Protein AF-0000000069100987 (afdb_homodimer)

Secondary structure (DSSP, 8-state):
-PPEEEEEEE--SHHHHHHHHHHHT-TTEEEEEEEE-SSSS-HHHHHHHHHHHHHHTT-TTS-EEE--SS-SS------HHHH-TTSSTT-SSPPP--GGGEESS-HHHHHHHHHHHTTTT-EEEE-S-THHHHHHHHH-TTHHHH-SEEEEE---SSS----SS-SSS-HHHHH-HHHHHHHHHH--S-EEEE-HHHHHH--EEHHHHHHHHTS-SHHHHHHHHHHHHHHHHHHHTT-SEE--HHHHHHHHHH-GGGEEEEEEE-EEE-SS-TTTTT-EEE-TT--S-----EEEEEEE-HHHHHHHHHHTTT-/-PPEEEEEEE--SHHHHHHHHHHHT-TTEEEEEEEE-SSSS-HHHHHHHHHHHHHHTT-TTS-EEE--SS-SS------HHHH-TTSSTT-SSPPP--GGGEESS-HHHHHHHHHHHTTTTEEEEE-S-THHHHHHHHH-TTHHHH-SEEEEE---SSS----SS-SSS-HHHHH-HHHHHHHHHH--S-EEEE-HHHHHH--EEHHHHHHHHTS-SHHHHHHHHHHHHHHHHHHHTT-SEE--HHHHHHHHHH-GGGEEEEEEE-EEE-SS-TTTTT-EEE-TT--S-----EEEEEEE-HHHHHHHHHHTTT-

Organism: Magallana gigas (NCBI:txid29159)

Sequence (630 aa):
MTKQKIIIDCDTGVDDAQAIMMALSRPDTDVIGITCVNGNVDIENVCRNTLRVLKICDALHIPVFRGCGRPIIHHEENASFYHGVDGMGDHPHPPEVDLSCIQEEHAVNALIRLTKKFNGEVKLVAMAPLTNLAVALRMDPGFGARLKSLVVMGGNMHGKGNRSASIASEFNFGTDPESAYIVLHEVTCPIVIVSWELCVDYLYPWEMVHKCINTNTPKANFLQFITKASIEVQKSSEQPGYRSCDAFAMAVAIDSSVVLDKVDIYASVELNGTLTRGMLVPDWRNKLQKSPNVTIVTKTDTQKSLGLWMNMVHVMTKQKIIIDCDTGVDDAQAIMMALSRPDTDVIGITCVNGNVDIENVCRNTLRVLKICDALHIPVFRGCGRPIIHHEENASFYHGVDGMGDHPHPPEVDLSCIQEEHAVNALIRLTKKFNGEVKLVAMAPLTNLAVALRMDPGFGARLKSLVVMGGNMHGKGNRSASIASEFNFGTDPESAYIVLHEVTCPIVIVSWELCVDYLYPWEMVHKCINTNTPKANFLQFITKASIEVQKSSEQPGYRSCDAFAMAVAIDSSVVLDKVDIYASVELNGTLTRGMLVPDWRNKLQKSPNVTIVTKTDTQKSLGLWMNMVHV

Nearest PDB structures (foldseek):
  5tsq-assembly1_A  TM=9.414E-01  e=2.622E-29  Leishmania braziliensis braziliensis
  4kpn-assembly1_B  TM=9.128E-01  e=7.282E-28  Physcomitrium patens
  1ezr-assembly1_A  TM=9.082E-01  e=8.329E-26  Leishmania major
  8rih-assembly2_B  TM=8.834E-01  e=1.278E-20  Saccharomyces cerevisiae
  8rih-assembly1_A  TM=8.701E-01  e=1.359E-20  Saccharomyces cerevisiae

InterPro domains:
  IPR001910 Inosine/uridine-preferring nucleoside hydrolase domain [PF01156] (6-304)
  IPR036452 Ribonucleoside hydrolase-like [G3DSA:3.90.245.10] (1-314)
  IPR036452 Ribonucleoside hydrolase-like [SSF53590] (1-313)
  IPR052775 Inosine-uridine nucleoside hydrolase [PTHR46190] (2-312)

Radius of gyration: 26.63 Å; Cα contacts (8 Å, |Δi|>4): 1538; chains: 2; bounding box: 54×79×63 Å

Foldseek 3Di:
DAAAEEEEEDQQALLNLLLVLLQLLDPRHDDQAYEYEAFQAFQLLSLFNVCLSCVLSVNLVRAYAREYRAAPPGDDDHNCVQRNNSRQLPDVDGDDDDSVSHDPDHRLRVLQVVLVVQFLRYEYEYEAQLRSVLVNCVVPLCSLVRHVEYQYAFADEPQAEDGPQARRGHRNLQRHVPSQQSCLVRRQHAYEYQYPVQLLVFFDAPVLLVVLLVPPFSLSVSSCNRCVRNVVVCVVVVRRHHGNRSLLSSLCRNPVLQFPDKDFFAWGAACDDNRGHSHIYTPPVCPVVDGGRHIYGDGGNNVSSSVSSSSSRVD/DAAQEEEEEDQQALLNLLLVLLQLLDPRHDDQAYEYEAFQAFQLLSLFNVCLSCVLSVNLVRAYAREYRAAPPGDDDHNCVQRNNSRQLPDVDGDDDDSVSHDPDHRLRVLQVVLVVQFLRYEYEYEAQLRSVLVNCVVPLCSLVRHVEYQYAFADEPQAEDGPQARRGHRNLQRHVPSQQSNLVRRQHAYEYQYPVQLLVFFDAPVLLVVLLVPPFSLSVSSCNRCVRNVVVCVVVVRRHHGNRSLLSSLCRNPVLQFPDKDFFAWGAACDDNRRHSHIYTPPVCPVVDGGRHIYGDGGDNVSSSVSSSSSRVD

pLDDT: mean 95.61, std 4.86, range [59.91, 98.94]

Structure (mmCIF, N/CA/C/O backbone):
data_AF-0000000069100987-model_v1
#
loop_
_entity.id
_entity.type
_entity.pdbx_description
1 polymer 'Inosine/uridine-preferring nucleoside hydrolase domain-containing protein'
#
loop_
_atom_site.group_PDB
_atom_site.id
_atom_site.type_symbol
_atom_site.label_atom_id
_atom_site.label_alt_id
_atom_site.label_comp_id
_atom_site.label_asym_id
_atom_site.label_entity_id
_atom_site.label_seq_id
_atom_site.pdbx_PDB_ins_code
_atom_site.Cartn_x
_atom_site.Cartn_y
_atom_site.Cartn_z
_atom_site.occupancy
_atom_site.B_iso_or_equiv
_atom_site.auth_seq_id
_atom_site.auth_comp_id
_atom_site.auth_asym_id
_atom_site.auth_atom_id
_atom_site.pdbx_PDB_model_num
ATOM 1 N N . MET A 1 1 ? -25.812 23.281 16.5 1 59.91 1 MET A N 1
ATOM 2 C CA . MET A 1 1 ? -25.297 23.109 15.148 1 59.91 1 MET A CA 1
ATOM 3 C C . MET A 1 1 ? -24.516 21.812 15.016 1 59.91 1 MET A C 1
ATOM 5 O O . MET A 1 1 ? -23.906 21.344 15.977 1 59.91 1 MET A O 1
ATOM 9 N N . THR A 1 2 ? -24.781 20.984 13.984 1 82 2 THR A N 1
ATOM 10 C CA . THR A 1 2 ? -24.156 19.672 13.836 1 82 2 THR A CA 1
ATOM 11 C C . THR A 1 2 ? -22.641 19.797 13.703 1 82 2 THR A C 1
ATOM 13 O O . THR A 1 2 ? -22.156 20.625 12.93 1 82 2 THR A O 1
ATOM 16 N N . LYS A 1 3 ? -21.859 19.172 14.562 1 94.81 3 LYS A N 1
ATOM 17 C CA . LYS A 1 3 ? -20.406 19.266 14.586 1 94.81 3 LYS A CA 1
ATOM 18 C C . LYS A 1 3 ? -19.781 18.625 13.344 1 94.81 3 LYS A C 1
ATOM 20 O O . LYS A 1 3 ? -20.328 17.656 12.812 1 94.81 3 LYS A O 1
ATOM 25 N N . GLN A 1 4 ? -18.781 19.266 12.867 1 96.69 4 GLN A N 1
ATOM 26 C CA . GLN A 1 4 ? -18 18.688 11.781 1 96.69 4 GLN A CA 1
ATOM 27 C C . GLN A 1 4 ? -17.219 17.453 12.258 1 96.69 4 GLN A C 1
ATOM 29 O O . GLN A 1 4 ? -16.422 17.547 13.188 1 96.69 4 GLN A O 1
ATOM 34 N N . LYS A 1 5 ? -17.484 16.328 11.664 1 98.56 5 LYS A N 1
ATOM 35 C CA . LYS A 1 5 ? -16.719 15.125 11.977 1 98.56 5 LYS A CA 1
ATOM 36 C C . LYS A 1 5 ? -15.367 15.133 11.273 1 98.56 5 LYS A C 1
ATOM 38 O O . LYS A 1 5 ? -15.305 15.195 10.047 1 98.56 5 LYS A O 1
ATOM 43 N N . ILE A 1 6 ? -14.336 15.047 12.07 1 98.75 6 ILE A N 1
ATOM 44 C CA . ILE A 1 6 ? -12.984 15.227 11.547 1 98.75 6 ILE A CA 1
ATOM 45 C C . ILE A 1 6 ? -12.125 14.023 11.914 1 98.75 6 ILE A C 1
ATOM 47 O O . ILE A 1 6 ? -12.172 13.539 13.047 1 98.75 6 ILE A O 1
ATOM 51 N N . ILE A 1 7 ? -11.445 13.453 10.953 1 98.94 7 ILE A N 1
ATOM 52 C CA . ILE A 1 7 ? -10.312 12.578 11.195 1 98.94 7 ILE A CA 1
ATOM 53 C C . ILE A 1 7 ? -9.008 13.32 10.883 1 98.94 7 ILE A C 1
ATOM 55 O O . ILE A 1 7 ? -8.922 14.031 9.875 1 98.94 7 ILE A O 1
ATOM 59 N N . ILE A 1 8 ? -8.062 13.203 11.742 1 98.94 8 ILE A N 1
ATOM 60 C CA . ILE A 1 8 ? -6.754 13.812 11.539 1 98.94 8 ILE A CA 1
ATOM 61 C C . ILE A 1 8 ? -5.719 12.719 11.273 1 98.94 8 ILE A C 1
ATOM 63 O O . ILE A 1 8 ? -5.547 11.812 12.086 1 98.94 8 ILE A O 1
ATOM 67 N N . ASP A 1 9 ? -5.117 12.703 10.148 1 98.94 9 ASP A N 1
ATOM 68 C CA . ASP A 1 9 ? -3.986 11.852 9.805 1 98.94 9 ASP A CA 1
ATOM 69 C C . ASP A 1 9 ? -2.668 12.609 9.93 1 98.94 9 ASP A C 1
ATOM 71 O O . ASP A 1 9 ? -2.414 13.547 9.172 1 98.94 9 ASP A O 1
ATOM 75 N N . CYS A 1 10 ? -1.814 12.164 10.867 1 98.88 10 CYS A N 1
ATOM 76 C CA . CYS A 1 10 ? -0.727 13.062 11.227 1 98.88 10 CYS A CA 1
ATOM 77 C C . CYS A 1 10 ? 0.558 12.289 11.5 1 98.88 10 CYS A C 1
ATOM 79 O O . CYS A 1 10 ? 0.536 11.062 11.609 1 98.88 10 CYS A O 1
ATOM 81 N N . ASP A 1 11 ? 1.648 12.891 11.43 1 98.62 11 ASP A N 1
ATOM 82 C CA . ASP A 1 11 ? 2.965 12.5 11.922 1 98.62 11 ASP A CA 1
ATOM 83 C C . ASP A 1 11 ? 3.457 13.469 13 1 98.62 11 ASP A C 1
ATOM 85 O O . ASP A 1 11 ? 4.516 14.078 12.852 1 98.62 11 ASP A O 1
ATOM 89 N N . THR A 1 12 ? 2.82 13.461 14.07 1 98.5 12 THR A N 1
ATOM 90 C CA . THR A 1 12 ? 2.791 14.492 15.102 1 98.5 12 THR A CA 1
ATOM 91 C C . THR A 1 12 ? 4.207 14.93 15.469 1 98.5 12 THR A C 1
ATOM 93 O O . THR A 1 12 ? 4.895 14.258 16.234 1 98.5 12 THR A O 1
ATOM 96 N N . GLY A 1 13 ? 4.566 16.031 14.898 1 97.56 13 GLY A N 1
ATOM 97 C CA . GLY A 1 13 ? 5.645 16.906 15.336 1 97.56 13 GLY A CA 1
ATOM 98 C C . GLY A 1 13 ? 5.148 18.203 15.945 1 97.56 13 GLY A C 1
ATOM 99 O O . GLY A 1 13 ? 4.113 18.234 16.609 1 97.56 13 GLY A O 1
ATOM 100 N N . VAL A 1 14 ? 5.902 19.266 15.789 1 97.06 14 VAL A N 1
ATOM 101 C CA . VAL A 1 14 ? 5.637 20.547 16.438 1 97.06 14 VAL A CA 1
ATOM 102 C C . VAL A 1 14 ? 4.395 21.188 15.82 1 97.06 14 VAL A C 1
ATOM 104 O O . VAL A 1 14 ? 3.473 21.578 16.531 1 97.06 14 VAL A O 1
ATOM 107 N N . ASP A 1 15 ? 4.324 21.219 14.492 1 97.44 15 ASP A N 1
ATOM 108 C CA . ASP A 1 15 ? 3.201 21.938 13.891 1 97.44 15 ASP A CA 1
ATOM 109 C C . ASP A 1 15 ? 1.967 21.031 13.805 1 97.44 15 ASP A C 1
ATOM 111 O O . ASP A 1 15 ? 0.837 21.531 13.781 1 97.44 15 ASP A O 1
ATOM 115 N N . ASP A 1 16 ? 2.135 19.688 13.789 1 98.56 16 ASP A N 1
ATOM 116 C CA . ASP A 1 16 ? 0.982 18.812 13.953 1 98.56 16 ASP A CA 1
ATOM 117 C C . ASP A 1 16 ? 0.288 19.047 15.289 1 98.56 16 ASP A C 1
ATOM 119 O O . ASP A 1 16 ? -0.943 19.062 15.367 1 98.56 16 ASP A O 1
ATOM 123 N N . ALA A 1 17 ? 1.122 19.125 16.328 1 98.31 17 ALA A N 1
ATOM 124 C CA . ALA A 1 17 ? 0.58 19.375 17.656 1 98.31 17 ALA A CA 1
ATOM 125 C C . ALA A 1 17 ? -0.321 20.594 17.672 1 98.31 17 ALA A C 1
ATOM 127 O O . ALA A 1 17 ? -1.425 20.562 18.219 1 98.31 17 ALA A O 1
ATOM 128 N N . GLN A 1 18 ? 0.12 21.625 17.062 1 98.31 18 GLN A N 1
ATOM 129 C CA . GLN A 1 18 ? -0.648 22.859 16.984 1 98.31 18 GLN A CA 1
ATOM 130 C C . GLN A 1 18 ? -1.961 22.656 16.234 1 98.31 18 GLN A C 1
ATOM 132 O O . GLN A 1 18 ? -3.01 23.141 16.656 1 98.31 18 GLN A O 1
ATOM 137 N N . ALA A 1 19 ? -1.881 21.922 15.133 1 98.75 19 ALA A N 1
ATOM 138 C CA . ALA A 1 19 ? -3.07 21.641 14.336 1 98.75 19 ALA A CA 1
ATOM 139 C C . ALA A 1 19 ? -4.105 20.875 15.148 1 98.75 19 ALA A C 1
ATOM 141 O O . ALA A 1 19 ? -5.297 21.188 15.109 1 98.75 19 ALA A O 1
ATOM 142 N N . ILE A 1 20 ? -3.648 19.859 15.883 1 98.81 20 ILE A N 1
ATOM 143 C CA . ILE A 1 20 ? -4.535 19.062 16.719 1 98.81 20 ILE A CA 1
ATOM 144 C C . ILE A 1 20 ? -5.156 19.953 17.812 1 98.81 20 ILE A C 1
ATOM 146 O O . ILE A 1 20 ? -6.371 19.922 18.016 1 98.81 20 ILE A O 1
ATOM 150 N N . MET A 1 21 ? -4.324 20.781 18.484 1 98.38 21 MET A N 1
ATOM 151 C CA . MET A 1 21 ? -4.816 21.688 19.531 1 98.38 21 MET A CA 1
ATOM 152 C C . MET A 1 21 ? -5.859 22.641 18.953 1 98.38 21 MET A C 1
ATOM 154 O O . MET A 1 21 ? -6.875 22.906 19.609 1 98.38 21 MET A O 1
ATOM 158 N N . MET A 1 22 ? -5.605 23.109 17.766 1 98.19 22 MET A N 1
ATOM 159 C CA . MET A 1 22 ? -6.523 24.031 17.109 1 98.19 22 MET A CA 1
ATOM 160 C C . MET A 1 22 ? -7.875 23.375 16.859 1 98.19 22 MET A C 1
ATOM 162 O O . MET A 1 22 ? -8.922 23.938 17.188 1 98.19 22 MET A O 1
ATOM 166 N N . ALA A 1 23 ? -7.875 22.156 16.281 1 98.44 23 ALA A N 1
ATOM 167 C CA . ALA A 1 23 ? -9.117 21.438 16.031 1 98.44 23 ALA A CA 1
ATOM 168 C C . ALA A 1 23 ? -9.898 21.234 17.312 1 98.44 23 ALA A C 1
ATOM 170 O O . ALA A 1 23 ? -11.125 21.391 17.344 1 98.44 23 ALA A O 1
ATOM 171 N N . LEU A 1 24 ? -9.227 20.906 18.406 1 97.81 24 LEU A N 1
ATOM 172 C CA . LEU A 1 24 ? -9.859 20.562 19.672 1 97.81 24 LEU A CA 1
ATOM 173 C C . LEU A 1 24 ? -10.398 21.812 20.375 1 97.81 24 LEU A C 1
ATOM 175 O O . LEU A 1 24 ? -11.211 21.703 21.297 1 97.81 24 LEU A O 1
ATOM 179 N N . SER A 1 25 ? -9.922 22.984 20 1 96.31 25 SER A N 1
ATOM 180 C CA . SER A 1 25 ? -10.328 24.219 20.641 1 96.31 25 SER A CA 1
ATOM 181 C C . SER A 1 25 ? -11.641 24.734 20.062 1 96.31 25 SER A C 1
ATOM 183 O O . SER A 1 25 ? -12.227 25.688 20.594 1 96.31 25 SER A O 1
ATOM 185 N N . ARG A 1 26 ? -12.148 24.125 19 1 95.5 26 ARG A N 1
ATOM 186 C CA . ARG A 1 26 ? -13.344 24.594 18.312 1 95.5 26 ARG A CA 1
ATOM 187 C C . ARG A 1 26 ? -14.578 23.859 18.797 1 95.5 26 ARG A C 1
ATOM 189 O O . ARG A 1 26 ? -14.586 22.625 18.875 1 95.5 26 ARG A O 1
ATOM 196 N N . PRO A 1 27 ? -15.609 24.578 19.109 1 93.44 27 PRO A N 1
ATOM 197 C CA . PRO A 1 27 ? -16.828 23.922 19.578 1 93.44 27 PRO A CA 1
ATOM 198 C C . PRO A 1 27 ? -17.594 23.219 18.469 1 93.44 27 PRO A C 1
ATOM 200 O O . PRO A 1 27 ? -18.438 22.359 18.734 1 93.44 27 PRO A O 1
ATOM 203 N N . ASP A 1 28 ? -17.344 23.531 17.234 1 96.19 28 ASP A N 1
ATOM 204 C CA . ASP A 1 28 ? -18.109 22.984 16.109 1 96.19 28 ASP A CA 1
ATOM 205 C C . ASP A 1 28 ? -17.344 21.859 15.43 1 96.19 28 ASP A C 1
ATOM 207 O O . ASP A 1 28 ? -17.672 21.453 14.312 1 96.19 28 ASP A O 1
ATOM 211 N N . THR A 1 29 ? -16.312 21.359 16.078 1 97 29 THR A N 1
ATOM 212 C CA . THR A 1 29 ? -15.547 20.234 15.547 1 97 29 THR A CA 1
ATOM 213 C C . THR A 1 29 ? -15.719 19 16.438 1 97 29 THR A C 1
ATOM 215 O O . THR A 1 29 ? -15.82 19.125 17.656 1 97 29 THR A O 1
ATOM 218 N N . ASP A 1 30 ? -15.859 17.859 15.82 1 98.44 30 ASP A N 1
ATOM 219 C CA . ASP A 1 30 ? -15.883 16.547 16.453 1 98.44 30 ASP A CA 1
ATOM 220 C C . ASP A 1 30 ? -14.789 15.648 15.883 1 98.44 30 ASP A C 1
ATOM 222 O O . ASP A 1 30 ? -14.992 14.969 14.875 1 98.44 30 ASP A O 1
ATOM 226 N N . VAL A 1 31 ? -13.602 15.672 16.547 1 98.81 31 VAL A N 1
ATOM 227 C CA . VAL A 1 31 ? -12.523 14.789 16.125 1 98.81 31 VAL A CA 1
ATOM 228 C C . VAL A 1 31 ? -12.844 13.352 16.531 1 98.81 31 VAL A C 1
ATOM 230 O O . VAL A 1 31 ? -12.75 13 17.719 1 98.81 31 VAL A O 1
ATOM 233 N N . ILE A 1 32 ? -13.117 12.523 15.555 1 98.81 32 ILE A N 1
ATOM 234 C CA . ILE A 1 32 ? -13.664 11.211 15.875 1 98.81 32 ILE A CA 1
ATOM 235 C C . ILE A 1 32 ? -12.547 10.164 15.844 1 98.81 32 ILE A C 1
ATOM 237 O O . ILE A 1 32 ? -12.758 9.008 16.219 1 98.81 32 ILE A O 1
ATOM 241 N N . GLY A 1 33 ? -11.352 10.562 15.43 1 98.88 33 GLY A N 1
ATOM 242 C CA . GLY A 1 33 ? -10.188 9.695 15.422 1 98.88 33 GLY A CA 1
ATOM 243 C C . GLY A 1 33 ? -8.938 10.375 14.906 1 98.88 33 GLY A C 1
ATOM 244 O O . GLY A 1 33 ? -9.023 11.312 14.109 1 98.88 33 GLY A O 1
ATOM 245 N N . ILE A 1 34 ? -7.809 9.938 15.359 1 98.94 34 ILE A N 1
ATOM 246 C CA . ILE A 1 34 ? -6.508 10.391 14.883 1 98.94 34 ILE A CA 1
ATOM 247 C C . ILE A 1 34 ? -5.688 9.195 14.406 1 98.94 34 ILE A C 1
ATOM 249 O O . ILE A 1 34 ? -5.516 8.219 15.133 1 98.94 34 ILE A O 1
ATOM 253 N N . THR A 1 35 ? -5.277 9.227 13.195 1 98.94 35 THR A N 1
ATOM 254 C CA . THR A 1 35 ? -4.418 8.203 12.609 1 98.94 35 THR A CA 1
ATOM 255 C C . THR A 1 35 ? -2.984 8.711 12.484 1 98.94 35 THR A C 1
ATOM 257 O O . THR A 1 35 ? -2.758 9.836 12.031 1 98.94 35 THR A O 1
ATOM 260 N N . CYS A 1 36 ? -2.062 7.891 12.938 1 98.88 36 CYS A N 1
ATOM 261 C CA . CYS A 1 36 ? -0.651 8.258 12.93 1 98.88 36 CYS A CA 1
ATOM 262 C C . CYS A 1 36 ? 0.088 7.578 11.789 1 98.88 36 CYS A C 1
ATOM 264 O O . CYS A 1 36 ? -0.229 6.445 11.422 1 98.88 36 CYS A O 1
ATOM 266 N N . VAL A 1 37 ? 0.976 8.234 11.234 1 98.25 37 VAL A N 1
ATOM 267 C CA . VAL A 1 37 ? 1.814 7.684 10.172 1 98.25 37 VAL A CA 1
ATOM 268 C C . VAL A 1 37 ? 3.258 8.148 10.367 1 98.25 37 VAL A C 1
ATOM 270 O O . VAL A 1 37 ? 3.504 9.227 10.898 1 98.25 37 VAL A O 1
ATOM 273 N N . ASN A 1 38 ? 4.234 7.316 9.961 1 96.69 38 ASN A N 1
ATOM 274 C CA . ASN A 1 38 ? 5.641 7.715 9.977 1 96.69 38 ASN A CA 1
ATOM 275 C C . ASN A 1 38 ? 5.887 8.938 9.102 1 96.69 38 ASN A C 1
ATOM 277 O O . ASN A 1 38 ? 5.305 9.062 8.023 1 96.69 38 ASN A O 1
ATOM 281 N N . GLY A 1 39 ? 6.715 9.859 9.555 1 95.94 39 GLY A N 1
ATOM 282 C CA . GLY A 1 39 ? 7.059 11.07 8.812 1 95.94 39 GLY A CA 1
ATOM 283 C C . GLY A 1 39 ? 8.109 11.906 9.508 1 95.94 39 GLY A C 1
ATOM 284 O O . GLY A 1 39 ? 9.305 11.617 9.414 1 95.94 39 GLY A O 1
ATOM 285 N N . ASN A 1 40 ? 7.652 12.867 10.32 1 96.56 40 ASN A N 1
ATOM 286 C CA . ASN A 1 40 ? 8.578 13.727 11.047 1 96.56 40 ASN A CA 1
ATOM 287 C C . ASN A 1 40 ? 9.547 12.914 11.906 1 96.56 40 ASN A C 1
ATOM 289 O O . ASN A 1 40 ? 10.727 13.258 12.016 1 96.56 40 ASN A O 1
ATOM 293 N N . VAL A 1 41 ? 9.055 11.922 12.516 1 96.19 41 VAL A N 1
ATOM 294 C CA . VAL A 1 41 ? 9.789 10.953 13.32 1 96.19 41 VAL A CA 1
ATOM 295 C C . VAL A 1 41 ? 9.188 9.562 13.141 1 96.19 41 VAL A C 1
ATOM 297 O O . VAL A 1 41 ? 8.273 9.375 12.328 1 96.19 41 VAL A O 1
ATOM 300 N N . ASP A 1 42 ? 9.766 8.57 13.859 1 95.56 42 ASP A N 1
ATOM 301 C CA . ASP A 1 42 ? 9.281 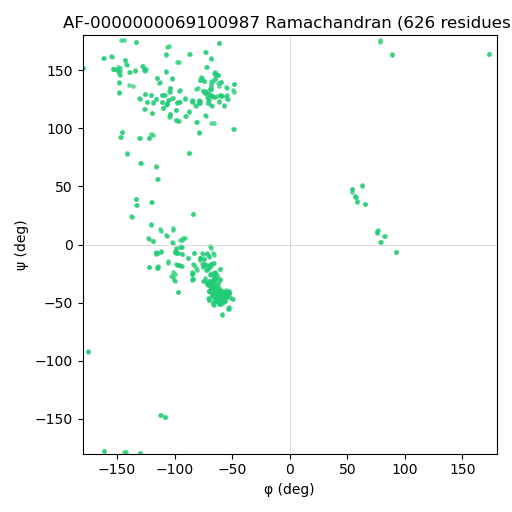7.203 13.695 1 95.56 42 ASP A CA 1
ATOM 302 C C . ASP A 1 42 ? 7.871 7.055 14.258 1 95.56 42 ASP A C 1
ATOM 304 O O . ASP A 1 42 ? 7.453 7.832 15.125 1 95.56 42 ASP A O 1
ATOM 308 N N . ILE A 1 43 ? 7.184 6.059 13.836 1 96.81 43 ILE A N 1
ATOM 309 C CA . ILE A 1 43 ? 5.758 5.879 14.078 1 96.81 43 ILE A CA 1
ATOM 310 C C . ILE A 1 43 ? 5.5 5.758 15.578 1 96.81 43 ILE A C 1
ATOM 312 O O . ILE A 1 43 ? 4.461 6.207 16.078 1 96.81 43 ILE A O 1
ATOM 316 N N . GLU A 1 44 ? 6.371 5.188 16.391 1 96.25 44 GLU A N 1
ATOM 317 C CA . GLU A 1 44 ? 6.184 5.059 17.828 1 96.25 44 GLU A CA 1
ATOM 318 C C . GLU A 1 44 ? 6.199 6.422 18.516 1 96.25 44 GLU A C 1
ATOM 320 O O . GLU A 1 44 ? 5.352 6.707 19.359 1 96.25 44 GLU A O 1
ATOM 325 N N . ASN A 1 45 ? 7.176 7.223 18.078 1 96.88 45 ASN A N 1
ATOM 326 C CA . ASN A 1 45 ? 7.242 8.578 18.625 1 96.88 45 ASN A CA 1
ATOM 327 C C . ASN A 1 45 ? 6.047 9.414 18.172 1 96.88 45 ASN A C 1
ATOM 329 O O . ASN A 1 45 ? 5.543 10.242 18.922 1 96.88 45 ASN A O 1
ATOM 333 N N . VAL A 1 46 ? 5.602 9.234 16.922 1 98.12 46 VAL A N 1
ATOM 334 C CA . VAL A 1 46 ? 4.422 9.938 16.438 1 98.12 46 VAL A CA 1
ATOM 335 C C . VAL A 1 46 ? 3.225 9.633 17.328 1 98.12 46 VAL A C 1
ATOM 337 O O . VAL A 1 46 ? 2.492 10.531 17.734 1 98.12 46 VAL A O 1
ATOM 340 N N . CYS A 1 47 ? 3.043 8.359 17.656 1 98.5 47 CYS A N 1
ATOM 341 C CA . CYS A 1 47 ? 1.938 7.941 18.516 1 98.5 47 CYS A CA 1
ATOM 342 C C . CYS A 1 47 ? 2.066 8.539 19.906 1 98.5 47 CYS A C 1
ATOM 344 O O . CYS A 1 47 ? 1.095 9.07 20.453 1 98.5 47 CYS A O 1
ATOM 346 N N . ARG A 1 48 ? 3.23 8.445 20.438 1 97.88 48 ARG A N 1
ATOM 347 C CA . ARG A 1 48 ? 3.486 9 21.766 1 97.88 48 ARG A CA 1
ATOM 348 C C . ARG A 1 48 ? 3.182 10.5 21.797 1 97.88 48 ARG A C 1
ATOM 350 O O . ARG A 1 48 ? 2.535 10.977 22.734 1 97.88 48 ARG A O 1
ATOM 357 N N . ASN A 1 49 ? 3.695 11.188 20.812 1 98.25 49 ASN A N 1
ATOM 358 C CA . ASN A 1 49 ? 3.496 12.625 20.719 1 98.25 49 ASN A CA 1
ATOM 359 C C . ASN A 1 49 ? 2.02 12.984 20.578 1 98.25 49 ASN A C 1
ATOM 361 O O . ASN A 1 49 ? 1.556 13.969 21.156 1 98.25 49 ASN A O 1
ATOM 365 N N . THR A 1 50 ? 1.291 12.219 19.766 1 98.81 50 THR A N 1
ATOM 366 C CA . THR A 1 50 ? -0.144 12.43 19.625 1 98.81 50 THR A CA 1
ATOM 367 C C . THR A 1 50 ? -0.853 12.312 20.969 1 98.81 50 THR A C 1
ATOM 369 O O . THR A 1 50 ? -1.67 13.164 21.328 1 98.81 50 THR A O 1
ATOM 372 N N . LEU A 1 51 ? -0.515 11.289 21.75 1 98.69 51 LEU A N 1
ATOM 373 C CA . LEU A 1 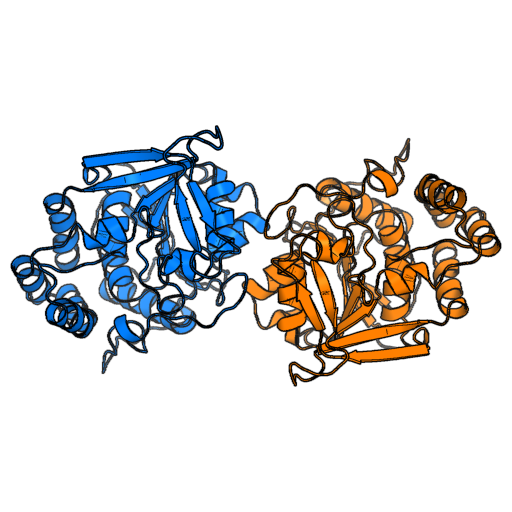51 ? -1.113 11.094 23.078 1 98.69 51 LEU A CA 1
ATOM 374 C C . LEU A 1 51 ? -0.748 12.242 24.016 1 98.69 51 LEU A C 1
ATOM 376 O O . LEU A 1 51 ? -1.572 12.672 24.828 1 98.69 51 LEU A O 1
ATOM 380 N N . ARG A 1 52 ? 0.48 12.742 23.953 1 97.94 52 ARG A N 1
ATOM 381 C CA . ARG A 1 52 ? 0.908 13.859 24.781 1 97.94 52 ARG A CA 1
ATOM 382 C C . ARG A 1 52 ? 0.067 15.102 24.516 1 97.94 52 ARG A C 1
ATOM 384 O O . ARG A 1 52 ? -0.356 15.789 25.438 1 97.94 52 ARG A O 1
ATOM 391 N N . VAL A 1 53 ? -0.172 15.359 23.219 1 98.25 53 VAL A N 1
ATOM 392 C CA . VAL A 1 53 ? -0.997 16.5 22.844 1 98.25 53 VAL A CA 1
ATOM 393 C C . VAL A 1 53 ? -2.412 16.328 23.391 1 98.25 53 VAL A C 1
ATOM 395 O O . VAL A 1 53 ? -2.984 17.25 23.969 1 98.25 53 VAL A O 1
ATOM 398 N N . LEU A 1 54 ? -2.957 15.117 23.203 1 98.5 54 LEU A N 1
ATOM 399 C CA . LEU A 1 54 ? -4.312 14.852 23.672 1 98.5 54 LEU A CA 1
ATOM 400 C C . LEU A 1 54 ? -4.398 14.984 25.188 1 98.5 54 LEU A C 1
ATOM 402 O O . LEU A 1 54 ? -5.395 15.484 25.703 1 98.5 54 LEU A O 1
ATOM 406 N N . LYS A 1 55 ? -3.393 14.531 25.875 1 97.69 55 LYS A N 1
ATOM 407 C CA . LYS A 1 55 ? -3.357 14.633 27.328 1 97.69 55 LYS A CA 1
ATOM 408 C C . LYS A 1 55 ? -3.402 16.094 27.781 1 97.69 55 LYS A C 1
ATOM 410 O O . LYS A 1 55 ? -4.195 16.453 28.656 1 97.69 55 LYS A O 1
ATOM 415 N N . ILE A 1 56 ? -2.541 16.906 27.172 1 96.12 56 ILE A N 1
ATOM 416 C CA . ILE A 1 56 ? -2.467 18.328 27.516 1 96.12 56 ILE A CA 1
ATOM 417 C C . ILE A 1 56 ? -3.814 19 27.25 1 96.12 56 ILE A C 1
ATOM 419 O O . ILE A 1 56 ? -4.215 19.906 27.969 1 96.12 56 ILE A O 1
ATOM 423 N N . CYS A 1 57 ? -4.578 18.516 26.266 1 97.06 57 CYS A N 1
ATOM 424 C CA . CYS A 1 57 ? -5.848 19.094 25.859 1 97.06 57 CYS A CA 1
ATOM 425 C C . CYS A 1 57 ? -7.016 18.422 26.562 1 97.06 57 CYS A C 1
ATOM 427 O O . CYS A 1 57 ? -8.18 18.703 26.266 1 97.06 57 CYS A O 1
ATOM 429 N N . ASP A 1 58 ? -6.789 17.484 27.484 1 96.38 58 ASP A N 1
ATOM 430 C CA . ASP A 1 58 ? -7.812 16.719 28.188 1 96.38 58 ASP A CA 1
ATOM 431 C C . ASP A 1 58 ? -8.75 16.031 27.203 1 96.38 58 ASP A C 1
ATOM 433 O O . ASP A 1 58 ? -9.977 16.156 27.312 1 96.38 58 ASP A O 1
ATOM 437 N N . ALA A 1 59 ? -8.164 15.367 26.203 1 97.88 59 ALA A N 1
ATOM 438 C CA . ALA A 1 59 ? -8.953 14.773 25.125 1 97.88 59 ALA A CA 1
ATOM 439 C C . ALA A 1 59 ? -8.508 13.344 24.844 1 97.88 59 ALA A C 1
ATOM 441 O O . ALA A 1 59 ? -8.555 12.883 23.703 1 97.88 59 ALA A O 1
ATOM 442 N N . LEU A 1 60 ? -8.086 12.586 25.859 1 98 60 LEU A N 1
ATOM 443 C CA . LEU A 1 60 ? -7.574 11.234 25.703 1 98 60 LEU A CA 1
ATOM 444 C C . LEU A 1 60 ? -8.688 10.266 25.312 1 98 60 LEU A C 1
ATOM 446 O O . LEU A 1 60 ? -8.422 9.133 24.922 1 98 60 LEU A O 1
ATOM 450 N N . HIS A 1 61 ? -9.938 10.75 25.391 1 98.06 61 HIS A N 1
ATOM 451 C CA . HIS A 1 61 ? -11.055 9.914 24.969 1 98.06 61 HIS A CA 1
ATOM 452 C C . HIS A 1 61 ? -11.055 9.734 23.453 1 98.06 61 HIS A C 1
ATOM 454 O O . HIS A 1 61 ? -11.711 8.82 22.938 1 98.06 61 HIS A O 1
ATOM 460 N N . ILE A 1 62 ? -10.422 10.555 22.672 1 98.81 62 ILE A N 1
ATOM 461 C CA . ILE A 1 62 ? -10.336 10.438 21.219 1 98.81 62 ILE A CA 1
ATOM 462 C C . ILE A 1 62 ? -9.445 9.25 20.844 1 98.81 62 ILE A C 1
ATOM 464 O O . ILE A 1 62 ? -8.297 9.172 21.281 1 98.81 62 ILE A O 1
ATOM 468 N N . PRO A 1 63 ? -9.922 8.328 20.062 1 98.94 63 PRO A N 1
ATOM 469 C CA . PRO A 1 63 ? -9.109 7.156 19.719 1 98.94 63 PRO A CA 1
ATOM 470 C C . PRO A 1 63 ? -7.938 7.504 18.812 1 98.94 63 PRO A C 1
ATOM 472 O O . PRO A 1 63 ? -8.094 8.281 17.859 1 98.94 63 PRO A O 1
ATOM 475 N N . VAL A 1 64 ? -6.758 7 19.125 1 98.94 64 VAL A N 1
ATOM 476 C CA . VAL A 1 64 ? -5.539 7.152 18.344 1 98.94 64 VAL A CA 1
ATOM 477 C C . VAL A 1 64 ? -5.145 5.809 17.734 1 98.94 64 VAL A C 1
ATOM 479 O O . VAL A 1 64 ? -5.113 4.789 18.438 1 98.94 64 VAL A O 1
ATOM 482 N N . PHE A 1 65 ? -4.91 5.766 16.469 1 98.94 65 PHE A N 1
ATOM 483 C CA . PHE A 1 65 ? -4.594 4.539 15.742 1 98.94 65 PHE A CA 1
ATOM 484 C C . PHE A 1 65 ? -3.188 4.602 15.164 1 98.94 65 PHE A C 1
ATOM 486 O O . PHE A 1 65 ? -2.85 5.547 14.445 1 98.94 65 PHE A O 1
ATOM 493 N N . ARG A 1 66 ? -2.371 3.621 15.484 1 98.81 66 ARG A N 1
ATOM 494 C CA . ARG A 1 66 ? -1.049 3.475 14.883 1 98.81 66 ARG A CA 1
ATOM 495 C C . ARG A 1 66 ? -1.154 3.02 13.43 1 98.81 66 ARG A C 1
ATOM 497 O O . ARG A 1 66 ? -1.879 2.07 13.125 1 98.81 66 ARG A O 1
ATOM 504 N N . GLY A 1 67 ? -0.532 3.725 12.523 1 98.81 67 GLY A N 1
ATOM 505 C CA . GLY A 1 67 ? -0.61 3.395 11.109 1 98.81 67 GLY A CA 1
ATOM 506 C C . GLY A 1 67 ? 0.708 2.91 10.539 1 98.81 67 GLY A C 1
ATOM 507 O O . GLY A 1 67 ? 1.444 2.174 11.195 1 98.81 67 GLY A O 1
ATOM 508 N N . CYS A 1 68 ? 0.931 3.236 9.258 1 98.5 68 CYS A N 1
ATOM 509 C CA . CYS A 1 68 ? 2.084 2.756 8.508 1 98.5 68 CYS A CA 1
ATOM 510 C C . CYS A 1 68 ? 3.377 3.359 9.039 1 98.5 68 CYS A C 1
ATOM 512 O O . CYS A 1 68 ? 3.467 4.574 9.227 1 98.5 68 CYS A O 1
ATOM 514 N N . GLY A 1 69 ? 4.379 2.498 9.211 1 96.94 69 GLY A N 1
ATOM 515 C CA . GLY A 1 69 ? 5.66 2.926 9.75 1 96.94 69 GLY A CA 1
ATOM 516 C C . GLY A 1 69 ? 6.68 3.256 8.672 1 96.94 69 GLY A C 1
ATOM 517 O O . GLY A 1 69 ? 7.793 3.693 8.977 1 96.94 69 GLY A O 1
ATOM 518 N N . ARG A 1 70 ? 6.273 3.07 7.414 1 95.81 70 ARG A N 1
ATOM 519 C CA . ARG A 1 70 ? 7.141 3.336 6.266 1 95.81 70 ARG A CA 1
ATOM 520 C C . ARG A 1 70 ? 6.324 3.797 5.062 1 95.81 70 ARG A C 1
ATOM 522 O O . ARG A 1 70 ? 5.164 3.414 4.906 1 95.81 70 ARG A O 1
ATOM 529 N N . PRO A 1 71 ? 6.938 4.703 4.246 1 97.44 71 PRO A N 1
ATOM 530 C CA . PRO A 1 71 ? 6.293 5 2.967 1 97.44 71 PRO A CA 1
ATOM 531 C C . PRO A 1 71 ? 6.172 3.77 2.068 1 97.44 71 PRO A C 1
ATOM 533 O O . PRO A 1 71 ? 6.664 2.693 2.42 1 97.44 71 PRO A O 1
ATOM 536 N N . ILE A 1 72 ? 5.473 3.912 0.931 1 97.62 72 ILE A N 1
ATOM 537 C CA . ILE A 1 72 ? 5.25 2.791 0.026 1 97.62 72 ILE A CA 1
ATOM 538 C C . ILE A 1 72 ? 6.59 2.227 -0.436 1 97.62 72 ILE A C 1
ATOM 540 O O . ILE A 1 72 ? 6.883 1.049 -0.216 1 97.62 72 ILE A O 1
ATOM 544 N N . ILE A 1 73 ? 7.387 3.027 -1.071 1 94.75 73 ILE A N 1
ATOM 545 C CA . ILE A 1 73 ? 8.758 2.654 -1.386 1 94.75 73 ILE A CA 1
ATOM 546 C C . ILE A 1 73 ? 9.711 3.273 -0.362 1 94.75 73 ILE A C 1
ATOM 548 O O . ILE A 1 73 ? 9.883 4.492 -0.323 1 94.75 73 ILE A O 1
ATOM 552 N N . HIS A 1 74 ? 10.211 2.426 0.467 1 81.5 74 HIS A N 1
ATOM 553 C CA . HIS A 1 74 ? 10.922 2.891 1.652 1 81.5 74 HIS A CA 1
ATOM 554 C C . HIS A 1 74 ? 12.172 3.678 1.272 1 81.5 74 HIS A C 1
ATOM 556 O O . HIS A 1 74 ? 12.969 3.221 0.45 1 81.5 74 HIS A O 1
ATOM 562 N N . HIS A 1 75 ? 12.219 4.871 1.881 1 78.62 75 HIS A N 1
ATOM 563 C CA . HIS A 1 75 ? 13.445 5.668 1.904 1 78.62 75 HIS A CA 1
ATOM 564 C C . HIS A 1 75 ? 13.648 6.316 3.268 1 78.62 75 HIS A C 1
ATOM 566 O O . HIS A 1 75 ? 12.688 6.609 3.977 1 78.62 75 HIS A O 1
ATOM 572 N N . GLU A 1 76 ? 14.781 6.316 3.752 1 76.44 76 GLU A N 1
ATOM 573 C CA . GLU A 1 76 ? 15.07 6.941 5.039 1 76.44 76 GLU A CA 1
ATOM 574 C C . GLU A 1 76 ? 14.945 8.461 4.961 1 76.44 76 GLU A C 1
ATOM 576 O O . GLU A 1 76 ? 15.648 9.109 4.184 1 76.44 76 GLU A O 1
ATOM 581 N N . GLU A 1 77 ? 13.898 8.945 5.48 1 81.25 77 GLU A N 1
ATOM 582 C CA . GLU A 1 77 ? 13.719 10.383 5.613 1 81.25 77 GLU A CA 1
ATOM 583 C C . GLU A 1 77 ? 12.898 10.727 6.852 1 81.25 77 GLU A C 1
ATOM 585 O O . GLU A 1 77 ? 11.93 10.039 7.168 1 81.25 77 GLU A O 1
ATOM 590 N N . ASN A 1 78 ? 13.438 11.648 7.617 1 85.38 78 ASN A N 1
ATOM 591 C CA . ASN A 1 78 ? 12.656 12.219 8.703 1 85.38 78 ASN A CA 1
ATOM 592 C C . ASN A 1 78 ? 12.961 13.703 8.898 1 85.38 78 ASN A C 1
ATOM 594 O O . ASN A 1 78 ? 13.742 14.281 8.141 1 85.38 78 ASN A O 1
ATOM 598 N N . ALA A 1 79 ? 12.234 14.312 9.797 1 89.69 79 ALA A N 1
ATOM 599 C CA . ALA A 1 79 ? 12.383 15.75 10.023 1 89.69 79 ALA A CA 1
ATOM 600 C C . ALA A 1 79 ? 12.805 16.031 11.461 1 89.69 79 ALA A C 1
ATOM 602 O O . ALA A 1 79 ? 12.398 17.047 12.047 1 89.69 79 ALA A O 1
ATOM 603 N N . SER A 1 80 ? 13.656 15.172 12.023 1 87.81 80 SER A N 1
ATOM 604 C CA . SER A 1 80 ? 14.094 15.32 13.406 1 87.81 80 SER A CA 1
ATOM 605 C C . SER A 1 80 ? 14.906 16.594 13.594 1 87.81 80 SER A C 1
ATOM 607 O O . SER A 1 80 ? 14.93 17.172 14.68 1 87.81 80 SER A O 1
ATOM 609 N N . PHE A 1 81 ? 15.5 17.078 12.586 1 83.25 81 PHE A N 1
ATOM 610 C CA . PHE A 1 81 ? 16.312 18.297 12.672 1 83.25 81 PHE A CA 1
ATOM 611 C C . PHE A 1 81 ? 15.445 19.5 13.008 1 83.25 81 PHE A C 1
ATOM 613 O O . PHE A 1 81 ? 15.906 20.438 13.656 1 83.25 81 PHE A O 1
ATOM 620 N N . TYR A 1 82 ? 14.227 19.5 12.625 1 85.69 82 TYR A N 1
ATOM 621 C CA . TYR A 1 82 ? 13.289 20.594 12.828 1 85.69 82 TYR A CA 1
ATOM 622 C C . TYR A 1 82 ? 12.422 20.344 14.055 1 85.69 82 TYR A C 1
ATOM 624 O O . TYR A 1 82 ? 12.203 21.266 14.859 1 85.69 82 TYR A O 1
ATOM 632 N N . HIS A 1 83 ? 12 19.125 14.211 1 91.31 83 HIS A N 1
ATOM 633 C CA . HIS A 1 83 ? 11 18.812 15.227 1 91.31 83 HIS A CA 1
ATOM 634 C C . HIS A 1 83 ? 11.648 18.266 16.5 1 91.31 83 HIS A C 1
ATOM 636 O O . HIS A 1 83 ? 11 18.156 17.531 1 91.31 83 HIS A O 1
ATOM 642 N N . GLY A 1 84 ? 12.969 18.016 16.469 1 89.25 84 GLY A N 1
ATOM 643 C CA . GLY A 1 84 ? 13.641 17.281 17.531 1 89.25 84 GLY A CA 1
ATOM 644 C C . GLY A 1 84 ? 13.656 15.773 17.312 1 89.25 84 GLY A C 1
ATOM 645 O O . GLY A 1 84 ? 12.828 15.25 16.562 1 89.25 84 GLY A O 1
ATOM 646 N N . VAL A 1 85 ? 14.508 15.125 18.047 1 91.31 85 VAL A N 1
ATOM 647 C CA . VAL A 1 85 ? 14.641 13.672 17.922 1 91.31 85 VAL A CA 1
ATOM 648 C C . VAL A 1 85 ? 13.352 13 18.391 1 91.31 85 VAL A C 1
ATOM 650 O O . VAL A 1 85 ? 12.945 11.984 17.828 1 91.31 85 VAL A O 1
ATOM 653 N N . ASP A 1 86 ? 12.719 13.625 19.297 1 91.75 86 ASP A N 1
ATOM 654 C CA . ASP A 1 86 ? 11.484 13.047 19.828 1 91.75 86 ASP A CA 1
ATOM 655 C C . ASP A 1 86 ? 10.266 13.594 19.078 1 91.75 86 ASP A C 1
ATOM 657 O O . ASP A 1 86 ? 9.125 13.227 19.391 1 91.75 86 ASP A O 1
ATOM 661 N N . GLY A 1 87 ? 10.453 14.484 18.156 1 93.56 87 GLY A N 1
ATOM 662 C CA . GLY A 1 87 ? 9.375 15.086 17.391 1 93.56 87 GLY A CA 1
ATOM 663 C C . GLY A 1 87 ? 8.648 16.188 18.156 1 93.56 87 GLY A C 1
ATOM 664 O O . GLY A 1 87 ? 7.703 16.781 17.641 1 93.56 87 GLY A O 1
ATOM 665 N N . MET A 1 88 ? 9.117 16.469 19.375 1 94.38 88 MET A N 1
ATOM 666 C CA . MET A 1 88 ? 8.438 17.469 20.203 1 94.38 88 MET A CA 1
ATOM 667 C C . MET A 1 88 ? 9.438 18.438 20.828 1 94.38 88 MET A C 1
ATOM 669 O O . MET A 1 88 ? 9.352 18.75 22.016 1 94.38 88 MET A O 1
ATOM 673 N N . GLY A 1 89 ? 10.461 18.797 20 1 91.5 89 GLY A N 1
ATOM 674 C CA . GLY A 1 89 ? 11.414 19.797 20.438 1 91.5 89 GLY A CA 1
ATOM 675 C C . GLY A 1 89 ? 12.414 19.266 21.453 1 91.5 89 GLY A C 1
ATOM 676 O O . GLY A 1 89 ? 13.133 20.047 22.078 1 91.5 89 GLY A O 1
ATOM 677 N N . ASP A 1 90 ? 12.445 17.922 21.672 1 91.25 90 ASP A N 1
ATOM 678 C CA . ASP A 1 90 ? 13.344 17.266 22.625 1 91.25 90 ASP A CA 1
ATOM 679 C C . ASP A 1 90 ? 13.078 17.719 24.047 1 91.25 90 ASP A C 1
ATOM 681 O O . ASP A 1 90 ? 14 18.141 24.766 1 91.25 90 ASP A O 1
ATOM 685 N N . HIS A 1 91 ? 11.812 17.656 24.406 1 86.75 91 HIS A N 1
ATOM 686 C CA . HIS A 1 91 ? 11.383 18.016 25.75 1 86.75 91 HIS A CA 1
ATOM 687 C C . HIS A 1 91 ? 12.148 17.219 26.797 1 86.75 91 HIS A C 1
ATOM 689 O O . HIS A 1 91 ? 12.18 15.992 26.766 1 86.75 91 HIS A O 1
ATOM 695 N N . PRO A 1 92 ? 12.727 17.859 27.781 1 87.81 92 PRO A N 1
ATOM 696 C CA . PRO A 1 92 ? 13.539 17.141 28.766 1 87.81 92 PRO A CA 1
ATOM 697 C C . PRO A 1 92 ? 12.695 16.25 29.688 1 87.81 92 PRO A C 1
ATOM 699 O O . PRO A 1 92 ? 13.156 15.195 30.109 1 87.81 92 PRO A O 1
ATOM 702 N N . HIS A 1 93 ? 11.477 16.719 30.016 1 86.5 93 HIS A N 1
ATOM 703 C CA . HIS A 1 93 ? 10.531 15.977 30.828 1 86.5 93 HIS A CA 1
ATOM 704 C C . HIS A 1 93 ? 9.156 15.906 30.172 1 86.5 93 HIS A C 1
ATOM 706 O O . HIS A 1 93 ? 8.188 16.484 30.672 1 86.5 93 HIS A O 1
ATOM 712 N N . PRO A 1 94 ? 9.117 15.156 29.109 1 87.19 94 PRO A N 1
ATOM 713 C CA . PRO A 1 94 ? 7.84 15.094 28.391 1 87.19 94 PRO A CA 1
ATOM 714 C C . PRO A 1 94 ? 6.73 14.445 29.203 1 87.19 94 PRO A C 1
ATOM 716 O O . PRO A 1 94 ? 6.996 13.562 30.031 1 87.19 94 PRO A O 1
ATOM 719 N N . PRO A 1 95 ? 5.52 14.992 29.047 1 89.38 95 PRO A N 1
ATOM 720 C CA . PRO A 1 95 ? 4.414 14.305 29.719 1 89.38 95 PRO A CA 1
ATOM 721 C C . PRO A 1 95 ? 4.402 12.805 29.469 1 89.38 95 PRO A C 1
ATOM 723 O O . PRO A 1 95 ? 4.559 12.367 28.328 1 89.38 95 PRO A O 1
ATOM 726 N N . GLU A 1 96 ? 4.27 12.086 30.484 1 92.62 96 GLU A N 1
ATOM 727 C CA . GLU A 1 96 ? 4.191 10.633 30.359 1 92.62 96 GLU A CA 1
ATOM 728 C C . GLU A 1 96 ? 2.828 10.203 29.828 1 92.62 96 GLU A C 1
ATOM 730 O O . GLU A 1 96 ? 1.798 10.758 30.203 1 92.62 96 GLU A O 1
ATOM 735 N N . VAL A 1 97 ? 2.91 9.344 28.859 1 95.69 97 VAL A N 1
ATOM 736 C CA . VAL A 1 97 ? 1.656 8.844 28.312 1 95.69 97 VAL A CA 1
ATOM 737 C C . VAL A 1 97 ? 1.668 7.312 28.328 1 95.69 97 VAL A C 1
ATOM 739 O O . VAL A 1 97 ? 2.734 6.695 28.328 1 95.69 97 VAL A O 1
ATOM 742 N N . ASP A 1 98 ? 0.467 6.699 28.438 1 96.31 98 ASP A N 1
ATOM 743 C CA . ASP A 1 98 ? 0.261 5.258 28.391 1 96.31 98 ASP A CA 1
ATOM 744 C C . ASP A 1 98 ? -0.002 4.793 26.953 1 96.31 98 ASP A C 1
ATOM 746 O O . ASP A 1 98 ? -1.088 5.016 26.422 1 96.31 98 ASP A O 1
ATOM 750 N N . LEU A 1 99 ? 0.907 4.09 26.391 1 94.94 99 LEU A N 1
ATOM 751 C CA . LEU A 1 99 ? 0.819 3.676 25 1 94.94 99 LEU A CA 1
ATOM 752 C C . LEU A 1 99 ? -0.294 2.652 24.797 1 94.94 99 LEU A C 1
ATOM 754 O O . LEU A 1 99 ? -0.715 2.396 23.672 1 94.94 99 LEU A O 1
ATOM 758 N N . SER A 1 100 ? -0.72 2.076 25.891 1 95.06 100 SER A N 1
ATOM 759 C CA . SER A 1 100 ? -1.847 1.153 25.781 1 95.06 100 SER A CA 1
ATOM 760 C C . SER A 1 100 ? -3.119 1.883 25.375 1 95.06 100 SER A C 1
ATOM 762 O O . SER A 1 100 ? -4.105 1.251 24.984 1 95.06 100 SER A O 1
ATOM 764 N N . CYS A 1 101 ? -3.051 3.24 25.328 1 96.56 101 CYS A N 1
ATOM 765 C CA . CYS A 1 101 ? -4.176 4.051 24.875 1 96.56 101 CYS A CA 1
ATOM 766 C C . CYS A 1 101 ? -4.305 4.004 23.359 1 96.56 101 CYS A C 1
ATOM 768 O O . CYS A 1 101 ? -5.34 4.383 22.812 1 96.56 101 CYS A O 1
ATOM 770 N N . ILE A 1 102 ? -3.248 3.562 22.703 1 98.56 102 ILE A N 1
ATOM 771 C CA . ILE A 1 102 ? -3.318 3.395 21.25 1 98.56 102 ILE A CA 1
ATOM 772 C C . ILE A 1 102 ? -4.227 2.213 20.906 1 98.56 102 ILE A C 1
ATOM 774 O O . ILE A 1 102 ? -4.086 1.132 21.484 1 98.56 102 ILE A O 1
ATOM 778 N N . GLN A 1 103 ? -5.176 2.443 20.016 1 98.69 103 GLN A N 1
ATOM 779 C CA . GLN A 1 103 ? -6.098 1.385 19.625 1 98.69 103 GLN A CA 1
ATOM 780 C C . GLN A 1 103 ? -5.355 0.219 18.969 1 98.69 103 GLN A C 1
ATOM 782 O O . GLN A 1 103 ? -4.383 0.424 18.234 1 98.69 103 GLN A O 1
ATOM 787 N N . GLU A 1 104 ? -5.816 -0.975 19.172 1 97.88 104 GLU A N 1
ATOM 788 C CA . GLU A 1 104 ? -5.262 -2.158 18.531 1 97.88 104 GLU A CA 1
ATOM 789 C C . GLU A 1 104 ? -5.516 -2.135 17.016 1 97.88 104 GLU A C 1
ATOM 791 O O . GLU A 1 104 ? -4.691 -2.605 16.234 1 97.88 104 GLU A O 1
ATOM 796 N N . GLU A 1 105 ? -6.617 -1.637 16.641 1 98.5 105 GLU A N 1
ATOM 797 C CA . GLU A 1 105 ? -6.98 -1.509 15.234 1 98.5 105 GLU A CA 1
ATOM 798 C C . GLU A 1 105 ? -5.98 -0.634 14.484 1 98.5 105 GLU A C 1
ATOM 800 O O . GLU A 1 105 ? -5.637 0.458 14.945 1 98.5 105 GLU A O 1
ATOM 805 N N . HIS A 1 106 ? -5.457 -1.143 13.359 1 98.81 106 HIS A N 1
ATOM 806 C CA . HIS A 1 106 ? -4.523 -0.378 12.539 1 98.81 106 HIS A CA 1
ATOM 807 C C . HIS A 1 106 ? -5.195 0.857 11.945 1 98.81 106 HIS A C 1
ATOM 809 O O . HIS A 1 106 ? -6.379 0.822 11.602 1 98.81 106 HIS A O 1
ATOM 815 N N . ALA A 1 107 ? -4.457 1.934 11.781 1 98.94 107 ALA A N 1
ATOM 816 C CA . ALA A 1 107 ? -4.969 3.205 11.273 1 98.94 107 ALA A CA 1
ATOM 817 C C . ALA A 1 107 ? -5.703 3.01 9.945 1 98.94 107 ALA A C 1
ATOM 819 O O . ALA A 1 107 ? -6.75 3.617 9.719 1 98.94 107 ALA A O 1
ATOM 820 N N . VAL A 1 108 ? -5.191 2.17 9.055 1 98.94 108 VAL A N 1
ATOM 821 C CA . VAL A 1 108 ? -5.777 1.924 7.738 1 98.94 108 VAL A CA 1
ATOM 822 C C . VAL A 1 108 ? -7.172 1.32 7.898 1 98.94 108 VAL A C 1
ATOM 824 O O . VAL A 1 108 ? -8.125 1.772 7.266 1 98.94 108 VAL A O 1
ATOM 827 N N . ASN A 1 109 ? -7.258 0.297 8.734 1 98.88 109 ASN A N 1
ATOM 828 C CA . ASN A 1 109 ? -8.555 -0.325 9 1 98.88 109 ASN A CA 1
ATOM 829 C C . ASN A 1 109 ? -9.523 0.653 9.656 1 98.88 109 ASN A C 1
ATOM 831 O O . ASN A 1 109 ? -10.719 0.646 9.352 1 98.88 109 ASN A O 1
ATOM 835 N N . ALA A 1 110 ? -9.031 1.501 10.531 1 98.88 110 ALA A N 1
ATOM 836 C CA . ALA A 1 110 ? -9.859 2.5 11.203 1 98.88 110 ALA A CA 1
ATOM 837 C C . ALA A 1 110 ? -10.414 3.512 10.203 1 98.88 110 ALA A C 1
ATOM 839 O O . ALA A 1 110 ? -11.586 3.877 10.273 1 98.88 110 ALA A O 1
ATOM 840 N N . LEU A 1 111 ? -9.555 3.969 9.32 1 98.88 111 LEU A N 1
ATOM 841 C CA . LEU A 1 111 ? -9.992 4.898 8.289 1 98.88 111 LEU A CA 1
ATOM 842 C C . LEU A 1 111 ? -11.141 4.312 7.48 1 98.88 111 LEU A C 1
ATOM 844 O O . LEU A 1 111 ? -12.164 4.977 7.27 1 98.88 111 LEU A O 1
ATOM 848 N N . ILE A 1 112 ? -10.945 3.078 7.051 1 98.75 112 ILE A N 1
ATOM 849 C CA . ILE A 1 112 ? -11.953 2.41 6.234 1 98.75 112 ILE A CA 1
ATOM 850 C C . ILE A 1 112 ? -13.242 2.25 7.035 1 98.75 112 ILE A C 1
ATOM 852 O O . ILE A 1 112 ? -14.32 2.604 6.559 1 98.75 112 ILE A O 1
ATOM 856 N N . ARG A 1 113 ? -13.109 1.776 8.273 1 98.75 113 ARG A N 1
ATOM 857 C CA . ARG A 1 113 ? -14.273 1.54 9.125 1 98.75 113 ARG A CA 1
ATOM 858 C C . ARG A 1 113 ? -15.016 2.84 9.406 1 98.75 113 ARG A C 1
ATOM 860 O O . ARG A 1 113 ? -16.234 2.904 9.266 1 98.75 113 ARG A O 1
ATOM 867 N N . LEU A 1 114 ? -14.359 3.912 9.781 1 98.81 114 LEU A N 1
ATOM 868 C CA . LEU A 1 114 ? -14.977 5.168 10.188 1 98.81 114 LEU A CA 1
ATOM 869 C C . LEU A 1 114 ? -15.648 5.852 9.008 1 98.81 114 LEU A C 1
ATOM 871 O O . LEU A 1 114 ? -16.703 6.469 9.156 1 98.81 114 LEU A O 1
ATOM 875 N N . THR A 1 115 ? -15.07 5.754 7.836 1 98.5 115 THR A N 1
ATOM 876 C CA . THR A 1 115 ? -15.68 6.398 6.672 1 98.5 115 THR A CA 1
ATOM 877 C C . THR A 1 115 ? -16.906 5.617 6.199 1 98.5 115 THR A C 1
ATOM 879 O O . THR A 1 115 ? -17.812 6.184 5.59 1 98.5 115 THR A O 1
ATOM 882 N N . LYS A 1 116 ? -16.875 4.25 6.398 1 98.56 116 LYS A N 1
ATOM 883 C CA . LYS A 1 116 ? -18.078 3.482 6.141 1 98.56 116 LYS A CA 1
ATOM 884 C C . LYS A 1 116 ? -19.188 3.834 7.141 1 98.56 116 LYS A C 1
ATOM 886 O O . LYS A 1 116 ? -20.344 3.984 6.766 1 98.56 116 LYS A O 1
ATOM 891 N N . LYS A 1 117 ? -18.828 3.979 8.398 1 98.56 117 LYS A N 1
ATOM 892 C CA . LYS A 1 117 ? -19.766 4.293 9.461 1 98.56 117 LYS A CA 1
ATOM 893 C C . LYS A 1 117 ? -20.375 5.68 9.266 1 98.56 117 LYS A C 1
ATOM 895 O O . LYS A 1 117 ? -21.578 5.879 9.492 1 98.56 117 LYS A O 1
ATOM 900 N N . PHE A 1 118 ? -19.594 6.664 8.883 1 98.5 118 PHE A N 1
ATOM 901 C CA . PHE A 1 118 ? -20.031 8.047 8.703 1 98.5 118 PHE A CA 1
ATOM 902 C C . PHE A 1 118 ? -19.922 8.461 7.238 1 98.5 118 PHE A C 1
ATOM 904 O O . PHE A 1 118 ? -19.297 9.477 6.922 1 98.5 118 PHE A O 1
ATOM 911 N N . ASN A 1 119 ? -20.578 7.688 6.418 1 98.31 119 ASN A N 1
ATOM 912 C CA . ASN A 1 119 ? -20.484 7.828 4.969 1 98.31 119 ASN A CA 1
ATOM 913 C C . ASN A 1 119 ? -20.875 9.234 4.512 1 98.31 119 ASN A C 1
ATOM 915 O O . ASN A 1 119 ? -21.984 9.703 4.809 1 98.31 119 ASN A O 1
ATOM 919 N N . GLY A 1 120 ? -19.906 9.922 3.859 1 98.06 120 GLY A N 1
ATOM 920 C CA . GLY A 1 120 ? -20.141 11.234 3.279 1 98.06 120 GLY A CA 1
ATOM 921 C C . GLY A 1 120 ? -20.047 12.359 4.289 1 98.06 120 GLY A C 1
ATOM 922 O O . GLY A 1 120 ? -20.266 13.523 3.955 1 98.06 120 GLY A O 1
ATOM 923 N N . GLU A 1 121 ? -19.625 12.055 5.516 1 98.25 121 GLU A N 1
ATOM 924 C CA . GLU A 1 121 ? -19.672 13.078 6.555 1 98.25 121 GLU A CA 1
ATOM 925 C C . GLU A 1 121 ? -18.281 13.469 7.027 1 98.25 121 GLU A C 1
ATOM 927 O O . GLU A 1 121 ? -18.094 14.539 7.605 1 98.25 121 GLU A O 1
ATOM 932 N N . VAL A 1 122 ? -17.312 12.656 6.809 1 98.62 122 VAL A N 1
ATOM 933 C CA . VAL A 1 122 ? -16.016 12.812 7.438 1 98.62 122 VAL A CA 1
ATOM 934 C C . VAL A 1 122 ? -15.164 13.789 6.621 1 98.62 122 VAL A C 1
ATOM 936 O O . VAL A 1 122 ? -14.977 13.602 5.418 1 98.62 122 VAL A O 1
ATOM 939 N N . LYS A 1 123 ? -14.664 14.875 7.227 1 98.69 123 LYS A N 1
ATOM 940 C CA . LYS A 1 123 ? -13.555 15.688 6.727 1 98.69 123 LYS A CA 1
ATOM 941 C C . LYS A 1 123 ? -12.219 15.133 7.207 1 98.69 123 LYS A C 1
ATOM 943 O O . LYS A 1 123 ? -11.984 15.031 8.414 1 98.69 123 LYS A O 1
ATOM 948 N N . LEU A 1 124 ? -11.477 14.688 6.273 1 98.88 124 LEU A N 1
ATOM 949 C CA . LEU A 1 124 ? -10.156 14.164 6.609 1 98.88 124 LEU A CA 1
ATOM 950 C C . LEU A 1 124 ? -9.086 15.219 6.406 1 98.88 124 LEU A C 1
ATOM 952 O O . LEU A 1 124 ? -9 15.836 5.344 1 98.88 124 LEU A O 1
ATOM 956 N N . VAL A 1 125 ? -8.359 15.5 7.434 1 98.94 125 VAL A N 1
ATOM 957 C CA . VAL A 1 125 ? -7.223 16.406 7.363 1 98.94 125 VAL A CA 1
ATOM 958 C C . VAL A 1 125 ? -5.922 15.609 7.398 1 98.94 125 VAL A C 1
ATOM 960 O O . VAL A 1 125 ? -5.559 15.047 8.43 1 98.94 125 VAL A O 1
ATOM 963 N N . ALA A 1 126 ? -5.223 15.57 6.277 1 98.94 126 ALA A N 1
ATOM 964 C CA . ALA A 1 126 ? -3.99 14.797 6.129 1 98.94 126 ALA A CA 1
ATOM 965 C C . ALA A 1 126 ? -2.768 15.711 6.176 1 98.94 126 ALA A C 1
ATOM 967 O O . ALA A 1 126 ? -2.514 16.469 5.234 1 98.94 126 ALA A O 1
ATOM 968 N N . MET A 1 127 ? -2.018 15.539 7.238 1 98.81 127 MET A N 1
ATOM 969 C CA . MET A 1 127 ? -0.917 16.469 7.48 1 98.81 127 MET A CA 1
ATOM 970 C C . MET A 1 127 ? 0.418 15.734 7.52 1 98.81 127 MET A C 1
ATOM 972 O O . MET A 1 127 ? 1.387 16.219 8.102 1 98.81 127 MET A O 1
ATOM 976 N N . ALA A 1 128 ? 0.483 14.531 7.027 1 98.62 128 ALA A N 1
ATOM 977 C CA . ALA A 1 128 ? 1.643 13.641 6.992 1 98.62 128 ALA A CA 1
ATOM 978 C C . ALA A 1 128 ? 1.816 13.016 5.613 1 98.62 128 ALA A C 1
ATOM 980 O O . ALA A 1 128 ? 1.047 13.305 4.691 1 98.62 128 ALA A O 1
ATOM 981 N N . PRO A 1 129 ? 2.957 12.242 5.426 1 98.38 129 PRO A N 1
ATOM 982 C CA . PRO A 1 129 ? 2.951 11.406 4.223 1 98.38 129 PRO A CA 1
ATOM 983 C C . PRO A 1 129 ? 1.656 10.617 4.062 1 98.38 129 PRO A C 1
ATOM 985 O O . PRO A 1 129 ? 1.131 10.078 5.039 1 98.38 129 PRO A O 1
ATOM 988 N N . LEU A 1 130 ? 1.106 10.523 2.885 1 98.81 130 LEU A N 1
ATOM 989 C CA . LEU A 1 130 ? -0.26 10.07 2.66 1 98.81 130 LEU A CA 1
ATOM 990 C C . LEU A 1 130 ? -0.323 8.547 2.609 1 98.81 130 LEU A C 1
ATOM 992 O O . LEU A 1 130 ? -1.212 7.977 1.973 1 98.81 130 LEU A O 1
ATOM 996 N N . THR A 1 131 ? 0.61 7.875 3.27 1 98.69 131 THR A N 1
ATOM 997 C CA . THR A 1 131 ? 0.777 6.43 3.18 1 98.69 131 THR A CA 1
ATOM 998 C C . THR A 1 131 ? -0.466 5.707 3.691 1 98.69 131 THR A C 1
ATOM 1000 O O . THR A 1 131 ? -0.955 4.77 3.055 1 98.69 131 THR A O 1
ATOM 1003 N N . ASN A 1 132 ? -1.032 6.113 4.883 1 98.88 132 ASN A N 1
ATOM 1004 C CA . ASN A 1 132 ? -2.248 5.484 5.387 1 98.88 132 ASN A CA 1
ATOM 1005 C C . ASN A 1 132 ? -3.375 5.535 4.355 1 98.88 132 ASN A C 1
ATOM 1007 O O . ASN A 1 132 ? -4.098 4.555 4.172 1 98.88 132 ASN A O 1
ATOM 1011 N N . LEU A 1 133 ? -3.525 6.699 3.723 1 98.88 133 LEU A N 1
ATOM 1012 C CA . LEU A 1 133 ? -4.613 6.895 2.77 1 98.88 133 LEU A CA 1
ATOM 1013 C C . LEU A 1 133 ? -4.418 6.023 1.535 1 98.88 133 LEU A C 1
ATOM 1015 O O . LEU A 1 133 ? -5.375 5.422 1.038 1 98.88 133 LEU A O 1
ATOM 1019 N N . ALA A 1 134 ? -3.174 6 1.053 1 98.75 134 ALA A N 1
ATOM 1020 C CA . ALA A 1 134 ? -2.883 5.188 -0.126 1 98.75 134 ALA A CA 1
ATOM 1021 C C . ALA A 1 134 ? -3.137 3.709 0.149 1 98.75 134 ALA A C 1
ATOM 1023 O O . ALA A 1 134 ? -3.727 3.01 -0.677 1 98.75 134 ALA A O 1
ATOM 1024 N N . VAL A 1 135 ? -2.664 3.229 1.28 1 98.75 135 VAL A N 1
ATOM 1025 C CA . VAL A 1 135 ? -2.865 1.833 1.659 1 98.75 135 VAL A CA 1
ATOM 1026 C C . VAL A 1 135 ? -4.355 1.556 1.837 1 98.75 135 VAL A C 1
ATOM 1028 O O . VAL A 1 135 ? -4.852 0.507 1.419 1 98.75 135 VAL A O 1
ATOM 1031 N N . ALA A 1 136 ? -5.113 2.492 2.43 1 98.88 136 ALA A N 1
ATOM 1032 C CA . ALA A 1 136 ? -6.562 2.354 2.555 1 98.88 136 ALA A CA 1
ATOM 1033 C C . ALA A 1 136 ? -7.219 2.217 1.185 1 98.88 136 ALA A C 1
ATOM 1035 O O . ALA A 1 136 ? -8.133 1.407 1.007 1 98.88 136 ALA A O 1
ATOM 1036 N N . LEU A 1 137 ? -6.758 2.971 0.208 1 98.38 137 LEU A N 1
ATOM 1037 C CA . LEU A 1 137 ? -7.316 2.936 -1.139 1 98.38 137 LEU A CA 1
ATOM 1038 C C . LEU A 1 137 ? -7.02 1.602 -1.815 1 98.38 137 LEU A C 1
ATOM 1040 O O . LEU A 1 137 ? -7.82 1.121 -2.625 1 98.38 137 LEU A O 1
ATOM 1044 N N . ARG A 1 138 ? -5.898 0.97 -1.495 1 98.06 138 ARG A N 1
ATOM 1045 C CA . ARG A 1 138 ? -5.594 -0.34 -2.059 1 98.06 138 ARG A CA 1
ATOM 1046 C C . ARG A 1 138 ? -6.492 -1.417 -1.46 1 98.06 138 ARG A C 1
ATOM 1048 O O . ARG A 1 138 ? -6.918 -2.336 -2.162 1 98.06 138 ARG A O 1
ATOM 1055 N N . MET A 1 139 ? -6.809 -1.239 -0.227 1 98.31 139 MET A N 1
ATOM 1056 C CA . MET A 1 139 ? -7.648 -2.234 0.436 1 98.31 139 MET A CA 1
ATOM 1057 C C . MET A 1 139 ? -9.125 -1.98 0.152 1 98.31 139 MET A C 1
ATOM 1059 O O . MET A 1 139 ? -9.93 -2.912 0.144 1 98.31 139 MET A O 1
ATOM 1063 N N . ASP A 1 140 ? -9.492 -0.715 -0.057 1 98 140 ASP A N 1
ATOM 1064 C CA . ASP A 1 140 ? -10.867 -0.303 -0.293 1 98 140 ASP A CA 1
ATOM 1065 C C . ASP A 1 140 ? -10.93 0.894 -1.24 1 98 140 ASP A C 1
ATOM 1067 O O . ASP A 1 140 ? -10.977 2.043 -0.795 1 98 140 ASP A O 1
ATOM 1071 N N . PRO A 1 141 ? -11.07 0.625 -2.531 1 95.69 141 PRO A N 1
ATOM 1072 C CA . PRO A 1 141 ? -11.094 1.718 -3.506 1 95.69 141 PRO A CA 1
ATOM 1073 C C . PRO A 1 141 ? -12.242 2.697 -3.266 1 95.69 141 PRO A C 1
ATOM 1075 O O . PRO A 1 141 ? -12.195 3.836 -3.738 1 95.69 141 PRO A O 1
ATOM 1078 N N . GLY A 1 142 ? -13.258 2.309 -2.574 1 96.69 142 GLY A N 1
ATOM 1079 C CA . GLY A 1 142 ? -14.391 3.17 -2.293 1 96.69 142 GLY A CA 1
ATOM 1080 C C . GLY A 1 142 ? -14.117 4.176 -1.19 1 96.69 142 GLY A C 1
ATOM 1081 O O . GLY A 1 142 ? -14.898 5.109 -0.989 1 96.69 142 GLY A O 1
ATOM 1082 N N . PHE A 1 143 ? -12.984 4.02 -0.431 1 96.75 143 PHE A N 1
ATOM 1083 C CA . PHE A 1 143 ? -12.586 4.867 0.687 1 96.75 143 PHE A CA 1
ATOM 1084 C C . PHE A 1 143 ? -12.656 6.34 0.301 1 96.75 143 PHE A C 1
ATOM 1086 O O . PHE A 1 143 ? -13.273 7.145 1.003 1 96.75 143 PHE A O 1
ATOM 1093 N N . GLY A 1 144 ? -12.125 6.723 -0.835 1 93 144 GLY A N 1
ATOM 1094 C CA . GLY A 1 144 ? -11.992 8.109 -1.26 1 93 144 GLY A CA 1
ATOM 1095 C C . GLY A 1 144 ? -13.328 8.758 -1.579 1 93 144 GLY A C 1
ATOM 1096 O O . GLY A 1 144 ? -13.477 9.977 -1.437 1 93 144 GLY A O 1
ATOM 1097 N N . ALA A 1 145 ? -14.305 7.957 -1.963 1 96.19 145 ALA A N 1
ATOM 1098 C CA . ALA A 1 145 ? -15.617 8.484 -2.338 1 96.19 145 ALA A CA 1
ATOM 1099 C C . ALA A 1 145 ? -16.484 8.719 -1.108 1 96.19 145 ALA A C 1
ATOM 1101 O O . ALA A 1 145 ? -17.453 9.477 -1.162 1 96.19 145 ALA A O 1
ATOM 1102 N N . ARG A 1 146 ? -16.109 8.109 -0.01 1 98.19 146 ARG A N 1
ATOM 1103 C CA . ARG A 1 146 ? -16.953 8.172 1.181 1 98.19 146 ARG A CA 1
ATOM 1104 C C . ARG A 1 146 ? -16.609 9.398 2.023 1 98.19 146 ARG A C 1
ATOM 1106 O O . ARG A 1 146 ? -17.359 9.75 2.941 1 98.19 146 ARG A O 1
ATOM 1113 N N . LEU A 1 147 ? -15.5 10.094 1.734 1 98.44 147 LEU A N 1
ATOM 1114 C CA . LEU A 1 147 ? -15.109 11.289 2.471 1 98.44 147 LEU A CA 1
ATOM 1115 C C . LEU A 1 147 ? -15.93 12.492 2.016 1 98.44 147 LEU A C 1
ATOM 1117 O O . LEU A 1 147 ? -16.219 12.641 0.826 1 98.44 147 LEU A O 1
ATOM 1121 N N . LYS A 1 148 ? -16.297 13.328 2.98 1 98.38 148 LYS A N 1
ATOM 1122 C CA . LYS A 1 148 ? -16.875 14.625 2.627 1 98.38 148 LYS A CA 1
ATOM 1123 C C . LYS A 1 148 ? -15.867 15.492 1.881 1 98.38 148 LYS A C 1
ATOM 1125 O O . LYS A 1 148 ? -16.219 16.141 0.886 1 98.38 148 LYS A O 1
ATOM 1130 N N . SER A 1 149 ? -14.688 15.586 2.391 1 98.5 149 SER A N 1
ATOM 1131 C CA . SER A 1 149 ? -13.578 16.328 1.793 1 98.5 149 SER A CA 1
ATOM 1132 C C . SER A 1 149 ? -12.242 15.891 2.385 1 98.5 149 SER A C 1
ATOM 1134 O O . SER A 1 149 ? -12.203 15.219 3.416 1 98.5 149 SER A O 1
ATOM 1136 N N . LEU A 1 150 ? -11.25 16.188 1.662 1 98.88 150 LEU A N 1
ATOM 1137 C CA . LEU A 1 150 ? -9.867 15.93 2.068 1 98.88 150 LEU A CA 1
ATOM 1138 C C . LEU A 1 150 ? -9.031 17.203 1.998 1 98.88 150 LEU A C 1
ATOM 1140 O O . LEU A 1 150 ? -8.914 17.812 0.935 1 98.88 150 LEU A O 1
ATOM 1144 N N . VAL A 1 151 ? -8.523 17.656 3.127 1 98.94 151 VAL A N 1
ATOM 1145 C CA . VAL A 1 151 ? -7.555 18.75 3.172 1 98.94 151 VAL A CA 1
ATOM 1146 C C . VAL A 1 151 ? -6.152 18.188 3.393 1 98.94 151 VAL A C 1
ATOM 1148 O O . VAL A 1 151 ? -5.926 17.422 4.332 1 98.94 151 VAL A O 1
ATOM 1151 N N . VAL A 1 152 ? -5.258 18.547 2.533 1 98.94 152 VAL A N 1
ATOM 1152 C CA . VAL A 1 152 ? -3.91 17.984 2.555 1 98.94 152 VAL A CA 1
ATOM 1153 C C . VAL A 1 152 ? -2.893 19.094 2.783 1 98.94 152 VAL A C 1
ATOM 1155 O O . VAL A 1 152 ? -2.885 20.094 2.062 1 98.94 152 VAL A O 1
ATOM 1158 N N . MET A 1 153 ? -2.111 18.969 3.834 1 98.81 153 MET A N 1
ATOM 1159 C CA . MET A 1 153 ? -0.853 19.703 3.869 1 98.81 153 MET A CA 1
ATOM 1160 C C . MET A 1 153 ? 0.222 18.984 3.062 1 98.81 153 MET A C 1
ATOM 1162 O O . MET A 1 153 ? 0.678 17.906 3.449 1 98.81 153 MET A O 1
ATOM 1166 N N . GLY A 1 154 ? 0.498 19.516 1.932 1 98.19 154 GLY A N 1
ATOM 1167 C CA . GLY A 1 154 ? 1.472 18.828 1.1 1 98.19 154 GLY A CA 1
ATOM 1168 C C . GLY A 1 154 ? 1.614 19.438 -0.282 1 98.19 154 GLY A C 1
ATOM 1169 O O . GLY A 1 154 ? 0.771 20.234 -0.706 1 98.19 154 GLY A O 1
ATOM 1170 N N . GLY A 1 155 ? 2.686 19.062 -0.912 1 96.88 155 GLY A N 1
ATOM 1171 C CA . GLY A 1 155 ? 2.924 19.5 -2.273 1 96.88 155 GLY A CA 1
ATOM 1172 C C . GLY A 1 155 ? 3.447 20.922 -2.352 1 96.88 155 GLY A C 1
ATOM 1173 O O . GLY A 1 155 ? 3.725 21.547 -1.325 1 96.88 155 GLY A O 1
ATOM 1174 N N . ASN A 1 156 ? 3.754 21.297 -3.586 1 95 156 ASN A N 1
ATOM 1175 C CA . ASN A 1 156 ? 4.242 22.625 -3.953 1 95 156 ASN A CA 1
ATOM 1176 C C . ASN A 1 156 ? 3.852 22.984 -5.383 1 95 156 ASN A C 1
ATOM 1178 O O . ASN A 1 156 ? 3.699 22.109 -6.234 1 95 156 ASN A O 1
ATOM 1182 N N . MET A 1 157 ? 3.705 24.188 -5.629 1 91.38 157 MET A N 1
ATOM 1183 C CA . MET A 1 157 ? 3.203 24.625 -6.93 1 91.38 157 MET A CA 1
ATOM 1184 C C . MET A 1 157 ? 4.34 25.156 -7.801 1 91.38 157 MET A C 1
ATOM 1186 O O . MET A 1 157 ? 4.27 25.094 -9.031 1 91.38 157 MET A O 1
ATOM 1190 N N . HIS A 1 158 ? 5.355 25.641 -7.199 1 91 158 HIS A N 1
ATOM 1191 C CA . HIS A 1 158 ? 6.406 26.328 -7.945 1 91 158 HIS A CA 1
ATOM 1192 C C . HIS A 1 158 ? 7.711 25.547 -7.906 1 91 158 HIS A C 1
ATOM 1194 O O . HIS A 1 158 ? 8.773 26.078 -8.211 1 91 158 HIS A O 1
ATOM 1200 N N . GLY A 1 159 ? 7.633 24.312 -7.477 1 89.44 159 GLY A N 1
ATOM 1201 C CA . GLY A 1 159 ? 8.797 23.453 -7.422 1 89.44 159 GLY A CA 1
ATOM 1202 C C . GLY A 1 159 ? 9.727 23.766 -6.262 1 89.44 159 GLY A C 1
ATOM 1203 O O . GLY A 1 159 ? 10.875 23.328 -6.246 1 89.44 159 GLY A O 1
ATOM 1204 N N . LYS A 1 160 ? 9.227 24.578 -5.363 1 89.5 160 LYS A N 1
ATOM 1205 C CA . LYS A 1 160 ? 10.008 24.812 -4.152 1 89.5 160 LYS A CA 1
ATOM 1206 C C . LYS A 1 160 ? 9.875 23.656 -3.176 1 89.5 160 LYS A C 1
ATOM 1208 O O . LYS A 1 160 ? 8.766 23.234 -2.84 1 89.5 160 LYS A O 1
ATOM 1213 N N . GLY A 1 161 ? 10.992 23.078 -2.838 1 88.38 161 GLY A N 1
ATOM 1214 C CA . GLY A 1 161 ? 10.977 21.969 -1.898 1 88.38 161 GLY A CA 1
ATOM 1215 C C . GLY A 1 161 ? 11.477 22.359 -0.516 1 88.38 161 GLY A C 1
ATOM 1216 O O . GLY A 1 161 ? 11.859 23.5 -0.283 1 88.38 161 GLY A O 1
ATOM 1217 N N . ASN A 1 162 ? 11.305 21.453 0.42 1 89.12 162 ASN A N 1
ATOM 1218 C CA . ASN A 1 162 ? 11.797 21.656 1.778 1 89.12 162 ASN A CA 1
ATOM 1219 C C . ASN A 1 162 ? 12.43 20.391 2.342 1 89.12 162 ASN A C 1
ATOM 1221 O O . ASN A 1 162 ? 12.461 20.188 3.557 1 89.12 162 ASN A O 1
ATOM 1225 N N . ARG A 1 163 ? 12.898 19.531 1.407 1 87.31 163 ARG A N 1
ATOM 1226 C CA . ARG A 1 163 ? 13.555 18.281 1.795 1 87.31 163 ARG A CA 1
ATOM 1227 C C . ARG A 1 163 ? 15.055 18.344 1.538 1 87.31 163 ARG A C 1
ATOM 1229 O O . ARG A 1 163 ? 15.523 19.188 0.774 1 87.31 163 ARG A O 1
ATOM 1236 N N . SER A 1 164 ? 15.664 17.453 2.152 1 72.06 164 SER A N 1
ATOM 1237 C CA . SER A 1 164 ? 17.094 17.344 1.89 1 72.06 164 SER A CA 1
ATOM 1238 C C . SER A 1 164 ? 17.359 16.484 0.651 1 72.06 164 SER A C 1
ATOM 1240 O O . SER A 1 164 ? 18.344 16.719 -0.062 1 72.06 164 SER A O 1
ATOM 1242 N N . ALA A 1 165 ? 16.531 15.555 0.373 1 72.56 165 ALA A N 1
ATOM 1243 C CA . ALA A 1 165 ? 16.766 14.562 -0.671 1 72.56 165 ALA A CA 1
ATOM 1244 C C . ALA A 1 165 ? 16.406 15.117 -2.047 1 72.56 165 ALA A C 1
ATOM 1246 O O . ALA A 1 165 ? 16.844 14.578 -3.07 1 72.56 165 ALA A O 1
ATOM 1247 N N . SER A 1 166 ? 15.641 16.109 -2.09 1 79.69 166 SER A N 1
ATOM 1248 C CA . SER A 1 166 ? 15.211 16.703 -3.35 1 79.69 166 SER A CA 1
ATOM 1249 C C . SER A 1 166 ? 14.977 18.203 -3.203 1 79.69 166 SER A C 1
ATOM 1251 O O . SER A 1 166 ? 14.578 18.672 -2.133 1 79.69 166 SER A O 1
ATOM 1253 N N . ILE A 1 167 ? 15.133 18.906 -4.254 1 88.19 167 ILE A N 1
ATOM 1254 C CA . ILE A 1 167 ? 15.016 20.344 -4.172 1 88.19 167 ILE A CA 1
ATOM 1255 C C . ILE A 1 167 ? 13.617 20.781 -4.625 1 88.19 167 ILE A C 1
ATOM 1257 O O . ILE A 1 167 ? 13.211 21.922 -4.41 1 88.19 167 ILE A O 1
ATOM 1261 N N . ALA A 1 168 ? 12.883 19.797 -5.121 1 93.5 168 ALA A N 1
ATOM 1262 C CA . ALA A 1 168 ? 11.68 20.25 -5.812 1 93.5 168 ALA A CA 1
ATOM 1263 C C . ALA A 1 168 ? 10.422 19.766 -5.102 1 93.5 168 ALA A C 1
ATOM 1265 O O . ALA A 1 168 ? 9.305 20.172 -5.445 1 93.5 168 ALA A O 1
ATOM 1266 N N . SER A 1 169 ? 10.586 18.922 -4.102 1 94.56 169 SER A N 1
ATOM 1267 C CA . SER A 1 169 ? 9.383 18.328 -3.51 1 94.56 169 SER A CA 1
ATOM 1268 C C . SER A 1 169 ? 9.211 18.781 -2.062 1 94.56 169 SER A C 1
ATOM 1270 O O . SER A 1 169 ? 10.195 19.016 -1.357 1 94.56 169 SER A O 1
ATOM 1272 N N . GLU A 1 170 ? 8.008 18.984 -1.683 1 96.62 170 GLU A N 1
ATOM 1273 C CA . GLU A 1 170 ? 7.621 19.219 -0.294 1 96.62 170 GLU A CA 1
ATOM 1274 C C . GLU A 1 170 ? 7.719 17.938 0.524 1 96.62 170 GLU A C 1
ATOM 1276 O O . GLU A 1 170 ? 7.609 16.828 -0.022 1 96.62 170 GLU A O 1
ATOM 1281 N N . PHE A 1 171 ? 7.938 18.016 1.817 1 96.06 171 PHE A N 1
ATOM 1282 C CA . PHE A 1 171 ? 8.281 16.938 2.742 1 96.06 171 PHE A CA 1
ATOM 1283 C C . PHE A 1 171 ? 7.27 15.805 2.643 1 96.06 171 PHE A C 1
ATOM 1285 O O . PHE A 1 171 ? 7.648 14.648 2.432 1 96.06 171 PHE A O 1
ATOM 1292 N N . ASN A 1 172 ? 5.957 16.031 2.822 1 97.5 172 ASN A N 1
ATOM 1293 C CA . ASN A 1 172 ? 4.965 14.969 2.863 1 97.5 172 ASN A CA 1
ATOM 1294 C C . ASN A 1 172 ? 4.871 14.234 1.528 1 97.5 172 ASN A C 1
ATOM 1296 O O . ASN A 1 172 ? 4.848 13.008 1.492 1 97.5 172 ASN A O 1
ATOM 1300 N N . PHE A 1 173 ? 4.82 14.992 0.426 1 97.31 173 PHE A N 1
ATOM 1301 C CA . PHE A 1 173 ? 4.758 14.398 -0.904 1 97.31 173 PHE A CA 1
ATOM 1302 C C . PHE A 1 173 ? 6.078 13.727 -1.261 1 97.31 173 PHE A C 1
ATOM 1304 O O . PHE A 1 173 ? 6.09 12.656 -1.879 1 97.31 173 PHE A O 1
ATOM 1311 N N . GLY A 1 174 ? 7.145 14.359 -0.892 1 95.75 174 GLY A N 1
ATOM 1312 C CA . GLY A 1 174 ? 8.461 13.812 -1.186 1 95.75 174 GLY A CA 1
ATOM 1313 C C . GLY A 1 174 ? 8.781 12.562 -0.388 1 95.75 174 GLY A C 1
ATOM 1314 O O . GLY A 1 174 ? 9.508 11.688 -0.858 1 95.75 174 GLY A O 1
ATOM 1315 N N . THR A 1 175 ? 8.305 12.5 0.838 1 96.25 175 THR A N 1
ATOM 1316 C CA . THR A 1 175 ? 8.539 11.336 1.69 1 96.25 175 THR A CA 1
ATOM 1317 C C . THR A 1 175 ? 7.867 10.094 1.112 1 96.25 175 THR A C 1
ATOM 1319 O O . THR A 1 175 ? 8.406 8.992 1.208 1 96.25 175 THR A O 1
ATOM 1322 N N . ASP A 1 176 ? 6.73 10.242 0.547 1 97.12 176 ASP A N 1
ATOM 1323 C CA . ASP A 1 176 ? 6.031 9.117 -0.066 1 97.12 176 ASP A CA 1
ATOM 1324 C C . ASP A 1 176 ? 5.344 9.539 -1.362 1 97.12 176 ASP A C 1
ATOM 1326 O O . ASP A 1 176 ? 4.117 9.664 -1.408 1 97.12 176 ASP A O 1
ATOM 1330 N N . PRO A 1 177 ? 6.105 9.664 -2.453 1 96.75 177 PRO A N 1
ATOM 1331 C CA . PRO A 1 177 ? 5.562 10.125 -3.732 1 96.75 177 PRO A CA 1
ATOM 1332 C C . PRO A 1 177 ? 4.461 9.219 -4.27 1 96.75 177 PRO A C 1
ATOM 1334 O O . PRO A 1 177 ? 3.48 9.703 -4.84 1 96.75 177 PRO A O 1
ATOM 1337 N N . GLU A 1 178 ? 4.625 7.898 -4.109 1 97.69 178 GLU A N 1
ATOM 1338 C CA . GLU A 1 178 ? 3.629 6.941 -4.586 1 97.69 178 GLU A CA 1
ATOM 1339 C C . GLU A 1 178 ? 2.271 7.188 -3.934 1 97.69 178 GLU A C 1
ATOM 1341 O O . GLU A 1 178 ? 1.242 7.191 -4.613 1 97.69 178 GLU A O 1
ATOM 1346 N N . SER A 1 179 ? 2.297 7.383 -2.617 1 98.38 179 SER A N 1
ATOM 1347 C CA . SER A 1 179 ? 1.053 7.617 -1.893 1 98.38 179 SER A CA 1
ATOM 1348 C C . SER A 1 179 ? 0.396 8.922 -2.33 1 98.38 179 SER A C 1
ATOM 1350 O O . SER A 1 179 ? -0.823 8.984 -2.502 1 98.38 179 SER A O 1
ATOM 1352 N N . ALA A 1 180 ? 1.22 9.992 -2.455 1 98.38 180 ALA A N 1
ATOM 1353 C CA . ALA A 1 180 ? 0.682 11.258 -2.936 1 98.38 180 ALA A CA 1
ATOM 1354 C C . ALA A 1 180 ? 0.026 11.094 -4.305 1 98.38 180 ALA A C 1
ATOM 1356 O O . ALA A 1 180 ? -1.072 11.602 -4.539 1 98.38 180 ALA A O 1
ATOM 1357 N N . TYR A 1 181 ? 0.671 10.383 -5.188 1 98.06 181 TYR A N 1
ATOM 1358 C CA . TYR A 1 181 ? 0.154 10.109 -6.523 1 98.06 181 TYR A CA 1
ATOM 1359 C C . TYR A 1 181 ? -1.18 9.375 -6.449 1 98.06 181 TYR A C 1
ATOM 1361 O O . TYR A 1 181 ? -2.15 9.766 -7.098 1 98.06 181 TYR A O 1
ATOM 1369 N N . ILE A 1 182 ? -1.236 8.289 -5.68 1 98.19 182 ILE A N 1
ATOM 1370 C CA . ILE A 1 182 ? -2.426 7.461 -5.543 1 98.19 182 ILE A CA 1
ATOM 1371 C C . ILE A 1 182 ? -3.596 8.305 -5.047 1 98.19 182 ILE A C 1
ATOM 1373 O O . ILE A 1 182 ? -4.68 8.281 -5.629 1 98.19 182 ILE A O 1
ATOM 1377 N N . VAL A 1 183 ? -3.379 9.062 -4.016 1 98.62 183 VAL A N 1
ATOM 1378 C CA . VAL A 1 183 ? -4.441 9.828 -3.373 1 98.62 183 VAL A CA 1
ATOM 1379 C C . VAL A 1 183 ? -4.973 10.883 -4.34 1 98.62 183 VAL A C 1
ATOM 1381 O O . VAL A 1 183 ? -6.184 11.016 -4.523 1 98.62 183 VAL A O 1
ATOM 1384 N N . LEU A 1 184 ? -4.121 11.609 -5.027 1 98.06 184 LEU A N 1
ATOM 1385 C CA . LEU A 1 184 ? -4.559 12.68 -5.918 1 98.06 184 LEU A CA 1
ATOM 1386 C C . LEU A 1 184 ? -5.355 12.117 -7.094 1 98.06 184 LEU A C 1
ATOM 1388 O O . LEU A 1 184 ? -6.266 12.781 -7.602 1 98.06 184 LEU A O 1
ATOM 1392 N N . HIS A 1 185 ? -5.062 10.906 -7.449 1 96.94 185 HIS A N 1
ATOM 1393 C CA . HIS A 1 185 ? -5.656 10.391 -8.68 1 96.94 185 HIS A CA 1
ATOM 1394 C C . HIS A 1 185 ? -6.879 9.531 -8.375 1 96.94 185 HIS A C 1
ATOM 1396 O O . HIS A 1 185 ? -7.695 9.266 -9.266 1 96.94 185 HIS A O 1
ATOM 1402 N N . GLU A 1 186 ? -6.992 9.109 -7.102 1 96.75 186 GLU A N 1
ATOM 1403 C CA . GLU A 1 186 ? -8.008 8.078 -6.898 1 96.75 186 GLU A CA 1
ATOM 1404 C C . GLU A 1 186 ? -9.047 8.523 -5.875 1 96.75 186 GLU A C 1
ATOM 1406 O O . GLU A 1 186 ? -10.117 7.918 -5.766 1 96.75 186 GLU A O 1
ATOM 1411 N N . VAL A 1 187 ? -8.711 9.516 -5.051 1 97.12 187 VAL A N 1
ATOM 1412 C CA . VAL A 1 187 ? -9.727 10.102 -4.184 1 97.12 187 VAL A CA 1
ATOM 1413 C C . VAL A 1 187 ? -10.688 10.953 -5.012 1 97.12 187 VAL A C 1
ATOM 1415 O O . VAL A 1 187 ? -10.258 11.766 -5.828 1 97.12 187 VAL A O 1
ATOM 1418 N N . THR A 1 188 ? -12.031 10.727 -4.773 1 95.81 188 THR A N 1
ATOM 1419 C CA . THR A 1 188 ? -12.977 11.406 -5.652 1 95.81 188 THR A CA 1
ATOM 1420 C C . THR A 1 188 ? -13.758 12.469 -4.891 1 95.81 188 THR A C 1
ATOM 1422 O O . THR A 1 188 ? -14.57 13.188 -5.473 1 95.81 188 THR A O 1
ATOM 1425 N N . CYS A 1 189 ? -13.609 12.586 -3.602 1 97 189 CYS A N 1
ATOM 1426 C CA . CYS A 1 189 ? -14.125 13.75 -2.885 1 97 189 CYS A CA 1
ATOM 1427 C C . CYS A 1 189 ? -13.273 14.977 -3.168 1 97 189 CYS A C 1
ATOM 1429 O O . CYS A 1 189 ? -12.203 14.875 -3.76 1 97 189 CYS A O 1
ATOM 1431 N N . PRO A 1 190 ? -13.75 16.203 -2.844 1 98 190 PRO A N 1
ATOM 1432 C CA . PRO A 1 190 ? -12.93 17.391 -3.031 1 98 190 PRO A CA 1
ATOM 1433 C C . PRO A 1 190 ? -11.617 17.344 -2.244 1 98 190 PRO A C 1
ATOM 1435 O O . PRO A 1 190 ? -11.625 17.031 -1.047 1 98 190 PRO A O 1
ATOM 1438 N N . ILE A 1 191 ? -10.539 17.562 -2.932 1 98.81 191 ILE A N 1
ATOM 1439 C CA . ILE A 1 191 ? -9.219 17.641 -2.32 1 98.81 191 ILE A CA 1
ATOM 1440 C C . ILE A 1 191 ? -8.742 19.094 -2.289 1 98.81 191 ILE A C 1
ATOM 1442 O O . ILE A 1 191 ? -8.656 19.75 -3.33 1 98.81 191 ILE A O 1
ATOM 1446 N N . VAL A 1 192 ? -8.469 19.609 -1.131 1 98.81 192 VAL A N 1
ATOM 1447 C CA . VAL A 1 192 ? -7.891 20.938 -0.95 1 98.81 192 VAL A CA 1
ATOM 1448 C C . VAL A 1 192 ? -6.438 20.812 -0.491 1 98.81 192 VAL A C 1
ATOM 1450 O O . VAL A 1 192 ? -6.148 20.125 0.493 1 98.81 192 VAL A O 1
ATOM 1453 N N . ILE A 1 193 ? -5.555 21.5 -1.182 1 98.81 193 ILE A N 1
ATOM 1454 C CA . ILE A 1 193 ? -4.133 21.406 -0.875 1 98.81 193 ILE A CA 1
ATOM 1455 C C . ILE A 1 193 ? -3.652 22.734 -0.272 1 98.81 193 ILE A C 1
ATOM 1457 O O . ILE A 1 193 ? -3.869 23.797 -0.848 1 98.81 193 ILE A O 1
ATOM 1461 N N . VAL A 1 194 ? -3.123 22.625 0.875 1 98.62 194 VAL A N 1
ATOM 1462 C CA . VAL A 1 194 ? -2.309 23.672 1.479 1 98.62 194 VAL A CA 1
ATOM 1463 C C . VAL A 1 194 ? -0.83 23.391 1.235 1 98.62 194 VAL A C 1
ATOM 1465 O O . VAL A 1 194 ? -0.246 22.516 1.885 1 98.62 194 VAL A O 1
ATOM 1468 N N . SER A 1 195 ? -0.266 24.156 0.339 1 98.25 195 SER A N 1
ATOM 1469 C CA . SER A 1 195 ? 1.061 23.828 -0.176 1 98.25 195 SER A CA 1
ATOM 1470 C C . SER A 1 195 ? 2.156 24.422 0.708 1 98.25 195 SER A C 1
ATOM 1472 O O . SER A 1 195 ? 1.893 25.297 1.524 1 98.25 195 SER A O 1
ATOM 1474 N N . TRP A 1 196 ? 3.371 23.891 0.505 1 97.31 196 TRP A N 1
ATOM 1475 C CA . TRP A 1 196 ? 4.566 24.406 1.169 1 97.31 196 TRP A CA 1
ATOM 1476 C C . TRP A 1 196 ? 4.738 25.891 0.899 1 97.31 196 TRP A C 1
ATOM 1478 O O . TRP A 1 196 ? 4.988 26.672 1.821 1 97.31 196 TRP A O 1
ATOM 1488 N N . GLU A 1 197 ? 4.527 26.297 -0.291 1 96.44 197 GLU A N 1
ATOM 1489 C CA . GLU A 1 197 ? 4.762 27.688 -0.679 1 96.44 197 GLU A CA 1
ATOM 1490 C C . GLU A 1 197 ? 3.754 28.625 -0.016 1 96.44 197 GLU A C 1
ATOM 1492 O O . GLU A 1 197 ? 4.094 29.734 0.363 1 96.44 197 GLU A O 1
ATOM 1497 N N . LEU A 1 198 ? 2.535 28.141 0.091 1 96.25 198 LEU A N 1
ATOM 1498 C CA . LEU A 1 198 ? 1.562 28.938 0.832 1 96.25 198 LEU A CA 1
ATOM 1499 C C . LEU A 1 198 ? 2.041 29.188 2.258 1 96.25 198 LEU A C 1
ATOM 1501 O O . LEU A 1 198 ? 1.942 30.312 2.764 1 96.25 198 LEU A O 1
ATOM 1505 N N . CYS A 1 199 ? 2.551 28.156 2.885 1 96.06 199 CYS A N 1
ATOM 1506 C CA . CYS A 1 199 ? 2.992 28.234 4.273 1 96.06 199 CYS A CA 1
ATOM 1507 C C . CYS A 1 199 ? 4.191 29.172 4.41 1 96.06 199 CYS A C 1
ATOM 1509 O O . CYS A 1 199 ? 4.367 29.812 5.445 1 96.06 199 CYS A O 1
ATOM 1511 N N . VAL A 1 200 ? 5 29.188 3.412 1 95 200 VAL A N 1
ATOM 1512 C CA . VAL A 1 200 ? 6.172 30.062 3.422 1 95 200 VAL A CA 1
ATOM 1513 C C . VAL A 1 200 ? 5.734 31.516 3.268 1 95 200 VAL A C 1
ATOM 1515 O O . VAL A 1 200 ? 6.34 32.406 3.857 1 95 200 VAL A O 1
ATOM 1518 N N . ASP A 1 201 ? 4.684 31.719 2.535 1 94.5 201 ASP A N 1
ATOM 1519 C CA . ASP A 1 201 ? 4.27 33.062 2.164 1 94.5 201 ASP A CA 1
ATOM 1520 C C . ASP A 1 201 ? 3.406 33.688 3.254 1 94.5 201 ASP A C 1
ATOM 1522 O O . ASP A 1 201 ? 3.322 34.906 3.355 1 94.5 201 ASP A O 1
ATOM 1526 N N . TYR A 1 202 ? 2.756 32.906 4.023 1 94.5 202 TYR A N 1
ATOM 1527 C CA . TYR A 1 202 ? 1.838 33.406 5.039 1 94.5 202 TYR A CA 1
ATOM 1528 C C . TYR A 1 202 ? 2.273 32.969 6.434 1 94.5 202 TYR A C 1
ATOM 1530 O O . TYR A 1 202 ? 2.211 31.781 6.77 1 94.5 202 TYR A O 1
ATOM 1538 N N . LEU A 1 203 ? 2.674 33.906 7.246 1 97 203 LEU A N 1
ATOM 1539 C CA . LEU A 1 203 ? 3.295 33.656 8.547 1 97 203 LEU A CA 1
ATOM 1540 C C . LEU A 1 203 ? 2.537 34.375 9.648 1 97 203 LEU A C 1
ATOM 1542 O O . LEU A 1 203 ? 1.876 35.406 9.398 1 97 203 LEU A O 1
ATOM 1546 N N . TYR A 1 204 ? 2.582 33.844 10.789 1 97.56 204 TYR A N 1
ATOM 1547 C CA . TYR A 1 204 ? 2.07 34.531 11.961 1 97.56 204 TYR A CA 1
ATOM 1548 C C . TYR A 1 204 ? 3.096 35.531 12.492 1 97.56 204 TYR A C 1
ATOM 1550 O O . TYR A 1 204 ? 4.27 35.188 12.656 1 97.56 204 TYR A O 1
ATOM 1558 N N . PRO A 1 205 ? 2.678 36.75 12.805 1 97.38 205 PRO A N 1
ATOM 1559 C CA . PRO A 1 205 ? 3.627 37.75 13.328 1 97.38 205 PRO A CA 1
ATOM 1560 C C . PRO A 1 205 ? 4.27 37.312 14.641 1 97.38 205 PRO A C 1
ATOM 1562 O O . PRO A 1 205 ? 3.574 36.812 15.539 1 97.38 205 PRO A O 1
ATOM 1565 N N . TRP A 1 206 ? 5.621 37.531 14.766 1 97.44 206 TRP A N 1
ATOM 1566 C CA . TRP A 1 206 ? 6.395 37.094 15.922 1 97.44 206 TRP A CA 1
ATOM 1567 C C . TRP A 1 206 ? 5.797 37.656 17.219 1 97.44 206 TRP A C 1
ATOM 1569 O O . TRP A 1 206 ? 5.707 36.938 18.219 1 97.44 206 TRP A O 1
ATOM 1579 N N . GLU A 1 207 ? 5.359 38.875 17.156 1 96.94 207 GLU A N 1
ATOM 1580 C CA . GLU A 1 207 ? 4.809 39.5 18.344 1 96.94 207 GLU A CA 1
ATOM 1581 C C . GLU A 1 207 ? 3.59 38.75 18.875 1 96.94 207 GLU A C 1
ATOM 1583 O O . GLU A 1 207 ? 3.459 38.531 20.078 1 96.94 207 GLU A O 1
ATOM 1588 N N . MET A 1 208 ? 2.723 38.406 17.969 1 96.56 208 MET A N 1
ATOM 1589 C CA . MET A 1 208 ? 1.505 37.688 18.344 1 96.56 208 MET A CA 1
ATOM 1590 C C . MET A 1 208 ? 1.824 36.281 18.812 1 96.56 208 MET A C 1
ATOM 1592 O O . MET A 1 208 ? 1.201 35.781 19.75 1 96.56 208 MET A O 1
ATOM 1596 N N . VAL A 1 209 ? 2.77 35.625 18.188 1 96.81 209 VAL A N 1
ATOM 1597 C CA . VAL A 1 209 ? 3.197 34.281 18.562 1 96.81 209 VAL A CA 1
ATOM 1598 C C . VAL A 1 209 ? 3.762 34.281 19.969 1 96.81 209 VAL A C 1
ATOM 1600 O O . VAL A 1 209 ? 3.383 33.469 20.812 1 96.81 209 VAL A O 1
ATOM 1603 N N . HIS A 1 210 ? 4.594 35.281 20.266 1 96.25 210 HIS A N 1
ATOM 1604 C CA . HIS A 1 210 ? 5.191 35.375 21.594 1 96.25 210 HIS A CA 1
ATOM 1605 C C . HIS A 1 210 ? 4.137 35.688 22.641 1 96.25 210 HIS A C 1
ATOM 1607 O O . HIS A 1 210 ? 4.195 35.156 23.75 1 96.25 210 HIS A O 1
ATOM 1613 N N . LYS A 1 211 ? 3.223 36.5 22.25 1 95.25 211 LYS A N 1
ATOM 1614 C CA . LYS A 1 211 ? 2.121 36.781 23.156 1 95.25 211 LYS A CA 1
ATOM 1615 C C . LYS A 1 211 ? 1.353 35.5 23.5 1 95.25 211 LYS A C 1
ATOM 1617 O O . LYS A 1 211 ? 1.013 35.281 24.672 1 95.25 211 LYS A O 1
ATOM 1622 N N . CYS A 1 212 ? 1.119 34.75 22.547 1 94.75 212 CYS A N 1
ATOM 1623 C CA . CYS A 1 212 ? 0.333 33.531 22.703 1 94.75 212 CYS A CA 1
ATOM 1624 C C . CYS A 1 212 ? 1.067 32.5 23.578 1 94.75 212 CYS A C 1
ATOM 1626 O O . CYS A 1 212 ? 0.518 32.031 24.562 1 94.75 212 CYS A O 1
ATOM 1628 N N . ILE A 1 213 ? 2.309 32.219 23.297 1 95 213 ILE A N 1
ATOM 1629 C CA . ILE A 1 213 ? 3.031 31.141 23.969 1 95 213 ILE A CA 1
ATOM 1630 C C . ILE A 1 213 ? 3.438 31.578 25.375 1 95 213 ILE A C 1
ATOM 1632 O O . ILE A 1 213 ? 3.857 30.75 26.188 1 95 213 ILE A O 1
ATOM 1636 N N . ASN A 1 214 ? 3.213 32.906 25.703 1 94.06 214 ASN A N 1
ATOM 1637 C CA . ASN A 1 214 ? 3.58 33.406 27.016 1 94.06 214 ASN A CA 1
ATOM 1638 C C . ASN A 1 214 ? 2.352 33.656 27.891 1 94.06 214 ASN A C 1
ATOM 1640 O O . ASN A 1 214 ? 2.457 34.219 28.969 1 94.06 214 ASN A O 1
ATOM 1644 N N . THR A 1 215 ? 1.08 33.281 27.531 1 92.62 215 THR A N 1
ATOM 1645 C CA . THR A 1 215 ? -0.164 33.469 28.266 1 92.62 215 THR A CA 1
ATOM 1646 C C . THR A 1 215 ? -0.184 32.594 29.516 1 92.62 215 THR A C 1
ATOM 1648 O O . THR A 1 215 ? -1.062 32.719 30.359 1 92.62 215 THR A O 1
ATOM 1651 N N . ASN A 1 216 ? 0.724 31.797 29.875 1 91 216 ASN A N 1
ATOM 1652 C CA . ASN A 1 216 ? 0.959 30.969 31.047 1 91 216 ASN A CA 1
ATOM 1653 C C . ASN A 1 216 ? -0.223 30.047 31.328 1 91 216 ASN A C 1
ATOM 1655 O O . ASN A 1 216 ? -0.746 30 32.438 1 91 216 ASN A O 1
ATOM 1659 N N . THR A 1 217 ? -0.843 29.375 30.516 1 92.94 217 THR A N 1
ATOM 1660 C CA . THR A 1 217 ? -1.735 28.234 30.625 1 92.94 217 THR A CA 1
ATOM 1661 C C . THR A 1 217 ? -0.979 26.938 30.359 1 92.94 217 THR A C 1
ATOM 1663 O O . THR A 1 217 ? 0.113 26.953 29.797 1 92.94 217 THR A O 1
ATOM 1666 N N . PRO A 1 218 ? -1.517 25.875 30.875 1 93.06 218 PRO A N 1
ATOM 1667 C CA . PRO A 1 218 ? -0.841 24.594 30.609 1 93.06 218 PRO A CA 1
ATOM 1668 C C . PRO A 1 218 ? -0.608 24.359 29.109 1 93.06 218 PRO A C 1
ATOM 1670 O O . PRO A 1 218 ? 0.474 23.922 28.719 1 93.06 218 PRO A O 1
ATOM 1673 N N . LYS A 1 219 ? -1.593 24.688 28.312 1 96 219 LYS A N 1
ATOM 1674 C CA . LYS A 1 219 ? -1.473 24.516 26.859 1 96 219 LYS A CA 1
ATOM 1675 C C . LYS A 1 219 ? -0.417 25.453 26.281 1 96 219 LYS A C 1
ATOM 1677 O O . LYS A 1 219 ? 0.382 25.062 25.438 1 96 219 LYS A O 1
ATOM 1682 N N . ALA A 1 220 ? -0.416 26.688 26.719 1 96.69 220 ALA A N 1
ATOM 1683 C CA . ALA A 1 220 ? 0.558 27.656 26.234 1 96.69 220 ALA A CA 1
ATOM 1684 C C . ALA A 1 220 ? 1.975 27.266 26.641 1 96.69 220 ALA A C 1
ATOM 1686 O O . ALA A 1 220 ? 2.918 27.438 25.859 1 96.69 220 ALA A O 1
ATOM 1687 N N . ASN A 1 221 ? 2.102 26.828 27.891 1 95.12 221 ASN A N 1
ATOM 1688 C CA . ASN A 1 221 ? 3.41 26.375 28.375 1 95.12 221 ASN A CA 1
ATOM 1689 C C . ASN A 1 221 ? 3.936 25.203 27.547 1 95.12 221 ASN A C 1
ATOM 1691 O O . ASN A 1 221 ? 5.121 25.156 27.219 1 95.12 221 ASN A O 1
ATOM 1695 N N . PHE A 1 222 ? 3.053 24.297 27.297 1 95.06 222 PHE A N 1
ATOM 1696 C CA . PHE A 1 222 ? 3.398 23.172 26.438 1 95.06 222 PHE A CA 1
ATOM 1697 C C . PHE A 1 222 ? 3.822 23.656 25.047 1 95.06 222 PHE A C 1
ATOM 1699 O O . PHE A 1 222 ? 4.859 23.25 24.531 1 95.06 222 PHE A O 1
ATOM 1706 N N . LEU A 1 223 ? 3.025 24.547 24.484 1 96.12 223 LEU A N 1
ATOM 1707 C CA . LEU A 1 223 ? 3.305 25.094 23.156 1 96.12 223 LEU A CA 1
ATOM 1708 C C . LEU A 1 223 ? 4.648 25.828 23.156 1 96.12 223 LEU A C 1
ATOM 1710 O O . LEU A 1 223 ? 5.426 25.688 22.203 1 96.12 223 LEU A O 1
ATOM 1714 N N . GLN A 1 224 ? 4.898 26.625 24.172 1 96.25 224 GLN A N 1
ATOM 1715 C CA . GLN A 1 224 ? 6.16 27.344 24.297 1 96.25 224 GLN A CA 1
ATOM 1716 C C . GLN A 1 224 ? 7.348 26.375 24.281 1 96.25 224 GLN A C 1
ATOM 1718 O O . GLN A 1 224 ? 8.352 26.641 23.609 1 96.25 224 GLN A O 1
ATOM 1723 N N . PHE A 1 225 ? 7.227 25.344 24.938 1 95.25 225 PHE A N 1
ATOM 1724 C CA . PHE A 1 225 ? 8.328 24.391 25 1 95.25 225 PHE A CA 1
ATOM 1725 C C . PHE A 1 225 ? 8.578 23.766 23.641 1 95.25 225 PHE A C 1
ATOM 1727 O O . PHE A 1 225 ? 9.711 23.75 23.156 1 95.25 225 PHE A O 1
ATOM 1734 N N . ILE A 1 226 ? 7.512 23.25 23.047 1 95.75 226 ILE A N 1
ATOM 1735 C CA . ILE A 1 226 ? 7.73 22.422 21.859 1 95.75 226 ILE A CA 1
ATOM 1736 C C . ILE A 1 226 ? 8.148 23.297 20.688 1 95.75 226 ILE A C 1
ATOM 1738 O O . ILE A 1 226 ? 8.742 22.812 19.719 1 95.75 226 ILE A O 1
ATOM 1742 N N . THR A 1 227 ? 7.844 24.578 20.719 1 96 227 THR A N 1
ATOM 1743 C CA . THR A 1 227 ? 8.133 25.438 19.578 1 96 227 THR A CA 1
ATOM 1744 C C . THR A 1 227 ? 9.484 26.125 19.75 1 96 227 THR A C 1
ATOM 1746 O O . THR A 1 227 ? 9.969 26.797 18.828 1 96 227 THR A O 1
ATOM 1749 N N . LYS A 1 228 ? 10.094 26 20.891 1 95.25 228 LYS A N 1
ATOM 1750 C CA . LYS A 1 228 ? 11.297 26.75 21.219 1 95.25 228 LYS A CA 1
ATOM 1751 C C . LYS A 1 228 ? 12.367 26.578 20.141 1 95.25 228 LYS A C 1
ATOM 1753 O O . LYS A 1 228 ? 12.875 27.562 19.594 1 95.25 228 LYS A O 1
ATOM 1758 N N . ALA A 1 229 ? 12.711 25.359 19.812 1 92.75 229 ALA A N 1
ATOM 1759 C CA . ALA A 1 229 ? 13.773 25.062 18.844 1 92.75 229 ALA A CA 1
ATOM 1760 C C . ALA A 1 229 ? 13.391 25.547 17.453 1 92.75 229 ALA A C 1
ATOM 1762 O O . ALA A 1 229 ? 14.219 26.094 16.719 1 92.75 229 ALA A O 1
ATOM 1763 N N . SER A 1 230 ? 12.156 25.266 17.062 1 93 230 SER A N 1
ATOM 1764 C CA . SER A 1 230 ? 11.719 25.641 15.727 1 93 230 SER A CA 1
ATOM 1765 C C . SER A 1 230 ? 11.672 27.156 15.57 1 93 230 SER A C 1
ATOM 1767 O O . SER A 1 230 ? 11.977 27.688 14.5 1 93 230 SER A O 1
ATOM 1769 N N . ILE A 1 231 ? 11.25 27.859 16.594 1 95.12 231 ILE A N 1
ATOM 1770 C CA . ILE A 1 231 ? 11.234 29.312 16.578 1 95.12 231 ILE A CA 1
ATOM 1771 C C . ILE A 1 231 ? 12.664 29.844 16.406 1 95.12 231 ILE A C 1
ATOM 1773 O O . ILE A 1 231 ? 12.906 30.734 15.586 1 95.12 231 ILE A O 1
ATOM 1777 N N . GLU A 1 232 ? 13.547 29.266 17.125 1 93.69 232 GLU A N 1
ATOM 1778 C CA . GLU A 1 232 ? 14.945 29.672 17 1 93.69 232 GLU A CA 1
ATOM 1779 C C . GLU A 1 232 ? 15.469 29.453 15.586 1 93.69 232 GLU A C 1
ATOM 1781 O O . GLU A 1 232 ? 16.156 30.312 15.031 1 93.69 232 GLU A O 1
ATOM 1786 N N . VAL A 1 233 ? 15.164 28.344 15 1 91.31 233 VAL A N 1
ATOM 1787 C CA . VAL A 1 233 ? 15.594 28.016 13.641 1 91.31 233 VAL A CA 1
ATOM 1788 C C . VAL A 1 233 ? 15.008 29.016 12.656 1 91.31 233 VAL A C 1
ATOM 1790 O O . VAL A 1 233 ? 15.711 29.531 11.781 1 91.31 233 VAL A O 1
ATOM 1793 N N . GLN A 1 234 ? 13.742 29.297 12.75 1 94.19 234 GLN A N 1
ATOM 1794 C CA . GLN A 1 234 ? 13.07 30.203 11.82 1 94.19 234 GLN A CA 1
ATOM 1795 C C . GLN A 1 234 ? 13.562 31.625 11.984 1 94.19 234 GLN A C 1
ATOM 1797 O O . GLN A 1 234 ? 13.742 32.344 11 1 94.19 234 GLN A O 1
ATOM 1802 N N . LYS A 1 235 ? 13.828 32.031 13.172 1 94.25 235 LYS A N 1
ATOM 1803 C CA . LYS A 1 235 ? 14.359 33.344 13.414 1 94.25 235 LYS A CA 1
ATOM 1804 C C . LYS A 1 235 ? 15.781 33.469 12.891 1 94.25 235 LYS A C 1
ATOM 1806 O O . LYS A 1 235 ? 16.156 34.5 12.32 1 94.25 235 LYS A O 1
ATOM 1811 N N . SER A 1 236 ? 16.547 32.469 13.086 1 93.38 236 SER A N 1
ATOM 1812 C CA . SER A 1 236 ? 17.922 32.469 12.625 1 93.38 236 SER A CA 1
ATOM 1813 C C . SER A 1 236 ? 18 32.562 11.102 1 93.38 236 SER A C 1
ATOM 1815 O O . SER A 1 236 ? 18.969 33.062 10.539 1 93.38 236 SER A O 1
ATOM 1817 N N . SER A 1 237 ? 17 32.125 10.469 1 91.75 237 SER A N 1
ATOM 1818 C CA . SER A 1 237 ? 16.922 32.188 9.016 1 91.75 237 SER A CA 1
ATOM 1819 C C . SER A 1 237 ? 16.266 33.469 8.547 1 91.75 237 SER A C 1
ATOM 1821 O O . SER A 1 237 ? 15.836 33.594 7.395 1 91.75 237 SER A O 1
ATOM 1823 N N . GLU A 1 238 ? 15.969 34.375 9.461 1 92.25 238 GLU A N 1
ATOM 1824 C CA . GLU A 1 238 ? 15.453 35.719 9.234 1 92.25 238 GLU A CA 1
ATOM 1825 C C . GLU A 1 238 ? 14.055 35.656 8.625 1 92.25 238 GLU A C 1
ATOM 1827 O O . GLU A 1 238 ? 13.734 36.469 7.734 1 92.25 238 GLU A O 1
ATOM 1832 N N . GLN A 1 239 ? 13.352 34.688 9.031 1 92.44 239 GLN A N 1
ATOM 1833 C CA . GLN A 1 239 ? 11.945 34.656 8.648 1 92.44 239 GLN A CA 1
ATOM 1834 C C . GLN A 1 239 ? 11.172 35.781 9.328 1 92.44 239 GLN A C 1
ATOM 1836 O O . GLN A 1 239 ? 11.383 36.062 10.508 1 92.44 239 GLN A O 1
ATOM 1841 N N . PRO A 1 240 ? 10.305 36.469 8.633 1 94.75 240 PRO A N 1
ATOM 1842 C CA . PRO A 1 240 ? 9.594 37.625 9.203 1 94.75 240 PRO A CA 1
ATOM 1843 C C . PRO A 1 240 ? 8.5 37.188 10.188 1 94.75 240 PRO A C 1
ATOM 1845 O O . PRO A 1 240 ? 7.969 38.031 10.914 1 94.75 240 PRO A O 1
ATOM 1848 N N . GLY A 1 241 ? 8.148 35.969 10.25 1 97.19 241 GLY A N 1
ATOM 1849 C CA . GLY A 1 241 ? 7.133 35.438 11.148 1 97.19 241 GLY A CA 1
ATOM 1850 C C . GLY A 1 241 ? 7.238 33.938 11.336 1 97.19 241 GLY A C 1
ATOM 1851 O O . GLY A 1 241 ? 8.164 33.312 10.82 1 97.19 241 GLY A O 1
ATOM 1852 N N . TYR A 1 242 ? 6.316 33.406 12.102 1 97.62 242 TYR A N 1
ATOM 1853 C CA . TYR A 1 242 ? 6.312 32 12.469 1 97.62 242 TYR A CA 1
ATOM 1854 C C . TYR A 1 242 ? 5.516 31.188 11.469 1 97.62 242 TYR A C 1
ATOM 1856 O O . TYR A 1 242 ? 4.375 31.531 11.141 1 97.62 242 TYR A O 1
ATOM 1864 N N . ARG A 1 243 ? 6.09 30.188 10.922 1 96.5 243 ARG A N 1
ATOM 1865 C CA . ARG A 1 243 ? 5.461 29.266 9.984 1 96.5 243 ARG A CA 1
ATOM 1866 C C . ARG A 1 243 ? 4.98 28 10.688 1 96.5 243 ARG A C 1
ATOM 1868 O O . ARG A 1 243 ? 5.766 27.328 11.367 1 96.5 243 ARG A O 1
ATOM 1875 N N . SER A 1 244 ? 3.754 27.734 10.602 1 96.81 244 SER A N 1
ATOM 1876 C CA . SER A 1 244 ? 3.186 26.484 11.102 1 96.81 244 SER A CA 1
ATOM 1877 C C . SER A 1 244 ? 2.318 25.812 10.047 1 96.81 244 SER A C 1
ATOM 1879 O O . SER A 1 244 ? 1.101 26 10.023 1 96.81 244 SER A O 1
ATOM 1881 N N . CYS A 1 245 ? 2.875 24.953 9.258 1 97.75 245 CYS A N 1
ATOM 1882 C CA . CYS A 1 245 ? 2.26 24.406 8.055 1 97.75 245 CYS A CA 1
ATOM 1883 C C . CYS A 1 245 ? 0.985 23.641 8.383 1 97.75 245 CYS A C 1
ATOM 1885 O O . CYS A 1 245 ? -0.079 23.938 7.836 1 97.75 245 CYS A O 1
ATOM 1887 N N . ASP A 1 246 ? 1.081 22.75 9.305 1 98.5 246 ASP A N 1
ATOM 1888 C CA . ASP A 1 246 ? -0.07 21.906 9.617 1 98.5 246 ASP A CA 1
ATOM 1889 C C . ASP A 1 246 ? -1.173 22.719 10.297 1 98.5 246 ASP A C 1
ATOM 1891 O O . ASP A 1 246 ? -2.359 22.422 10.117 1 98.5 246 ASP A O 1
ATOM 1895 N N . ALA A 1 247 ? -0.808 23.766 11.07 1 97.75 247 ALA A N 1
ATOM 1896 C CA . ALA A 1 247 ? -1.823 24.641 11.648 1 97.75 247 ALA A CA 1
ATOM 1897 C C . ALA A 1 247 ? -2.6 25.375 10.555 1 97.75 247 ALA A C 1
ATOM 1899 O O . ALA A 1 247 ? -3.811 25.578 10.672 1 97.75 247 ALA A O 1
ATOM 1900 N N . PHE A 1 248 ? -1.897 25.766 9.484 1 97.69 248 PHE A N 1
ATOM 1901 C CA . PHE A 1 248 ? -2.564 26.422 8.359 1 97.69 248 PHE A CA 1
ATOM 1902 C C . PHE A 1 248 ? -3.549 25.469 7.691 1 97.69 248 PHE A C 1
ATOM 1904 O O . PHE A 1 248 ? -4.672 25.859 7.367 1 97.69 248 PHE A O 1
ATOM 1911 N N . ALA A 1 249 ? -3.117 24.25 7.48 1 98.56 249 ALA A N 1
ATOM 1912 C CA . ALA A 1 249 ? -3.992 23.25 6.871 1 98.56 249 ALA A CA 1
ATOM 1913 C C . ALA A 1 249 ? -5.234 23.016 7.727 1 98.56 249 ALA A C 1
ATOM 1915 O O . ALA A 1 249 ? -6.344 22.906 7.203 1 98.56 249 ALA A O 1
ATOM 1916 N N . MET A 1 250 ? -5.031 22.953 9.047 1 98.81 250 MET A N 1
ATOM 1917 C CA . MET A 1 250 ? -6.16 22.734 9.945 1 98.81 250 MET A CA 1
ATOM 1918 C C . MET A 1 250 ? -7.098 23.938 9.93 1 98.81 250 MET A C 1
ATOM 1920 O O . MET A 1 250 ? -8.32 23.781 9.914 1 98.81 250 MET A O 1
ATOM 1924 N N . ALA A 1 251 ? -6.535 25.156 9.906 1 98.5 251 ALA A N 1
ATOM 1925 C CA . ALA A 1 251 ? -7.359 26.359 9.828 1 98.5 251 ALA A CA 1
ATOM 1926 C C . ALA A 1 251 ? -8.266 26.328 8.602 1 98.5 251 ALA A C 1
ATOM 1928 O O . ALA A 1 251 ? -9.461 26.609 8.695 1 98.5 251 ALA A O 1
ATOM 1929 N N . VAL A 1 252 ? -7.676 25.953 7.48 1 98.31 252 VAL A N 1
ATOM 1930 C CA . VAL A 1 252 ? -8.422 25.844 6.227 1 98.31 252 VAL A CA 1
ATOM 1931 C C . VAL A 1 252 ? -9.508 24.781 6.359 1 98.31 252 VAL A C 1
ATOM 1933 O O . VAL A 1 252 ? -10.625 24.969 5.859 1 98.31 252 VAL A O 1
ATOM 1936 N N . ALA A 1 253 ? -9.211 23.688 7.039 1 98.38 253 ALA A N 1
ATOM 1937 C CA . ALA A 1 253 ? -10.133 22.562 7.176 1 98.38 253 ALA A CA 1
ATOM 1938 C C . ALA A 1 253 ? -11.32 22.938 8.055 1 98.38 253 ALA A C 1
ATOM 1940 O O . ALA A 1 253 ? -12.469 22.594 7.734 1 98.38 253 ALA A O 1
ATOM 1941 N N . ILE A 1 254 ? -11.117 23.672 9.141 1 97.44 254 ILE A N 1
ATOM 1942 C CA . ILE A 1 254 ? -12.172 23.844 10.125 1 97.44 254 ILE A CA 1
ATOM 1943 C C . ILE A 1 254 ? -12.953 25.125 9.836 1 97.44 254 ILE A C 1
ATOM 1945 O O . ILE A 1 254 ? -14.062 25.312 10.344 1 97.44 254 ILE A O 1
ATOM 1949 N N . ASP A 1 255 ? -12.375 26.031 9.047 1 96.94 255 ASP A N 1
ATOM 1950 C CA . ASP A 1 255 ? -13.031 27.281 8.695 1 96.94 255 ASP A CA 1
ATOM 1951 C C . ASP A 1 255 ? -12.672 27.703 7.27 1 96.94 255 ASP A C 1
ATOM 1953 O O . ASP A 1 255 ? -11.688 28.422 7.059 1 96.94 255 ASP A O 1
ATOM 1957 N N . SER A 1 256 ? -13.469 27.422 6.348 1 95.12 256 SER A N 1
ATOM 1958 C CA . SER A 1 256 ? -13.188 27.641 4.93 1 95.12 256 SER A CA 1
ATOM 1959 C C . SER A 1 256 ? -13.07 29.125 4.605 1 95.12 256 SER A C 1
ATOM 1961 O O . SER A 1 256 ? -12.531 29.5 3.562 1 95.12 256 SER A O 1
ATOM 1963 N N . SER A 1 257 ? -13.547 29.969 5.504 1 97.31 257 SER A N 1
ATOM 1964 C CA . SER A 1 257 ? -13.469 31.406 5.254 1 97.31 257 SER A CA 1
ATOM 1965 C C . SER A 1 257 ? -12.039 31.906 5.371 1 97.31 257 SER A C 1
ATOM 1967 O O . SER A 1 257 ? -11.734 33.031 4.965 1 97.31 257 SER A O 1
ATOM 1969 N N . VAL A 1 258 ? -11.148 31.094 5.816 1 98.12 258 VAL A N 1
ATOM 1970 C CA . VAL A 1 258 ? -9.727 31.406 5.871 1 98.12 258 VAL A CA 1
ATOM 1971 C C . VAL A 1 258 ? -9.172 31.516 4.453 1 98.12 258 VAL A C 1
ATOM 1973 O O . VAL A 1 258 ? -8.18 32.219 4.223 1 98.12 258 VAL A O 1
ATOM 1976 N N . VAL A 1 259 ? -9.812 30.844 3.516 1 98.56 259 VAL A N 1
ATOM 1977 C CA . VAL A 1 259 ? -9.344 30.844 2.135 1 98.56 259 VAL A CA 1
ATOM 1978 C C . VAL A 1 259 ? -9.805 32.094 1.421 1 98.56 259 VAL A C 1
ATOM 1980 O O . VAL A 1 259 ? -11.008 32.375 1.332 1 98.56 259 VAL A O 1
ATOM 1983 N N . LEU A 1 260 ? -8.859 32.875 0.962 1 98.62 260 LEU A N 1
ATOM 1984 C CA . LEU A 1 260 ? -9.188 34.125 0.249 1 98.62 260 LEU A CA 1
ATOM 1985 C C . LEU A 1 260 ? -9.086 33.906 -1.259 1 98.62 260 LEU A C 1
ATOM 1987 O O . LEU A 1 260 ? -9.742 34.625 -2.029 1 98.62 260 LEU A O 1
ATOM 1991 N N . ASP A 1 261 ? -8.203 33.031 -1.694 1 98.38 261 ASP A N 1
ATOM 1992 C CA . ASP A 1 261 ? -8.031 32.688 -3.105 1 98.38 261 ASP A CA 1
ATOM 1993 C C . ASP A 1 261 ? -7.602 31.234 -3.283 1 98.38 261 ASP A C 1
ATOM 1995 O O . ASP A 1 261 ? -7.02 30.641 -2.373 1 98.38 261 ASP A O 1
ATOM 1999 N N . LYS A 1 262 ? -7.996 30.656 -4.383 1 98.25 262 LYS A N 1
ATOM 2000 C CA . LYS A 1 262 ? -7.695 29.266 -4.711 1 98.25 262 LYS A CA 1
ATOM 2001 C C . LYS A 1 262 ? -7.719 29.031 -6.219 1 98.25 262 LYS A C 1
ATOM 2003 O O . LYS A 1 262 ? -8.219 29.875 -6.973 1 98.25 262 LYS A O 1
ATOM 2008 N N . VAL A 1 263 ? -7.129 27.969 -6.633 1 97.88 263 VAL A N 1
ATOM 2009 C CA . VAL A 1 263 ? -7.16 27.562 -8.039 1 97.88 263 VAL A CA 1
ATOM 2010 C C . VAL A 1 263 ? -7.559 26.094 -8.148 1 97.88 263 VAL A C 1
ATOM 2012 O O . VAL A 1 263 ? -7.051 25.25 -7.41 1 97.88 263 VAL A O 1
ATOM 2015 N N . ASP A 1 264 ? -8.609 25.812 -8.969 1 98.25 264 ASP A N 1
ATOM 2016 C CA . ASP A 1 264 ? -8.93 24.438 -9.352 1 98.25 264 ASP A CA 1
ATOM 2017 C C . ASP A 1 264 ? -8.109 24 -10.562 1 98.25 264 ASP A C 1
ATOM 2019 O O . ASP A 1 264 ? -8.148 24.656 -11.617 1 98.25 264 ASP A O 1
ATOM 2023 N N . ILE A 1 265 ? -7.371 22.891 -10.422 1 98.19 265 ILE A N 1
ATOM 2024 C CA . ILE A 1 265 ? -6.422 22.547 -11.469 1 98.19 265 ILE A CA 1
ATOM 2025 C C . ILE A 1 265 ? -6.188 21.031 -11.477 1 98.19 265 ILE A C 1
ATOM 2027 O O . ILE A 1 265 ? -6.414 20.359 -10.477 1 98.19 265 ILE A O 1
ATOM 2031 N N . TYR A 1 266 ? -5.867 20.531 -12.641 1 98.44 266 TYR A N 1
ATOM 2032 C CA . TYR A 1 266 ? -5.355 19.156 -12.68 1 98.44 266 TYR A CA 1
ATOM 2033 C C . TYR A 1 266 ? -3.889 19.109 -12.273 1 98.44 266 TYR A C 1
ATOM 2035 O O . TYR A 1 266 ? -3.07 19.875 -12.789 1 98.44 266 TYR A O 1
ATOM 2043 N N . ALA A 1 267 ? -3.602 18.344 -11.312 1 98.25 267 ALA A N 1
ATOM 2044 C CA . ALA A 1 267 ? -2.219 18.188 -10.875 1 98.25 267 ALA A CA 1
ATOM 2045 C C . ALA A 1 267 ? -1.884 16.703 -10.656 1 98.25 267 ALA A C 1
ATOM 2047 O O . ALA A 1 267 ? -2.773 15.898 -10.398 1 98.25 267 ALA A O 1
ATOM 2048 N N . SER A 1 268 ? -0.668 16.375 -10.859 1 97.69 268 SER A N 1
ATOM 2049 C CA . SER A 1 268 ? -0.139 15.047 -10.586 1 97.69 268 SER A CA 1
ATOM 2050 C C . SER A 1 268 ? 1.145 15.117 -9.766 1 97.69 268 SER A C 1
ATOM 2052 O O . SER A 1 268 ? 1.497 16.188 -9.25 1 97.69 268 SER A O 1
ATOM 2054 N N . VAL A 1 269 ? 1.741 13.953 -9.453 1 97.56 269 VAL A N 1
ATOM 2055 C CA . VAL A 1 269 ? 2.977 13.859 -8.68 1 97.56 269 VAL A CA 1
ATOM 2056 C C . VAL A 1 269 ? 4.051 13.164 -9.508 1 97.56 269 VAL A C 1
ATOM 2058 O O . VAL A 1 269 ? 3.807 12.109 -10.094 1 97.56 269 VAL A O 1
ATOM 2061 N N . GLU A 1 270 ? 5.207 13.758 -9.609 1 96.06 270 GLU A N 1
ATOM 2062 C CA . GLU A 1 270 ? 6.316 13.148 -10.328 1 96.06 270 GLU A CA 1
ATOM 2063 C C . GLU A 1 270 ? 6.883 11.953 -9.57 1 96.06 270 GLU A C 1
ATOM 2065 O O . GLU A 1 270 ? 7.344 12.102 -8.43 1 96.06 270 GLU A O 1
ATOM 2070 N N . LEU A 1 271 ? 6.883 10.797 -10.203 1 94.62 271 LEU A N 1
ATOM 2071 C CA . LEU A 1 271 ? 7.312 9.594 -9.5 1 94.62 271 LEU A CA 1
ATOM 2072 C C . LEU A 1 271 ? 8.742 9.227 -9.883 1 94.62 271 LEU A C 1
ATOM 2074 O O . LEU A 1 271 ? 9.453 8.578 -9.102 1 94.62 271 LEU A O 1
ATOM 2078 N N . ASN A 1 272 ? 9.242 9.633 -11.023 1 90.75 272 ASN A N 1
ATOM 2079 C CA . ASN A 1 272 ? 10.461 9.031 -11.547 1 90.75 272 ASN A CA 1
ATOM 2080 C C . ASN A 1 272 ? 11.539 10.086 -11.797 1 90.75 272 ASN A C 1
ATOM 2082 O O . ASN A 1 272 ? 12.602 9.773 -12.344 1 90.75 272 ASN A O 1
ATOM 2086 N N . GLY A 1 273 ? 11.352 11.297 -11.445 1 89.31 273 GLY A N 1
ATOM 2087 C CA . GLY A 1 273 ? 12.344 12.336 -11.68 1 89.31 273 GLY A CA 1
ATOM 2088 C C . GLY A 1 273 ? 13.5 12.281 -10.695 1 89.31 273 GLY A C 1
ATOM 2089 O O . GLY A 1 273 ? 13.312 11.953 -9.523 1 89.31 273 GLY A O 1
ATOM 2090 N N . THR A 1 274 ? 14.672 12.578 -11.117 1 88 274 THR A N 1
ATOM 2091 C CA . THR A 1 274 ? 15.836 12.633 -10.242 1 88 274 THR A CA 1
ATOM 2092 C C . THR A 1 274 ? 15.766 13.844 -9.312 1 88 274 THR A C 1
ATOM 2094 O O . THR A 1 274 ? 16 13.727 -8.109 1 88 274 THR A O 1
ATOM 2097 N N . LEU A 1 275 ? 15.445 14.938 -9.844 1 90.62 275 LEU A N 1
ATOM 2098 C CA . LEU A 1 275 ? 15.391 16.188 -9.086 1 90.62 275 LEU A CA 1
ATOM 2099 C C . LEU A 1 275 ? 13.969 16.484 -8.617 1 90.62 275 LEU A C 1
ATOM 2101 O O . LEU A 1 275 ? 13.766 17.266 -7.691 1 90.62 275 LEU A O 1
ATOM 2105 N N . THR A 1 276 ? 13.008 15.812 -9.25 1 93 276 THR A N 1
ATOM 2106 C CA . THR A 1 276 ? 11.633 16.266 -9.109 1 93 276 THR A CA 1
ATOM 2107 C C . THR A 1 276 ? 10.766 15.188 -8.477 1 93 276 THR A C 1
ATOM 2109 O O . THR A 1 276 ? 9.547 15.344 -8.359 1 93 276 THR A O 1
ATOM 2112 N N . ARG A 1 277 ? 11.359 14.062 -8.102 1 94.31 277 ARG A N 1
ATOM 2113 C CA . ARG A 1 277 ? 10.547 13.008 -7.484 1 94.31 277 ARG A CA 1
ATOM 2114 C C . ARG A 1 277 ? 9.773 13.539 -6.289 1 94.31 277 ARG A C 1
ATOM 2116 O O . ARG A 1 277 ? 10.344 14.195 -5.41 1 94.31 277 ARG A O 1
ATOM 2123 N N . GLY A 1 278 ? 8.422 13.352 -6.293 1 95.62 278 GLY A N 1
ATOM 2124 C CA . GLY A 1 278 ? 7.547 13.781 -5.215 1 95.62 278 GLY A CA 1
ATOM 2125 C C . GLY A 1 278 ? 6.98 15.172 -5.426 1 95.62 278 GLY A C 1
ATOM 2126 O O . GLY A 1 278 ? 6.125 15.625 -4.66 1 95.62 278 GLY A O 1
ATOM 2127 N N . MET A 1 279 ? 7.438 15.867 -6.473 1 96.69 279 MET A N 1
ATOM 2128 C CA . MET A 1 279 ? 6.957 17.203 -6.777 1 96.69 279 MET A CA 1
ATOM 2129 C C . MET A 1 279 ? 5.504 17.172 -7.242 1 96.69 279 MET A C 1
ATOM 2131 O O . MET A 1 279 ? 5.121 16.312 -8.031 1 96.69 279 MET A O 1
ATOM 2135 N N . LEU A 1 280 ? 4.68 17.984 -6.613 1 97.94 280 LEU A N 1
ATOM 2136 C CA . LEU A 1 280 ? 3.371 18.25 -7.195 1 97.94 280 LEU A CA 1
ATOM 2137 C C . LEU A 1 280 ? 3.508 19.016 -8.508 1 97.94 280 LEU A C 1
ATOM 2139 O O . LEU A 1 280 ? 4.176 20.062 -8.562 1 97.94 280 LEU A O 1
ATOM 2143 N N . VAL A 1 281 ? 2.887 18.516 -9.531 1 97.25 281 VAL A N 1
ATOM 2144 C CA . VAL A 1 281 ? 3.02 19.109 -10.867 1 97.25 281 VAL A CA 1
ATOM 2145 C C . VAL A 1 281 ? 1.65 19.547 -11.375 1 97.25 281 VAL A C 1
ATOM 2147 O O . VAL A 1 281 ? 0.933 18.766 -12.008 1 97.25 281 VAL A O 1
ATOM 2150 N N . PRO A 1 282 ? 1.314 20.812 -11.172 1 97.38 282 PRO A N 1
ATOM 2151 C CA . PRO A 1 282 ? 0.069 21.328 -11.75 1 97.38 282 PRO A CA 1
ATOM 2152 C C . PRO A 1 282 ? 0.168 21.547 -13.258 1 97.38 282 PRO A C 1
ATOM 2154 O O . PRO A 1 282 ? 1.203 22 -13.75 1 97.38 282 PRO A O 1
ATOM 2157 N N . ASP A 1 283 ? -0.847 21.234 -13.945 1 97.56 283 ASP A N 1
ATOM 2158 C CA . ASP A 1 283 ? -0.923 21.484 -15.383 1 97.56 283 ASP A CA 1
ATOM 2159 C C . ASP A 1 283 ? -1.461 22.875 -15.68 1 97.56 283 ASP A C 1
ATOM 2161 O O . ASP A 1 283 ? -2.566 23.031 -16.203 1 97.56 283 ASP A O 1
ATOM 2165 N N . TRP A 1 284 ? -0.631 23.812 -15.547 1 95.75 284 TRP A N 1
ATOM 2166 C CA . TRP A 1 284 ? -1.001 25.234 -15.609 1 95.75 284 TRP A CA 1
ATOM 2167 C C . TRP A 1 284 ? -1.554 25.578 -16.984 1 95.75 284 TRP A C 1
ATOM 2169 O O . TRP A 1 284 ? -2.357 26.5 -17.125 1 95.75 284 TRP A O 1
ATOM 2179 N N . ARG A 1 285 ? -1.121 24.875 -18 1 95.88 285 ARG A N 1
ATOM 2180 C CA . ARG A 1 285 ? -1.507 25.219 -19.359 1 95.88 285 ARG A CA 1
ATOM 2181 C C . ARG A 1 285 ? -2.615 24.297 -19.875 1 95.88 285 ARG A C 1
ATOM 2183 O O . ARG A 1 285 ? -2.998 24.359 -21.031 1 95.88 285 ARG A O 1
ATOM 2190 N N . ASN A 1 286 ? -3.031 23.391 -18.984 1 95.94 286 ASN A N 1
ATOM 2191 C CA . ASN A 1 286 ? -4.07 22.438 -19.359 1 95.94 286 ASN A CA 1
ATOM 2192 C C . ASN A 1 286 ? -3.654 21.609 -20.562 1 95.94 286 ASN A C 1
ATOM 2194 O O . ASN A 1 286 ? -4.453 21.375 -21.469 1 95.94 286 ASN A O 1
ATOM 2198 N N . LYS A 1 287 ? -2.455 21.25 -20.656 1 96.19 287 LYS A N 1
ATOM 2199 C CA . LYS A 1 287 ? -1.915 20.469 -21.766 1 96.19 287 LYS A CA 1
ATOM 2200 C C . LYS A 1 287 ? -2.473 19.047 -21.766 1 96.19 287 LYS A C 1
ATOM 2202 O O . LYS A 1 287 ? -2.668 18.453 -22.828 1 96.19 287 LYS A O 1
ATOM 2207 N N . LEU A 1 288 ? -2.641 18.5 -20.609 1 95.56 288 LEU A N 1
ATOM 2208 C CA . LEU A 1 288 ? -3.105 17.125 -20.484 1 95.56 288 LEU A CA 1
ATOM 2209 C C . LEU A 1 288 ? -4.609 17.047 -20.719 1 95.56 288 LEU A C 1
ATOM 2211 O O . LEU A 1 288 ? -5.148 15.953 -20.922 1 95.56 288 LEU A O 1
ATOM 2215 N N . GLN A 1 289 ? -5.332 18.156 -20.734 1 97.06 289 GLN A N 1
ATOM 2216 C CA . GLN A 1 289 ? -6.758 18.25 -21.031 1 97.06 289 GLN A CA 1
ATOM 2217 C C . GLN A 1 289 ? -7.57 17.375 -20.094 1 97.06 289 GLN A C 1
ATOM 2219 O O . GLN A 1 289 ? -8.445 16.625 -20.531 1 97.06 289 GLN A O 1
ATOM 2224 N N . LYS A 1 290 ? -7.184 17.391 -18.844 1 97.44 290 LYS A N 1
ATOM 2225 C CA . LYS A 1 290 ? -7.91 16.672 -17.797 1 97.44 290 LYS A CA 1
ATOM 2226 C C . LYS A 1 290 ? -8.672 17.641 -16.891 1 97.44 290 LYS A C 1
ATOM 2228 O O . LYS A 1 290 ? -8.273 18.797 -16.734 1 97.44 290 LYS A O 1
ATOM 2233 N N . SER A 1 291 ? -9.781 17.172 -16.391 1 97.69 291 SER A N 1
ATOM 2234 C CA . SER A 1 291 ? -10.547 17.984 -15.438 1 97.69 291 SER A CA 1
ATOM 2235 C C . SER A 1 291 ? -9.766 18.203 -14.148 1 97.69 291 SER A C 1
ATOM 2237 O O . SER A 1 291 ? -9 17.328 -13.719 1 97.69 291 SER A O 1
ATOM 2239 N N . PRO A 1 292 ? -9.969 19.344 -13.516 1 98.25 292 PRO A N 1
ATOM 2240 C CA . PRO A 1 292 ? -9.305 19.594 -12.234 1 98.25 292 PRO A CA 1
ATOM 2241 C C . PRO A 1 292 ? -9.586 18.5 -11.203 1 98.25 292 PRO A C 1
ATOM 2243 O O . PRO A 1 292 ? -10.727 18.047 -11.07 1 98.25 292 PRO A O 1
ATOM 2246 N N . ASN A 1 293 ? -8.492 18.094 -10.516 1 98.12 293 ASN A N 1
ATOM 2247 C CA . ASN A 1 293 ? -8.656 17.062 -9.492 1 98.12 293 ASN A CA 1
ATOM 2248 C C . ASN A 1 293 ? -8.32 17.594 -8.102 1 98.12 293 ASN A C 1
ATOM 2250 O O . ASN A 1 293 ? -8.586 16.938 -7.098 1 98.12 293 ASN A O 1
ATOM 2254 N N . VAL A 1 294 ? -7.789 18.797 -8.031 1 98.5 294 VAL A N 1
ATOM 2255 C CA . VAL A 1 294 ? -7.473 19.375 -6.734 1 98.5 294 VAL A CA 1
ATOM 2256 C C . VAL A 1 294 ? -7.805 20.875 -6.746 1 98.5 294 VAL A C 1
ATOM 2258 O O . VAL A 1 294 ? -7.871 21.484 -7.809 1 98.5 294 VAL A O 1
ATOM 2261 N N . THR A 1 295 ? -8.055 21.359 -5.602 1 98.62 295 THR A N 1
ATOM 2262 C CA . THR A 1 295 ? -8.078 22.797 -5.316 1 98.62 295 THR A CA 1
ATOM 2263 C C . THR A 1 295 ? -6.852 23.203 -4.504 1 98.62 295 THR A C 1
ATOM 2265 O O . THR A 1 295 ? -6.625 22.688 -3.41 1 98.62 295 THR A O 1
ATOM 2268 N N . ILE A 1 296 ? -6.066 24.109 -5.031 1 98.5 296 ILE A N 1
ATOM 2269 C CA . ILE A 1 296 ? -4.887 24.578 -4.32 1 98.5 296 ILE A CA 1
ATOM 2270 C C . ILE A 1 296 ? -5.148 25.984 -3.768 1 98.5 296 ILE A C 1
ATOM 2272 O O . ILE A 1 296 ? -5.504 26.891 -4.516 1 98.5 296 ILE A O 1
ATOM 2276 N N . VAL A 1 297 ? -4.98 26.141 -2.488 1 98.56 297 VAL A N 1
ATOM 2277 C CA . VAL A 1 297 ? -5.16 27.438 -1.849 1 98.56 297 VAL A CA 1
ATOM 2278 C C . VAL A 1 297 ? -3.99 28.359 -2.197 1 98.56 297 VAL A C 1
ATOM 2280 O O . VAL A 1 297 ? -2.828 27.969 -2.051 1 98.56 297 VAL A O 1
ATOM 2283 N N . THR A 1 298 ? -4.305 29.578 -2.631 1 97.81 298 THR A N 1
ATOM 2284 C CA . THR A 1 298 ? -3.238 30.469 -3.082 1 97.81 298 THR A CA 1
ATOM 2285 C C . THR A 1 298 ? -3.129 31.688 -2.17 1 97.81 298 THR A C 1
ATOM 2287 O O . THR A 1 298 ? -2.135 32.406 -2.213 1 97.81 298 THR A O 1
ATOM 2290 N N . LYS A 1 299 ? -4.168 31.969 -1.419 1 97.94 299 LYS A N 1
ATOM 2291 C CA . LYS A 1 299 ? -4.148 33.062 -0.458 1 97.94 299 LYS A CA 1
ATOM 2292 C C . LYS A 1 299 ? -5.016 32.75 0.757 1 97.94 299 LYS A C 1
ATOM 2294 O O . LYS A 1 299 ? -6.109 32.188 0.62 1 97.94 299 LYS A O 1
ATOM 2299 N N . THR A 1 300 ? -4.523 33.094 1.891 1 97.81 300 THR A N 1
ATOM 2300 C CA . THR A 1 300 ? -5.293 32.875 3.111 1 97.81 300 THR A CA 1
ATOM 2301 C C . THR A 1 300 ? -5.402 34.156 3.916 1 97.81 300 THR A C 1
ATOM 2303 O O . THR A 1 300 ? -4.594 35.094 3.748 1 97.81 300 THR A O 1
ATOM 2306 N N . ASP A 1 301 ? -6.434 34.219 4.66 1 97.94 301 ASP A N 1
ATOM 2307 C CA . ASP A 1 301 ? -6.605 35.281 5.664 1 97.94 301 ASP A CA 1
ATOM 2308 C C . ASP A 1 301 ? -5.777 34.969 6.914 1 97.94 301 ASP A C 1
ATOM 2310 O O . ASP A 1 301 ? -6.262 34.344 7.848 1 97.94 301 ASP A O 1
ATOM 2314 N N . THR A 1 302 ? -4.625 35.531 6.988 1 95.81 302 THR A N 1
ATOM 2315 C CA . THR A 1 302 ? -3.672 35.281 8.062 1 95.81 302 THR A CA 1
ATOM 2316 C C . THR A 1 302 ? -4.246 35.688 9.414 1 95.81 302 THR A C 1
ATOM 2318 O O . THR A 1 302 ? -3.996 35.031 10.422 1 95.81 302 THR A O 1
ATOM 2321 N N . GLN A 1 303 ? -4.957 36.719 9.43 1 96.62 303 GLN A N 1
ATOM 2322 C CA . GLN A 1 303 ? -5.531 37.219 10.68 1 96.62 303 GLN A CA 1
ATOM 2323 C C . GLN A 1 303 ? -6.562 36.219 11.227 1 96.62 303 GLN A C 1
ATOM 2325 O O . GLN A 1 303 ? -6.598 35.969 12.43 1 96.62 303 GLN A O 1
ATOM 2330 N N . LYS A 1 304 ? -7.387 35.781 10.359 1 97.1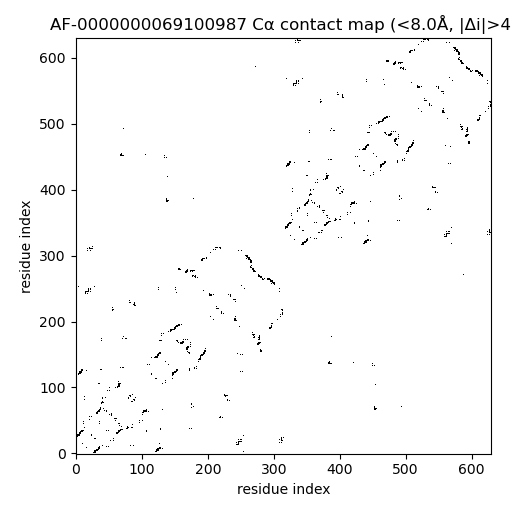2 304 LYS A N 1
ATOM 2331 C CA . LYS A 1 304 ? -8.383 34.781 10.773 1 97.12 304 LYS A CA 1
ATOM 2332 C C . LYS A 1 304 ? -7.719 33.5 11.273 1 97.12 304 LYS A C 1
ATOM 2334 O O . LYS A 1 304 ? -8.109 32.969 12.312 1 97.12 304 LYS A O 1
ATOM 2339 N N . SER A 1 305 ? -6.754 33.031 10.484 1 97.44 305 SER A N 1
ATOM 2340 C CA . SER A 1 305 ? -6.023 31.844 10.875 1 97.44 305 SER A CA 1
ATOM 2341 C C . SER A 1 305 ? -5.301 32.031 12.203 1 97.44 305 SER A C 1
ATOM 2343 O O . SER A 1 305 ? -5.285 31.156 13.055 1 97.44 305 SER A O 1
ATOM 2345 N N . LEU A 1 306 ? -4.703 33.219 12.391 1 97.44 306 LEU A N 1
ATOM 2346 C CA . LEU A 1 306 ? -4.02 33.562 13.625 1 97.44 306 LEU A CA 1
ATOM 2347 C C . LEU A 1 306 ? -4.988 33.562 14.805 1 97.44 306 LEU A C 1
ATOM 2349 O O . LEU A 1 306 ? -4.637 33.094 15.898 1 97.44 306 LEU A O 1
ATOM 2353 N N . GLY A 1 307 ? -6.172 34.094 14.602 1 96.75 307 GLY A N 1
ATOM 2354 C CA . GLY A 1 307 ? -7.18 34.031 15.648 1 96.75 307 GLY A CA 1
ATOM 2355 C C . GLY A 1 307 ? -7.484 32.625 16.109 1 96.75 307 GLY A C 1
ATOM 2356 O O . GLY A 1 307 ? -7.59 32.375 17.312 1 96.75 307 GLY A O 1
ATOM 2357 N N . LEU A 1 308 ? -7.656 31.719 15.188 1 96.62 308 LEU A N 1
ATOM 2358 C CA . LEU A 1 308 ? -7.871 30.312 15.508 1 96.62 308 LEU A CA 1
ATOM 2359 C C . LEU A 1 308 ? -6.68 29.75 16.266 1 96.62 308 LEU A C 1
ATOM 2361 O O . LEU A 1 308 ? -6.859 29.031 17.266 1 96.62 308 LEU A O 1
ATOM 2365 N N . TRP A 1 309 ? -5.484 30.094 15.797 1 97 309 TRP A N 1
ATOM 2366 C CA . TRP A 1 309 ? -4.242 29.594 16.375 1 97 309 TRP A CA 1
ATOM 2367 C C . TRP A 1 309 ? -4.09 30.094 17.812 1 97 309 TRP A C 1
ATOM 2369 O O . TRP A 1 309 ? -3.727 29.312 18.703 1 97 309 TRP A O 1
ATOM 2379 N N . MET A 1 310 ? -4.426 31.297 18.078 1 95.81 310 MET A N 1
ATOM 2380 C CA . MET A 1 310 ? -4.266 31.891 19.406 1 95.81 310 MET A CA 1
ATOM 2381 C C . MET A 1 310 ? -5.305 31.328 20.375 1 95.81 310 MET A C 1
ATOM 2383 O O . MET A 1 310 ? -5.031 31.188 21.562 1 95.81 310 MET A O 1
ATOM 2387 N N . ASN A 1 311 ? -6.41 30.984 19.875 1 94.19 311 ASN A N 1
ATOM 2388 C CA . ASN A 1 311 ? -7.496 30.484 20.703 1 94.19 311 ASN A CA 1
ATOM 2389 C C . ASN A 1 311 ? -7.191 29.094 21.25 1 94.19 311 ASN A C 1
ATOM 2391 O O . ASN A 1 311 ? -7.777 28.672 22.25 1 94.19 311 ASN A O 1
ATOM 2395 N N . MET A 1 312 ? -6.266 28.406 20.656 1 93.12 312 MET A N 1
ATOM 2396 C CA . MET A 1 312 ? -6.031 27.016 21.016 1 93.12 312 MET A CA 1
ATOM 2397 C C . MET A 1 312 ? -5.426 26.906 22.406 1 93.12 312 MET A C 1
ATOM 2399 O O . MET A 1 312 ? -5.488 25.844 23.047 1 93.12 312 MET A O 1
ATOM 2403 N N . VAL A 1 313 ? -4.859 27.984 22.953 1 93.62 313 VAL A N 1
ATOM 2404 C CA . VAL A 1 313 ? -4.203 27.906 24.25 1 93.62 313 VAL A CA 1
ATOM 2405 C C . VAL A 1 313 ? -5.141 28.406 25.344 1 93.62 313 VAL A C 1
ATOM 2407 O O . VAL A 1 313 ? -4.785 28.422 26.516 1 93.62 313 VAL A O 1
ATOM 2410 N N . HIS A 1 314 ? -6.332 28.891 25.016 1 87 314 HIS A N 1
ATOM 2411 C CA . HIS A 1 314 ? -7.258 29.469 25.984 1 87 314 HIS A CA 1
ATOM 2412 C C . HIS A 1 314 ? -8.414 28.531 26.266 1 87 314 HIS A C 1
ATOM 2414 O O . HIS A 1 314 ? -9.141 28.719 27.25 1 87 314 HIS A O 1
ATOM 2420 N N . VAL A 1 315 ? -8.656 27.594 25.531 1 74.19 315 VAL A N 1
ATOM 2421 C CA . VAL A 1 315 ? -9.805 26.719 25.719 1 74.19 315 VAL A CA 1
ATOM 2422 C C . VAL A 1 315 ? -9.336 25.328 26.109 1 74.19 315 VAL A C 1
ATOM 2424 O O . VAL A 1 315 ? -8.25 24.891 25.719 1 74.19 315 VAL A O 1
ATOM 2427 N N . MET B 1 1 ? 2.623 -37.406 9.969 1 60 1 MET B N 1
ATOM 2428 C CA . MET B 1 1 ? 3.596 -36.375 9.641 1 60 1 MET B CA 1
ATOM 2429 C C . MET B 1 1 ? 2.939 -35 9.633 1 60 1 MET B C 1
ATOM 2431 O O . MET B 1 1 ? 1.761 -34.875 9.297 1 60 1 MET B O 1
ATOM 2435 N N . THR B 1 2 ? 3.508 -33.969 10.297 1 82.06 2 THR B N 1
ATOM 2436 C CA . THR B 1 2 ? 2.898 -32.625 10.422 1 82.06 2 THR B CA 1
ATOM 2437 C C . THR B 1 2 ? 2.713 -32 9.047 1 82.06 2 THR B C 1
ATOM 2439 O O . THR B 1 2 ? 3.627 -32.031 8.219 1 82.06 2 THR B O 1
ATOM 2442 N N . LYS B 1 3 ? 1.504 -31.609 8.68 1 94.75 3 LYS B N 1
ATOM 2443 C CA . LYS B 1 3 ? 1.179 -31.047 7.371 1 94.75 3 LYS B CA 1
ATOM 2444 C C . LYS B 1 3 ? 1.815 -29.672 7.191 1 94.75 3 LYS B C 1
ATOM 2446 O O . LYS B 1 3 ? 1.97 -28.922 8.156 1 94.75 3 LYS B O 1
ATOM 2451 N N . GLN B 1 4 ? 2.268 -29.469 6.016 1 96.69 4 GLN B N 1
ATOM 2452 C CA . GLN B 1 4 ? 2.754 -28.141 5.66 1 96.69 4 GLN B CA 1
ATOM 2453 C C . GLN B 1 4 ? 1.612 -27.125 5.613 1 96.69 4 GLN B C 1
ATOM 2455 O O . GLN B 1 4 ? 0.645 -27.312 4.871 1 96.69 4 GLN B O 1
ATOM 2460 N N . LYS B 1 5 ? 1.687 -26.109 6.434 1 98.56 5 LYS B N 1
ATOM 2461 C CA . LYS B 1 5 ? 0.694 -25.047 6.391 1 98.56 5 LYS B CA 1
ATOM 2462 C C . LYS B 1 5 ? 0.969 -24.094 5.234 1 98.56 5 LYS B C 1
ATOM 2464 O O . LYS B 1 5 ? 2.037 -23.469 5.168 1 98.56 5 LYS B O 1
ATOM 2469 N N . ILE B 1 6 ? -0.014 -23.969 4.363 1 98.75 6 ILE B N 1
ATOM 2470 C CA . ILE B 1 6 ? 0.192 -23.234 3.125 1 98.75 6 ILE B CA 1
ATOM 2471 C C . ILE B 1 6 ? -0.875 -22.141 2.99 1 98.75 6 ILE B C 1
ATOM 2473 O O . ILE B 1 6 ? -2.055 -22.391 3.256 1 98.75 6 ILE B O 1
ATOM 2477 N N . ILE B 1 7 ? -0.463 -20.938 2.719 1 98.94 7 ILE B N 1
ATOM 2478 C CA . ILE B 1 7 ? -1.343 -19.906 2.182 1 98.94 7 ILE B CA 1
ATOM 2479 C C . ILE B 1 7 ? -1.057 -19.719 0.694 1 98.94 7 ILE B C 1
ATOM 2481 O O . ILE B 1 7 ? 0.104 -19.688 0.276 1 98.94 7 ILE B O 1
ATOM 2485 N N . ILE B 1 8 ? -2.084 -19.641 -0.083 1 98.94 8 ILE B N 1
ATOM 2486 C CA . ILE B 1 8 ? -1.955 -19.391 -1.516 1 98.94 8 ILE B CA 1
ATOM 2487 C C . ILE B 1 8 ? -2.469 -17.984 -1.844 1 98.94 8 ILE B C 1
ATOM 2489 O O . ILE B 1 8 ? -3.619 -17.656 -1.548 1 98.94 8 ILE B O 1
ATOM 2493 N N . ASP B 1 9 ? -1.649 -17.125 -2.324 1 98.94 9 ASP B N 1
ATOM 2494 C CA . ASP B 1 9 ? -2.016 -15.82 -2.855 1 98.94 9 ASP B CA 1
ATOM 2495 C C . ASP B 1 9 ? -2.104 -15.852 -4.379 1 98.94 9 ASP B C 1
ATOM 2497 O O . ASP B 1 9 ? -1.093 -16.047 -5.059 1 98.94 9 ASP B O 1
ATOM 2501 N N . CYS B 1 10 ? -3.32 -15.617 -4.902 1 98.88 10 CYS B N 1
ATOM 2502 C CA . CYS B 1 10 ? -3.488 -15.969 -6.309 1 98.88 10 CYS B CA 1
ATOM 2503 C C . CYS B 1 10 ? -4.383 -14.969 -7.023 1 98.88 10 CYS B C 1
ATOM 2505 O O . CYS B 1 10 ? -5.023 -14.133 -6.383 1 98.88 10 CYS B O 1
ATOM 2507 N N . ASP B 1 11 ? -4.312 -14.891 -8.266 1 98.62 11 ASP B N 1
ATOM 2508 C CA . ASP B 1 11 ? -5.234 -14.258 -9.211 1 98.62 11 ASP B CA 1
ATOM 2509 C C . ASP B 1 11 ? -5.844 -15.297 -10.148 1 98.62 11 ASP B C 1
ATOM 2511 O O . ASP B 1 11 ? -5.699 -15.195 -11.375 1 98.62 11 ASP B O 1
ATOM 2515 N N . THR B 1 12 ? -6.625 -16.125 -9.633 1 98.5 12 THR B N 1
ATOM 2516 C CA . THR B 1 12 ? -7.047 -17.422 -10.156 1 98.5 12 THR B CA 1
ATOM 2517 C C . THR B 1 12 ? -7.508 -17.297 -11.609 1 98.5 12 THR B C 1
ATOM 2519 O O . THR B 1 12 ? -8.633 -16.875 -11.867 1 98.5 12 THR B O 1
ATOM 2522 N N . GLY B 1 13 ? -6.617 -17.656 -12.461 1 97.44 13 GLY B N 1
ATOM 2523 C CA . GLY B 1 13 ? -6.863 -18.031 -13.844 1 97.44 13 GLY B CA 1
ATOM 2524 C C . GLY B 1 13 ? -6.688 -19.516 -14.094 1 97.44 13 GLY B C 1
ATOM 2525 O O . GLY B 1 13 ? -7.004 -20.344 -13.234 1 97.44 13 GLY B O 1
ATOM 2526 N N . VAL B 1 14 ? -6.262 -19.875 -15.281 1 97 14 VAL B N 1
ATOM 2527 C CA . VAL B 1 14 ? -6.18 -21.266 -15.719 1 97 14 VAL B CA 1
ATOM 2528 C C . VAL B 1 14 ? -5.066 -21.984 -14.961 1 97 14 VAL B C 1
ATOM 2530 O O . VAL B 1 14 ? -5.289 -23.047 -14.383 1 97 14 VAL B O 1
ATOM 2533 N N . ASP B 1 15 ? -3.893 -21.375 -14.883 1 97.31 15 ASP B N 1
ATOM 2534 C CA . ASP B 1 15 ? -2.783 -22.094 -14.266 1 97.31 15 ASP B CA 1
ATOM 2535 C C . ASP B 1 15 ? -2.812 -21.938 -12.742 1 97.31 15 ASP B C 1
ATOM 2537 O O . ASP B 1 15 ? 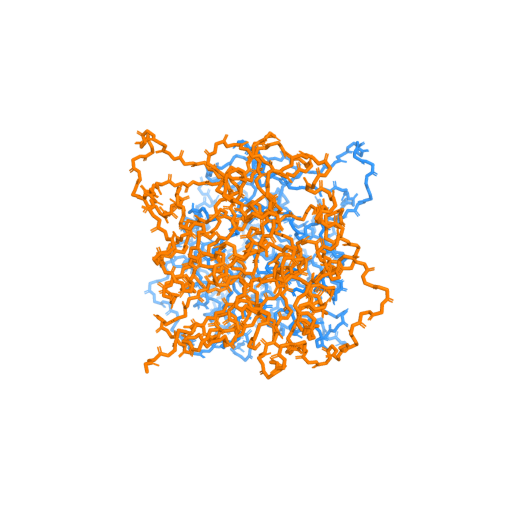-2.297 -22.797 -12.023 1 97.31 15 ASP B O 1
ATOM 2541 N N . ASP B 1 16 ? -3.439 -20.859 -12.203 1 98.56 16 ASP B N 1
ATOM 2542 C CA . ASP B 1 16 ? -3.693 -20.812 -10.766 1 98.56 16 ASP B CA 1
ATOM 2543 C C . ASP B 1 16 ? -4.566 -21.984 -10.32 1 98.56 16 ASP B C 1
ATOM 2545 O O . ASP B 1 16 ? -4.328 -22.594 -9.273 1 98.56 16 ASP B O 1
ATOM 2549 N N . ALA B 1 17 ? -5.621 -22.203 -11.102 1 98.25 17 ALA B N 1
ATOM 2550 C CA . ALA B 1 17 ? -6.531 -23.297 -10.789 1 98.25 17 ALA B CA 1
ATOM 2551 C C . ALA B 1 17 ? -5.773 -24.609 -10.641 1 98.25 17 ALA B C 1
ATOM 2553 O O . ALA B 1 17 ? -5.996 -25.359 -9.688 1 98.25 17 ALA B O 1
ATOM 2554 N N . GLN B 1 18 ? -4.898 -24.859 -11.531 1 98.31 18 GLN B N 1
ATOM 2555 C CA . GLN B 1 18 ? -4.09 -26.078 -11.5 1 98.31 18 GLN B CA 1
ATOM 2556 C C . GLN B 1 18 ? -3.221 -26.125 -10.242 1 98.31 18 GLN B C 1
ATOM 2558 O O . GLN B 1 18 ? -3.104 -27.172 -9.609 1 98.31 18 GLN B O 1
ATOM 2563 N N . ALA B 1 19 ? -2.615 -25 -9.922 1 98.75 19 ALA B N 1
ATOM 2564 C CA . ALA B 1 19 ? -1.766 -24.922 -8.734 1 98.75 19 ALA B CA 1
ATOM 2565 C C . ALA B 1 19 ? -2.559 -25.234 -7.469 1 98.75 19 ALA B C 1
ATOM 2567 O O . ALA B 1 19 ? -2.094 -25.969 -6.609 1 98.75 19 ALA B O 1
ATOM 2568 N N . ILE B 1 20 ? -3.748 -24.656 -7.367 1 98.81 20 ILE B N 1
ATOM 2569 C CA . ILE B 1 20 ? -4.609 -24.891 -6.215 1 98.81 20 ILE B CA 1
ATOM 2570 C C . ILE B 1 20 ? -4.996 -26.375 -6.156 1 98.81 20 ILE B C 1
ATOM 2572 O O . ILE B 1 20 ? -4.887 -27 -5.102 1 98.81 20 ILE B O 1
ATOM 2576 N N . MET B 1 21 ? -5.414 -26.953 -7.301 1 98.31 21 MET B N 1
ATOM 2577 C CA . MET B 1 21 ? -5.781 -28.359 -7.363 1 98.31 21 MET B CA 1
ATOM 2578 C C . MET B 1 21 ? -4.613 -29.25 -6.941 1 98.31 21 MET B C 1
ATOM 2580 O O . MET B 1 21 ? -4.797 -30.234 -6.219 1 98.31 21 MET B O 1
ATOM 2584 N N . MET B 1 22 ? -3.443 -28.875 -7.379 1 98.12 22 MET B N 1
ATOM 2585 C CA . MET B 1 22 ? -2.242 -29.625 -7.047 1 98.12 22 MET B CA 1
ATOM 2586 C C . MET B 1 22 ? -1.991 -29.625 -5.543 1 98.12 22 MET B C 1
ATOM 2588 O O . MET B 1 22 ? -1.758 -30.672 -4.941 1 98.12 22 MET B O 1
ATOM 2592 N N . ALA B 1 23 ? -2.025 -28.438 -4.914 1 98.44 23 ALA B N 1
ATOM 2593 C CA . ALA B 1 23 ? -1.83 -28.344 -3.471 1 98.44 23 ALA B CA 1
ATOM 2594 C C . ALA B 1 23 ? -2.842 -29.203 -2.717 1 98.44 23 ALA B C 1
ATOM 2596 O O . ALA B 1 23 ? -2.492 -29.875 -1.747 1 98.44 23 ALA B O 1
ATOM 2597 N N . LEU B 1 24 ? -4.086 -29.219 -3.152 1 97.75 24 LEU B N 1
ATOM 2598 C CA . LEU B 1 24 ? -5.184 -29.891 -2.461 1 97.75 24 LEU B CA 1
ATOM 2599 C C . LEU B 1 24 ? -5.098 -31.406 -2.648 1 97.75 24 LEU B C 1
ATOM 2601 O O . LEU B 1 24 ? -5.734 -32.156 -1.912 1 97.75 24 LEU B O 1
ATOM 2605 N N . SER B 1 25 ? -4.363 -31.859 -3.654 1 96.19 25 SER B N 1
ATOM 2606 C CA . SER B 1 25 ? -4.266 -33.281 -3.951 1 96.19 25 SER B CA 1
ATOM 2607 C C . SER B 1 25 ? -3.215 -33.969 -3.078 1 96.19 25 SER B C 1
ATOM 2609 O O . SER B 1 25 ? -3.098 -35.188 -3.076 1 96.19 25 SER B O 1
ATOM 2611 N N . ARG B 1 26 ? -2.459 -33.188 -2.307 1 95.38 26 ARG B N 1
ATOM 2612 C CA . ARG B 1 26 ? -1.364 -33.719 -1.499 1 95.38 26 ARG B CA 1
ATOM 2613 C C . ARG B 1 26 ? -1.815 -34 -0.065 1 95.38 26 ARG B C 1
ATOM 2615 O O . ARG B 1 26 ? -2.43 -33.125 0.561 1 95.38 26 ARG B O 1
ATOM 2622 N N . PRO B 1 27 ? -1.497 -35.125 0.444 1 93.38 27 PRO B N 1
ATOM 2623 C CA . PRO B 1 27 ? -1.903 -35.438 1.818 1 93.38 27 PRO B CA 1
ATOM 2624 C C . PRO B 1 27 ? -1.064 -34.688 2.857 1 93.38 27 PRO B C 1
ATOM 2626 O O . PRO B 1 27 ? -1.477 -34.562 4.016 1 93.38 27 PRO B O 1
ATOM 2629 N N . ASP B 1 28 ? 0.076 -34.156 2.504 1 96.12 28 ASP B N 1
ATOM 2630 C CA . ASP B 1 28 ? 0.981 -33.531 3.461 1 96.12 28 ASP B CA 1
ATOM 2631 C C . ASP B 1 28 ? 0.867 -32.031 3.406 1 96.12 28 ASP B C 1
ATOM 2633 O O . ASP B 1 28 ? 1.735 -31.312 3.916 1 96.12 28 ASP B O 1
ATOM 2637 N N . THR B 1 29 ? -0.16 -31.531 2.74 1 97.06 29 THR B N 1
ATOM 2638 C CA . THR B 1 29 ? -0.394 -30.094 2.68 1 97.06 29 THR B CA 1
ATOM 2639 C C . THR B 1 29 ? -1.663 -29.719 3.441 1 97.06 29 THR B C 1
ATOM 2641 O O . THR B 1 29 ? -2.639 -30.469 3.439 1 97.06 29 THR B O 1
ATOM 2644 N N . ASP B 1 30 ? -1.609 -28.625 4.16 1 98.44 30 ASP B N 1
ATOM 2645 C CA . ASP B 1 30 ? -2.73 -27.984 4.84 1 98.44 30 ASP B CA 1
ATOM 2646 C C . ASP B 1 30 ? -2.912 -26.547 4.363 1 98.44 30 ASP B C 1
ATOM 2648 O O . ASP B 1 30 ? -2.301 -25.625 4.91 1 98.44 30 ASP B O 1
ATOM 2652 N N . VAL B 1 31 ? -3.773 -26.391 3.316 1 98.81 31 VAL B N 1
ATOM 2653 C CA . VAL B 1 31 ? -4.066 -25.031 2.85 1 98.81 31 VAL B CA 1
ATOM 2654 C C . VAL B 1 31 ? -4.98 -24.328 3.85 1 98.81 31 VAL B C 1
ATOM 2656 O O . VAL B 1 31 ? -6.176 -24.625 3.926 1 98.81 31 VAL B O 1
ATOM 2659 N N . ILE B 1 32 ? -4.441 -23.328 4.531 1 98.81 32 ILE B N 1
ATOM 2660 C CA . ILE B 1 32 ? -5.168 -22.766 5.664 1 98.81 32 ILE B CA 1
ATOM 2661 C C . ILE B 1 32 ? -5.879 -21.484 5.238 1 98.81 32 ILE B C 1
ATOM 2663 O O . ILE B 1 32 ? -6.672 -20.938 6 1 98.81 32 ILE B O 1
ATOM 2667 N N . GLY B 1 33 ? -5.629 -21.047 4.02 1 98.88 33 GLY B N 1
ATOM 2668 C CA . GLY B 1 33 ? -6.293 -19.875 3.463 1 98.88 33 GLY B CA 1
ATOM 2669 C C . GLY B 1 33 ? -5.848 -19.562 2.049 1 98.88 33 GLY B C 1
ATOM 2670 O O . GLY B 1 33 ? -4.723 -19.875 1.659 1 98.88 33 GLY B O 1
ATOM 2671 N N . ILE B 1 34 ? -6.715 -18.953 1.288 1 98.94 34 ILE B N 1
ATOM 2672 C CA . ILE B 1 34 ? -6.426 -18.469 -0.055 1 98.94 34 ILE B CA 1
ATOM 2673 C C . ILE B 1 34 ? -6.746 -16.969 -0.142 1 98.94 34 ILE B C 1
ATOM 2675 O O . ILE B 1 34 ? -7.852 -16.547 0.201 1 98.94 34 ILE B O 1
ATOM 2679 N N . THR B 1 35 ? -5.789 -16.203 -0.49 1 98.94 35 THR B N 1
ATOM 2680 C CA . THR B 1 35 ? -5.957 -14.766 -0.696 1 98.94 35 THR B CA 1
ATOM 2681 C C . THR B 1 35 ? -5.965 -14.438 -2.184 1 98.94 35 THR B C 1
ATOM 2683 O O . THR B 1 35 ? -5.129 -14.93 -2.943 1 98.94 35 THR B O 1
ATOM 2686 N N . CYS B 1 36 ? -6.949 -13.641 -2.568 1 98.88 36 CYS B N 1
ATOM 2687 C CA . CYS B 1 36 ? -7.129 -13.273 -3.969 1 98.88 36 CYS B CA 1
ATOM 2688 C C . CYS B 1 36 ? -6.617 -11.867 -4.23 1 98.88 36 CYS B C 1
ATOM 2690 O O . CYS B 1 36 ? -6.73 -10.992 -3.371 1 98.88 36 CYS B O 1
ATOM 2692 N N . VAL B 1 37 ? -6.055 -11.672 -5.312 1 98.25 37 VAL B N 1
ATOM 2693 C CA . VAL B 1 37 ? -5.594 -10.352 -5.734 1 98.25 37 VAL B CA 1
ATOM 2694 C C . VAL B 1 37 ? -5.91 -10.141 -7.215 1 98.25 37 VAL B C 1
ATOM 2696 O O . VAL B 1 37 ? -5.941 -11.102 -7.988 1 98.25 37 VAL B O 1
ATOM 2699 N N . ASN B 1 38 ? -6.176 -8.891 -7.617 1 96.56 38 ASN B N 1
ATOM 2700 C CA . ASN B 1 38 ? -6.359 -8.562 -9.023 1 96.56 38 ASN B CA 1
ATOM 2701 C C . ASN B 1 38 ? -5.121 -8.898 -9.852 1 96.56 38 ASN B C 1
ATOM 2703 O O . ASN B 1 38 ? -3.994 -8.703 -9.391 1 96.56 38 ASN B O 1
ATOM 2707 N N . GLY B 1 39 ? -5.301 -9.43 -11.039 1 95.81 39 GLY B N 1
ATOM 2708 C CA . GLY B 1 39 ? -4.211 -9.781 -11.938 1 95.81 39 GLY B CA 1
ATOM 2709 C C . GLY B 1 39 ? -4.684 -10.281 -13.289 1 95.81 39 GLY B C 1
ATOM 2710 O O . GLY B 1 39 ? -5.008 -9.484 -14.172 1 95.81 39 GLY B O 1
ATOM 2711 N N . ASN B 1 40 ? -4.844 -11.594 -13.391 1 96.38 40 ASN B N 1
ATOM 2712 C CA . ASN B 1 40 ? -5.309 -12.188 -14.641 1 96.38 40 ASN B CA 1
ATOM 2713 C C . ASN B 1 40 ? -6.645 -11.594 -15.078 1 96.38 40 ASN B C 1
ATOM 2715 O O . ASN B 1 40 ? -6.879 -11.391 -16.266 1 96.38 40 ASN B O 1
ATOM 2719 N N . VAL B 1 41 ? -7.496 -11.406 -14.156 1 96.06 41 VAL B N 1
ATOM 2720 C CA . VAL B 1 41 ? -8.805 -10.773 -14.312 1 96.06 41 VAL B CA 1
ATOM 2721 C C . VAL B 1 41 ? -9.117 -9.922 -13.086 1 96.06 41 VAL B C 1
ATOM 2723 O O . VAL B 1 41 ? -8.281 -9.773 -12.195 1 96.06 41 VAL B O 1
ATOM 2726 N N . ASP B 1 42 ? -10.328 -9.305 -13.102 1 95.5 42 ASP B N 1
ATOM 2727 C CA . ASP B 1 42 ? -10.68 -8.438 -11.984 1 95.5 42 ASP B CA 1
ATOM 2728 C C . ASP B 1 42 ? -10.883 -9.242 -10.703 1 95.5 42 ASP B C 1
ATOM 2730 O O . ASP B 1 42 ? -11.188 -10.438 -10.758 1 95.5 42 ASP B O 1
ATOM 2734 N N . ILE B 1 43 ? -10.805 -8.594 -9.602 1 96.75 43 ILE B N 1
ATOM 2735 C CA . ILE B 1 43 ? -10.742 -9.227 -8.289 1 96.75 43 ILE B CA 1
ATOM 2736 C C . ILE B 1 43 ? -12.023 -10.023 -8.039 1 96.75 43 ILE B C 1
ATOM 2738 O O . ILE B 1 43 ? -12 -11.062 -7.383 1 96.75 43 ILE B O 1
ATOM 2742 N N . GLU B 1 44 ? -13.188 -9.617 -8.508 1 96.12 44 GLU B N 1
ATOM 2743 C CA . GLU B 1 44 ? -14.438 -10.336 -8.312 1 96.12 44 GLU B CA 1
ATOM 2744 C C . GLU B 1 44 ? -14.422 -11.68 -9.031 1 96.12 44 GLU B C 1
ATOM 2746 O O . GLU B 1 44 ? -14.812 -12.703 -8.469 1 96.12 44 GLU B O 1
ATOM 2751 N N . ASN B 1 45 ? -13.938 -11.617 -10.266 1 96.81 45 ASN B N 1
ATOM 2752 C CA . ASN B 1 45 ? -13.805 -12.859 -11.023 1 96.81 45 ASN B CA 1
ATOM 2753 C C . ASN B 1 45 ? -12.75 -13.781 -10.422 1 96.81 45 ASN B C 1
ATOM 2755 O O . ASN B 1 45 ? -12.906 -15 -10.422 1 96.81 45 ASN B O 1
ATOM 2759 N N . VAL B 1 46 ? -11.648 -13.211 -9.914 1 98.12 46 VAL B N 1
ATOM 2760 C CA . VAL B 1 46 ? -10.625 -14.016 -9.25 1 98.12 46 VAL B CA 1
ATOM 2761 C C . VAL B 1 46 ? -11.25 -14.781 -8.086 1 98.12 46 VAL B C 1
ATOM 2763 O O . VAL B 1 46 ? -11.016 -15.977 -7.922 1 98.12 46 VAL B O 1
ATOM 2766 N N . CYS B 1 47 ? -12.055 -14.094 -7.293 1 98.44 47 CYS B N 1
ATOM 2767 C CA . CYS B 1 47 ? -12.711 -14.711 -6.148 1 98.44 47 CYS B CA 1
ATOM 2768 C C . CYS B 1 47 ? -13.672 -15.805 -6.594 1 98.44 47 CYS B C 1
ATOM 2770 O O . CYS B 1 47 ? -13.664 -16.906 -6.043 1 98.44 47 CYS B O 1
ATOM 2772 N N . ARG B 1 48 ? -14.453 -15.484 -7.559 1 97.81 48 ARG B N 1
ATOM 2773 C CA . ARG B 1 48 ? -15.406 -16.453 -8.094 1 97.81 48 ARG B CA 1
ATOM 2774 C C . ARG B 1 48 ? -14.695 -17.703 -8.594 1 97.81 48 ARG B C 1
ATOM 2776 O O . ARG B 1 48 ? -15.125 -18.828 -8.297 1 97.81 48 ARG B O 1
ATOM 2783 N N . ASN B 1 49 ? -13.656 -17.484 -9.359 1 98.19 49 ASN B N 1
ATOM 2784 C CA . ASN B 1 49 ? -12.898 -18.594 -9.922 1 98.19 49 ASN B CA 1
ATOM 2785 C C . ASN B 1 49 ? -12.258 -19.453 -8.828 1 98.19 49 ASN B C 1
ATOM 2787 O O . ASN B 1 49 ? -12.203 -20.672 -8.938 1 98.19 49 ASN B O 1
ATOM 2791 N N . THR B 1 50 ? -11.719 -18.797 -7.797 1 98.75 50 THR B N 1
ATOM 2792 C CA . THR B 1 50 ? -11.141 -19.531 -6.672 1 98.75 50 THR B CA 1
ATOM 2793 C C . THR B 1 50 ? -12.18 -20.438 -6.023 1 98.75 50 THR B C 1
ATOM 2795 O O . THR B 1 50 ? -11.906 -21.609 -5.758 1 98.75 50 THR B O 1
ATOM 2798 N N . LEU B 1 51 ? -13.398 -19.938 -5.812 1 98.62 51 LEU B N 1
ATOM 2799 C CA . LEU B 1 51 ? -14.469 -20.719 -5.227 1 98.62 51 LEU B CA 1
ATOM 2800 C C . LEU B 1 51 ? -14.852 -21.875 -6.141 1 98.62 51 LEU B C 1
ATOM 2802 O O . LEU B 1 51 ? -15.148 -22.984 -5.668 1 98.62 51 LEU B O 1
ATOM 2806 N N . ARG B 1 52 ? -14.875 -21.672 -7.453 1 97.88 52 ARG B N 1
ATOM 2807 C CA . ARG B 1 52 ? -15.203 -22.734 -8.406 1 97.88 52 ARG B CA 1
ATOM 2808 C C . ARG B 1 52 ? -14.203 -23.875 -8.312 1 97.88 52 ARG B C 1
ATOM 2810 O O . ARG B 1 52 ? -14.594 -25.047 -8.32 1 97.88 52 ARG B O 1
ATOM 2817 N N . VAL B 1 53 ? -12.922 -23.516 -8.219 1 98.19 53 VAL B N 1
ATOM 2818 C CA . VAL B 1 53 ? -11.883 -24.531 -8.086 1 98.19 53 VAL B CA 1
ATOM 2819 C C . VAL B 1 53 ? -12.086 -25.312 -6.789 1 98.19 53 VAL B C 1
ATOM 2821 O O . VAL B 1 53 ? -12.023 -26.547 -6.781 1 98.19 53 VAL B O 1
ATOM 2824 N N . LEU B 1 54 ? -12.328 -24.578 -5.695 1 98.44 54 LEU B N 1
ATOM 2825 C CA . LEU B 1 54 ? -12.516 -25.234 -4.406 1 98.44 54 LEU B CA 1
ATOM 2826 C C . LEU B 1 54 ? -13.742 -26.141 -4.434 1 98.44 54 LEU B C 1
ATOM 2828 O O . LEU B 1 54 ? -13.727 -27.219 -3.848 1 98.44 54 LEU B O 1
ATOM 2832 N N . LYS B 1 55 ? -14.789 -25.703 -5.082 1 97.62 55 LYS B N 1
ATOM 2833 C CA . LYS B 1 55 ? -16 -26.5 -5.191 1 97.62 55 LYS B CA 1
ATOM 2834 C C . LYS B 1 55 ? -15.727 -27.812 -5.906 1 97.62 55 LYS B C 1
ATOM 2836 O O . LYS B 1 55 ? -16.125 -28.891 -5.43 1 97.62 55 LYS B O 1
ATOM 2841 N N . ILE B 1 56 ? -15.039 -27.734 -7.047 1 95.94 56 ILE B N 1
ATOM 2842 C CA . ILE B 1 56 ? -14.719 -28.906 -7.844 1 95.94 56 ILE B CA 1
ATOM 2843 C C . ILE B 1 56 ? -13.859 -29.875 -7.02 1 95.94 56 ILE B C 1
ATOM 2845 O O . ILE B 1 56 ? -13.977 -31.094 -7.16 1 95.94 56 ILE B O 1
ATOM 2849 N N . CYS B 1 57 ? -13.062 -29.359 -6.094 1 97 57 CYS B N 1
ATOM 2850 C CA . CYS B 1 57 ? -12.133 -30.156 -5.293 1 97 57 CYS B CA 1
ATOM 2851 C C . CYS B 1 57 ? -12.758 -30.547 -3.959 1 97 57 CYS B C 1
ATOM 2853 O O . CYS B 1 57 ? -12.094 -31.109 -3.096 1 97 57 CYS B O 1
ATOM 2855 N N . ASP B 1 58 ? -14.023 -30.219 -3.693 1 96.31 58 ASP B N 1
ATOM 2856 C CA . ASP B 1 58 ? -14.727 -30.469 -2.438 1 96.31 58 ASP B CA 1
ATOM 2857 C C . ASP B 1 58 ? -13.961 -29.891 -1.254 1 96.31 58 ASP B C 1
ATOM 2859 O O . ASP B 1 58 ? -13.695 -30.578 -0.272 1 96.31 58 ASP B O 1
ATOM 2863 N N . ALA B 1 59 ? -13.539 -28.625 -1.404 1 97.88 59 ALA B N 1
ATOM 2864 C CA . ALA B 1 59 ? -12.68 -28 -0.405 1 97.88 59 ALA B CA 1
ATOM 2865 C C . ALA B 1 59 ? -13.188 -26.609 -0.048 1 97.88 59 ALA B C 1
ATOM 2867 O O . ALA B 1 59 ? -12.398 -25.703 0.256 1 97.88 59 ALA B O 1
ATOM 2868 N N . LEU B 1 60 ? -14.5 -26.375 -0.046 1 97.94 60 LEU B N 1
ATOM 2869 C CA . LEU B 1 60 ? -15.094 -25.078 0.205 1 97.94 60 LEU B CA 1
ATOM 2870 C C . LEU B 1 60 ? -14.922 -24.672 1.664 1 97.94 60 LEU B C 1
ATOM 2872 O O . LEU B 1 60 ? -15.156 -23.516 2.023 1 97.94 60 LEU B O 1
ATOM 2876 N N . HIS B 1 61 ? -14.461 -25.609 2.49 1 98.06 61 HIS B N 1
ATOM 2877 C CA . HIS B 1 61 ? -14.195 -25.281 3.887 1 98.06 61 HIS B CA 1
ATOM 2878 C C . HIS B 1 61 ? -12.969 -24.375 4.016 1 98.06 61 HIS B C 1
ATOM 2880 O O . HIS B 1 61 ? -12.773 -23.734 5.051 1 98.06 61 HIS B O 1
ATOM 2886 N N . ILE B 1 62 ? -12.086 -24.297 3.064 1 98.75 62 ILE B N 1
ATOM 2887 C CA . ILE B 1 62 ? -10.914 -23.438 3.082 1 98.75 62 ILE B CA 1
ATOM 2888 C C . ILE B 1 62 ? -11.336 -21.984 2.928 1 98.75 62 ILE B C 1
ATOM 2890 O O . ILE B 1 62 ? -12.031 -21.625 1.971 1 98.75 62 ILE B O 1
ATOM 2894 N N . PRO B 1 63 ? -10.969 -21.125 3.834 1 98.94 63 PRO B N 1
ATOM 2895 C CA . PRO B 1 63 ? -11.398 -19.719 3.73 1 98.94 63 PRO B CA 1
ATOM 2896 C C . PRO B 1 63 ? -10.734 -18.984 2.566 1 98.94 63 PRO B C 1
ATOM 2898 O O . PRO B 1 63 ? -9.539 -19.141 2.328 1 98.94 63 PRO B O 1
ATOM 2901 N N . VAL B 1 64 ? -11.523 -18.25 1.803 1 98.94 64 VAL B N 1
ATOM 2902 C CA . VAL B 1 64 ? -11.078 -17.422 0.692 1 98.94 64 VAL B CA 1
ATOM 2903 C C . VAL B 1 64 ? -11.258 -15.945 1.051 1 98.94 64 VAL B C 1
ATOM 2905 O O . VAL B 1 64 ? -12.32 -15.539 1.532 1 98.94 64 VAL B O 1
ATOM 2908 N N . PHE B 1 65 ? -10.242 -15.156 0.9 1 98.94 65 PHE B N 1
ATOM 2909 C CA . PHE B 1 65 ? -10.25 -13.75 1.269 1 98.94 65 PHE B CA 1
ATOM 2910 C C . PHE B 1 65 ? -10.062 -12.867 0.039 1 98.94 65 PHE B C 1
ATOM 2912 O O . PHE B 1 65 ? -9.109 -13.047 -0.721 1 98.94 65 PHE B O 1
ATOM 2919 N N . ARG B 1 66 ? -10.977 -11.945 -0.171 1 98.81 66 ARG B N 1
ATOM 2920 C CA . ARG B 1 66 ? -10.844 -10.93 -1.218 1 98.81 66 ARG B CA 1
ATOM 2921 C C . ARG B 1 66 ? -9.773 -9.914 -0.863 1 98.81 66 ARG B C 1
ATOM 2923 O O . ARG B 1 66 ? -9.75 -9.391 0.254 1 98.81 66 ARG B O 1
ATOM 2930 N N . GLY B 1 67 ? -8.828 -9.688 -1.738 1 98.81 67 GLY B N 1
ATOM 2931 C CA . GLY B 1 67 ? -7.738 -8.758 -1.476 1 98.81 67 GLY B CA 1
ATOM 2932 C C . GLY B 1 67 ? -7.781 -7.52 -2.348 1 98.81 67 GLY B C 1
ATOM 2933 O O . GLY B 1 67 ? -8.859 -6.98 -2.615 1 98.81 67 GLY B O 1
ATOM 2934 N N . CYS B 1 68 ? -6.59 -7.016 -2.674 1 98.5 68 CYS B N 1
ATOM 2935 C CA . CYS B 1 68 ? -6.441 -5.762 -3.406 1 98.5 68 CYS B CA 1
ATOM 2936 C C . CYS B 1 68 ? -6.945 -5.898 -4.836 1 98.5 68 CYS B C 1
ATOM 2938 O O . CYS B 1 68 ? -6.59 -6.848 -5.535 1 98.5 68 CYS B O 1
ATOM 2940 N N . GLY B 1 69 ? -7.73 -4.906 -5.258 1 97 69 GLY B N 1
ATOM 2941 C CA . GLY B 1 69 ? -8.312 -4.922 -6.59 1 97 69 GLY B CA 1
ATOM 2942 C C . GLY B 1 69 ? -7.488 -4.16 -7.613 1 97 69 GLY B C 1
ATOM 2943 O O . GLY B 1 69 ? -7.828 -4.145 -8.797 1 97 69 GLY B O 1
ATOM 2944 N N . ARG B 1 70 ? -6.395 -3.553 -7.145 1 95.75 70 ARG B N 1
ATOM 2945 C CA . ARG B 1 70 ? -5.5 -2.773 -7.992 1 95.75 70 ARG B CA 1
ATOM 2946 C C . ARG B 1 70 ? -4.059 -2.865 -7.504 1 95.75 70 ARG B C 1
ATOM 2948 O O . ARG B 1 70 ? -3.812 -3.027 -6.309 1 95.75 70 ARG B O 1
ATOM 2955 N N . PRO B 1 71 ? -3.09 -2.84 -8.477 1 97.5 71 PRO B N 1
ATOM 2956 C CA . PRO B 1 71 ? -1.698 -2.695 -8.047 1 97.5 71 PRO B CA 1
ATOM 2957 C C . PRO B 1 71 ? -1.444 -1.388 -7.297 1 97.5 71 PRO B C 1
ATOM 2959 O O . PRO B 1 71 ? -2.346 -0.553 -7.184 1 97.5 71 PRO B O 1
ATOM 2962 N N . ILE B 1 72 ? -0.238 -1.23 -6.75 1 97.56 72 ILE B N 1
ATOM 2963 C CA . ILE B 1 72 ? 0.095 -0.039 -5.973 1 97.56 72 ILE B CA 1
ATOM 2964 C C . ILE B 1 72 ? -0.089 1.206 -6.84 1 97.56 72 ILE B C 1
ATOM 2966 O O . ILE B 1 72 ? -0.879 2.092 -6.5 1 97.56 72 ILE B O 1
ATOM 2970 N N . ILE B 1 73 ? 0.629 1.296 -7.906 1 94.5 73 ILE B N 1
ATOM 2971 C CA . ILE B 1 73 ? 0.392 2.336 -8.898 1 94.5 73 ILE B CA 1
ATOM 2972 C C . ILE B 1 73 ? -0.438 1.771 -10.055 1 94.5 73 ILE B C 1
ATOM 2974 O O . ILE B 1 73 ? 0.042 0.932 -10.82 1 94.5 73 ILE B O 1
ATOM 2978 N N . HIS B 1 74 ? -1.646 2.193 -10.062 1 79.88 74 HIS B N 1
ATOM 2979 C CA . HIS B 1 74 ? -2.625 1.55 -10.938 1 79.88 74 HIS B CA 1
ATOM 2980 C C . HIS B 1 74 ? -2.277 1.757 -12.406 1 79.88 74 HIS B C 1
ATOM 2982 O O . HIS B 1 74 ? -2.041 2.887 -12.836 1 79.88 74 HIS B O 1
ATOM 2988 N N . HIS B 1 75 ? -2.23 0.611 -13.062 1 78.06 75 HIS B N 1
ATOM 2989 C CA . HIS B 1 75 ? -2.182 0.563 -14.523 1 78.06 75 HIS B CA 1
ATOM 2990 C C . HIS B 1 75 ? -3.127 -0.5 -15.07 1 78.06 75 HIS B C 1
ATOM 2992 O O . HIS B 1 75 ? -3.381 -1.511 -14.414 1 78.06 75 HIS B O 1
ATOM 2998 N N . GLU B 1 76 ? -3.828 -0.194 -16.062 1 75.75 76 GLU B N 1
ATOM 2999 C CA . GLU B 1 76 ? -4.723 -1.175 -16.672 1 75.75 76 GLU B CA 1
ATOM 3000 C C . GLU B 1 76 ? -3.938 -2.322 -17.297 1 75.75 76 GLU B C 1
ATOM 3002 O O . GLU B 1 76 ? -3.123 -2.105 -18.203 1 75.75 76 GLU B O 1
ATOM 3007 N N . GLU B 1 77 ? -3.943 -3.434 -16.625 1 80.88 77 GLU B N 1
ATOM 3008 C CA . GLU B 1 77 ? -3.359 -4.648 -17.188 1 80.88 77 GLU B CA 1
ATOM 3009 C C . GLU B 1 77 ? -4.098 -5.891 -16.688 1 80.88 77 GLU B C 1
ATOM 3011 O O . GLU B 1 77 ? -4.484 -5.969 -15.523 1 80.88 77 GLU B O 1
ATOM 3016 N N . ASN B 1 78 ? -4.434 -6.742 -17.656 1 85.06 78 ASN B N 1
ATOM 3017 C CA . ASN B 1 78 ? -4.941 -8.062 -17.312 1 85.06 78 ASN B CA 1
ATOM 3018 C C . ASN B 1 78 ? -4.516 -9.117 -18.328 1 85.06 78 ASN B C 1
ATOM 3020 O O . ASN B 1 78 ? -3.775 -8.812 -19.266 1 85.06 78 ASN B O 1
ATOM 3024 N N . ALA B 1 79 ? -4.859 -10.352 -18.047 1 89.25 79 ALA B N 1
ATOM 3025 C CA . ALA B 1 79 ? -4.445 -11.453 -18.922 1 89.25 79 ALA B CA 1
ATOM 3026 C C . ALA B 1 79 ? -5.656 -12.203 -19.469 1 89.25 79 ALA B C 1
ATOM 3028 O O . ALA B 1 79 ? -5.605 -13.422 -19.641 1 89.25 79 ALA B O 1
ATOM 3029 N N . SER B 1 80 ? -6.734 -11.484 -19.766 1 87.12 80 SER B N 1
ATOM 3030 C CA . SER B 1 80 ? -7.969 -12.102 -20.25 1 87.12 80 SER B CA 1
ATOM 3031 C C . SER B 1 80 ? -7.754 -12.766 -21.609 1 87.12 80 SER B C 1
ATOM 3033 O O . SER B 1 80 ? -8.438 -13.734 -21.938 1 87.12 80 SER B O 1
ATOM 3035 N N . PHE B 1 81 ? -6.816 -12.352 -22.344 1 82.25 81 PHE B N 1
ATOM 3036 C CA . PHE B 1 81 ? -6.543 -12.922 -23.656 1 82.25 81 PHE B CA 1
ATOM 3037 C C . PHE B 1 81 ? -6.078 -14.367 -23.516 1 82.25 81 PHE B C 1
ATOM 3039 O O . PHE B 1 81 ? -6.324 -15.188 -24.406 1 82.25 81 PHE B O 1
ATOM 3046 N N . TYR B 1 82 ? -5.461 -14.711 -22.469 1 85.31 82 TYR B N 1
ATOM 3047 C CA . TYR B 1 82 ? -4.914 -16.047 -22.219 1 85.31 82 TYR B CA 1
ATOM 3048 C C . TYR B 1 82 ? -5.867 -16.875 -21.375 1 85.31 82 TYR B C 1
ATOM 3050 O O . TYR B 1 82 ? -6.094 -18.047 -21.656 1 85.31 82 TYR B O 1
ATOM 3058 N N . HIS B 1 83 ? -6.453 -16.234 -20.391 1 90.81 83 HIS B N 1
ATOM 3059 C CA . HIS B 1 83 ? -7.219 -16.969 -19.391 1 90.81 83 HIS B CA 1
ATOM 3060 C C . HIS B 1 83 ? -8.711 -16.906 -19.688 1 90.81 83 HIS B C 1
ATOM 3062 O O . HIS B 1 83 ? -9.5 -17.656 -19.094 1 90.81 83 HIS B O 1
ATOM 3068 N N . GLY B 1 84 ? -9.125 -16.109 -20.703 1 89.06 84 GLY B N 1
ATOM 3069 C CA . GLY B 1 84 ? -10.531 -15.82 -20.922 1 89.06 84 GLY B CA 1
ATOM 3070 C C . GLY B 1 84 ? -11.023 -14.609 -20.156 1 89.06 84 GLY B C 1
ATOM 3071 O O . GLY B 1 84 ? -10.406 -14.203 -19.172 1 89.06 84 GLY B O 1
ATOM 3072 N N . VAL B 1 85 ? -12.148 -14.109 -20.578 1 90.62 85 VAL B N 1
ATOM 3073 C CA . VAL B 1 85 ? -12.727 -12.93 -19.938 1 90.62 85 VAL B CA 1
ATOM 3074 C C . VAL B 1 85 ? -13.125 -13.25 -18.5 1 90.62 85 VAL B C 1
ATOM 3076 O O . VAL B 1 85 ? -13 -12.398 -17.609 1 90.62 85 VAL B O 1
ATOM 3079 N N . ASP B 1 86 ? -13.469 -14.469 -18.297 1 91.31 86 ASP B N 1
ATOM 3080 C CA . ASP B 1 86 ? -13.875 -14.867 -16.953 1 91.31 86 ASP B CA 1
ATOM 3081 C C . ASP B 1 86 ? -12.695 -15.445 -16.172 1 91.31 86 ASP B C 1
ATOM 3083 O O . ASP B 1 86 ? -12.844 -15.852 -15.023 1 91.31 86 ASP B O 1
ATOM 3087 N N . GLY B 1 87 ? -11.547 -15.531 -16.766 1 93.06 87 GLY B N 1
ATOM 3088 C CA . GLY B 1 87 ? -10.359 -16.062 -16.141 1 93.06 87 GLY B CA 1
ATOM 3089 C C . GLY B 1 87 ? -10.328 -17.594 -16.094 1 93.06 87 GLY B C 1
ATOM 3090 O O . GLY B 1 87 ? -9.383 -18.188 -15.586 1 93.06 87 GLY B O 1
ATOM 3091 N N . MET B 1 88 ? -11.359 -18.203 -16.672 1 94.19 88 MET B N 1
ATOM 3092 C CA . MET B 1 88 ? -11.461 -19.656 -16.625 1 94.19 88 MET B CA 1
ATOM 3093 C C . MET B 1 88 ? -11.812 -20.234 -17.984 1 94.19 88 MET B C 1
ATOM 3095 O O . MET B 1 88 ? -12.672 -21.109 -18.094 1 94.19 88 MET B O 1
ATOM 3099 N N . GLY B 1 89 ? -11.195 -19.609 -19.047 1 91 89 GLY B N 1
ATOM 3100 C CA . GLY B 1 89 ? -11.359 -20.141 -20.391 1 91 89 GLY B CA 1
ATOM 3101 C C . GLY B 1 89 ? -12.719 -19.828 -20.984 1 91 89 GLY B C 1
ATOM 3102 O O . GLY B 1 89 ? -13.094 -20.406 -22.016 1 91 89 GLY B O 1
ATOM 3103 N N . ASP B 1 90 ? -13.523 -18.938 -20.328 1 90.88 90 ASP B N 1
ATOM 3104 C CA . ASP B 1 90 ? -14.859 -18.531 -20.781 1 90.88 90 ASP B CA 1
ATOM 3105 C C . ASP B 1 90 ? -15.805 -19.734 -20.812 1 90.88 90 ASP B C 1
ATOM 3107 O O . ASP B 1 90 ? -16.453 -19.984 -21.844 1 90.88 90 ASP B O 1
ATOM 3111 N N . HIS B 1 91 ? -15.828 -20.422 -19.703 1 86.19 91 HIS B N 1
ATOM 3112 C CA . HIS B 1 91 ? -16.719 -21.578 -19.547 1 86.19 91 HIS B CA 1
ATOM 3113 C C . HIS B 1 91 ? -18.172 -21.203 -19.828 1 86.19 91 HIS B C 1
ATOM 3115 O O . HIS B 1 91 ? -18.688 -20.25 -19.234 1 86.19 91 HIS B O 1
ATOM 3121 N N . PRO B 1 92 ? -18.844 -21.891 -20.656 1 87.38 92 PRO B N 1
ATOM 3122 C CA . PRO B 1 92 ? -20.219 -21.516 -21.016 1 87.38 92 PRO B CA 1
ATOM 3123 C C . PRO B 1 92 ? -21.203 -21.688 -19.859 1 87.38 92 PRO B C 1
ATOM 3125 O O . PRO B 1 92 ? -22.141 -20.906 -19.719 1 87.38 92 PRO B O 1
ATOM 3128 N N . HIS B 1 93 ? -20.984 -22.75 -19.047 1 85.94 93 HIS B N 1
ATOM 3129 C CA . HIS B 1 93 ? -21.797 -23.016 -17.875 1 85.94 93 HIS B CA 1
ATOM 3130 C C . HIS B 1 93 ? -20.922 -23.25 -16.641 1 85.94 93 HIS B C 1
ATOM 3132 O O . HIS B 1 93 ? -20.891 -24.359 -16.109 1 85.94 93 HIS B O 1
ATOM 3138 N N . PRO B 1 94 ? -20.328 -22.203 -16.203 1 86.69 94 PRO B N 1
ATOM 3139 C CA . PRO B 1 94 ? -19.438 -22.375 -15.055 1 86.69 94 PRO B CA 1
ATOM 3140 C C . PRO B 1 94 ? -20.172 -22.797 -13.789 1 86.69 94 PRO B C 1
ATOM 3142 O O . PRO B 1 94 ? -21.328 -22.438 -13.594 1 86.69 94 PRO B O 1
ATOM 3145 N N . PRO B 1 95 ? -19.516 -23.656 -13.016 1 89 95 PRO B N 1
ATOM 3146 C CA . PRO B 1 95 ? -20.141 -23.984 -11.734 1 89 95 PRO B CA 1
ATOM 3147 C C . PRO B 1 95 ? -20.578 -22.734 -10.961 1 89 95 PRO B C 1
ATOM 3149 O O . PRO B 1 95 ? -19.828 -21.781 -10.844 1 89 95 PRO B O 1
ATOM 3152 N N . GLU B 1 96 ? -21.75 -22.781 -10.492 1 92.31 96 GLU B N 1
ATOM 3153 C CA . GLU B 1 96 ? -22.25 -21.688 -9.688 1 92.31 96 GLU B CA 1
ATOM 3154 C C . GLU B 1 96 ? -21.656 -21.703 -8.281 1 92.31 96 GLU B C 1
ATOM 3156 O O . GLU B 1 96 ? -21.484 -22.766 -7.688 1 92.31 96 GLU B O 1
ATOM 3161 N N . VAL B 1 97 ? -21.219 -20.562 -7.906 1 95.56 97 VAL B N 1
ATOM 3162 C CA . VAL B 1 97 ? -20.656 -20.469 -6.559 1 95.56 97 VAL B CA 1
ATOM 3163 C C . VAL B 1 97 ? -21.344 -19.344 -5.797 1 95.56 97 VAL B C 1
ATOM 3165 O O . VAL B 1 97 ? -21.875 -18.406 -6.398 1 95.56 97 VAL B O 1
ATOM 3168 N N . ASP B 1 98 ? -21.438 -19.484 -4.457 1 96.19 98 ASP B N 1
ATOM 3169 C CA . ASP B 1 98 ? -21.984 -18.484 -3.545 1 96.19 98 ASP B CA 1
ATOM 3170 C C . ASP B 1 98 ? -20.891 -17.531 -3.051 1 96.19 98 ASP B C 1
ATOM 3172 O O . ASP B 1 98 ? -20.062 -17.922 -2.215 1 96.19 98 ASP B O 1
ATOM 3176 N N . LEU B 1 99 ? -20.938 -16.328 -3.467 1 94.69 99 LEU B N 1
ATOM 3177 C CA . LEU B 1 99 ? -19.891 -15.359 -3.146 1 94.69 99 LEU B CA 1
ATOM 3178 C C . LEU B 1 99 ? -19.922 -15.016 -1.662 1 94.69 99 LEU B C 1
ATOM 3180 O O . LEU B 1 99 ? -18.953 -14.438 -1.141 1 94.69 99 LEU B O 1
ATOM 3184 N N . SER B 1 100 ? -21 -15.336 -1.03 1 94.75 100 SER B N 1
ATOM 3185 C CA . SER B 1 100 ? -21.062 -15.109 0.411 1 94.75 100 SER B CA 1
ATOM 3186 C C . SER B 1 100 ? -20.062 -16.016 1.144 1 94.75 100 SER B C 1
ATOM 3188 O O . SER B 1 100 ? -19.781 -15.797 2.324 1 94.75 100 SER B O 1
ATOM 3190 N N . CYS B 1 101 ? -19.453 -16.969 0.397 1 96.5 101 CYS B N 1
ATOM 3191 C CA . CYS B 1 101 ? -18.422 -17.844 0.961 1 96.5 101 CYS B CA 1
ATOM 3192 C C . CYS B 1 101 ? -17.109 -17.094 1.132 1 96.5 101 CYS B C 1
ATOM 3194 O O . CYS B 1 101 ? -16.219 -17.562 1.843 1 96.5 101 CYS B O 1
ATOM 3196 N N . ILE B 1 102 ? -16.984 -15.953 0.461 1 98.5 102 ILE B N 1
ATOM 3197 C CA . ILE B 1 102 ? -15.797 -15.125 0.642 1 98.5 102 ILE B CA 1
ATOM 3198 C C . ILE B 1 102 ? -15.82 -14.492 2.031 1 98.5 102 ILE B C 1
ATOM 3200 O O . ILE B 1 102 ? -16.828 -13.93 2.451 1 98.5 102 ILE B O 1
ATOM 3204 N N . GLN B 1 103 ? -14.711 -14.633 2.752 1 98.69 103 GLN B N 1
ATOM 3205 C CA . GLN B 1 103 ? -14.617 -14.07 4.098 1 98.69 103 GLN B CA 1
ATOM 3206 C C . GLN B 1 103 ? -14.758 -12.555 4.07 1 98.69 103 GLN B C 1
ATOM 3208 O O . GLN B 1 103 ? -14.273 -11.898 3.145 1 98.69 103 GLN B O 1
ATOM 3213 N N . GLU B 1 104 ? -15.359 -12 5.074 1 97.88 104 GLU B N 1
ATOM 3214 C CA . GLU B 1 104 ? -15.469 -10.547 5.219 1 97.88 104 GLU B CA 1
ATOM 3215 C C . GLU B 1 104 ? -14.094 -9.914 5.453 1 97.88 104 GLU B C 1
ATOM 3217 O O . GLU B 1 104 ? -13.836 -8.797 4.996 1 97.88 104 GLU B O 1
ATOM 3222 N N . GLU B 1 105 ? -13.281 -10.586 6.148 1 98.5 105 GLU B N 1
ATOM 3223 C CA . GLU B 1 105 ? -11.922 -10.125 6.422 1 98.5 105 GLU B CA 1
ATOM 3224 C C . GLU B 1 105 ? -11.133 -9.938 5.133 1 98.5 105 GLU B C 1
ATOM 3226 O O . GLU B 1 105 ? -11.117 -10.82 4.27 1 98.5 105 GLU B O 1
ATOM 3231 N N . HIS B 1 106 ? -10.516 -8.75 4.961 1 98.81 106 HIS B N 1
ATOM 3232 C CA . HIS B 1 106 ? -9.695 -8.469 3.785 1 98.81 106 HIS B CA 1
ATOM 3233 C C . HIS B 1 106 ? -8.469 -9.375 3.742 1 98.81 106 HIS B C 1
ATOM 3235 O O . HIS B 1 106 ? -7.898 -9.703 4.785 1 98.81 106 HIS B O 1
ATOM 3241 N N . ALA B 1 107 ? -8.031 -9.75 2.566 1 98.94 107 ALA B N 1
ATOM 3242 C CA . ALA B 1 107 ? -6.902 -10.656 2.367 1 98.94 107 ALA B CA 1
ATOM 3243 C C . ALA B 1 107 ? -5.668 -10.172 3.123 1 98.94 107 ALA B C 1
ATOM 3245 O O . ALA B 1 107 ? -4.941 -10.969 3.719 1 98.94 107 ALA B O 1
ATOM 3246 N N . VAL B 1 108 ? -5.395 -8.867 3.131 1 98.94 108 VAL B N 1
ATOM 3247 C CA . VAL B 1 108 ? -4.23 -8.281 3.789 1 98.94 108 VAL B CA 1
ATOM 3248 C C . VAL B 1 108 ? -4.301 -8.539 5.293 1 98.94 108 VAL B C 1
ATOM 3250 O O . VAL B 1 108 ? -3.318 -8.984 5.895 1 98.94 108 VAL B O 1
ATOM 3253 N N . ASN B 1 109 ? -5.457 -8.258 5.871 1 98.88 109 ASN B N 1
ATOM 3254 C CA . ASN B 1 109 ? -5.645 -8.516 7.293 1 98.88 109 ASN B CA 1
ATOM 3255 C C . ASN B 1 109 ? -5.535 -10 7.613 1 98.88 109 ASN B C 1
ATOM 3257 O O . ASN B 1 109 ? -4.984 -10.383 8.648 1 98.88 109 ASN B O 1
ATOM 3261 N N . ALA B 1 110 ? -6.031 -10.852 6.738 1 98.88 110 ALA B N 1
ATOM 3262 C CA . ALA B 1 110 ? -5.957 -12.297 6.926 1 98.88 110 ALA B CA 1
ATOM 3263 C C . ALA B 1 110 ? -4.512 -12.781 6.906 1 98.88 110 ALA B C 1
ATOM 3265 O O . ALA B 1 110 ? -4.113 -13.609 7.73 1 98.88 110 ALA B O 1
ATOM 3266 N N . LEU B 1 111 ? -3.752 -12.289 5.961 1 98.88 111 LEU B N 1
ATOM 3267 C CA . LEU B 1 111 ? -2.34 -12.641 5.883 1 98.88 111 LEU B CA 1
ATOM 3268 C C . LEU B 1 111 ? -1.625 -12.312 7.191 1 98.88 111 LEU B C 1
ATOM 3270 O O . LEU B 1 111 ? -0.9 -13.148 7.73 1 98.88 111 LEU B O 1
ATOM 3274 N N . ILE B 1 112 ? -1.863 -11.094 7.652 1 98.75 112 ILE B N 1
ATOM 3275 C CA . ILE B 1 112 ? -1.213 -10.641 8.875 1 98.75 112 ILE B CA 1
ATOM 3276 C C . ILE B 1 112 ? -1.657 -11.516 10.047 1 98.75 112 ILE B C 1
ATOM 3278 O O . ILE B 1 112 ? -0.824 -12.016 10.805 1 98.75 112 ILE B O 1
ATOM 3282 N N . ARG B 1 113 ? -2.971 -11.734 10.156 1 98.75 113 ARG B N 1
ATOM 3283 C CA . ARG B 1 113 ? -3.521 -12.516 11.258 1 98.75 113 ARG B CA 1
ATOM 3284 C C . ARG B 1 113 ? -3.004 -13.953 11.227 1 98.75 113 ARG B C 1
ATOM 3286 O O . ARG B 1 113 ? -2.557 -14.477 12.25 1 98.75 113 ARG B O 1
ATOM 3293 N N . LEU B 1 114 ? -3.012 -14.641 10.102 1 98.81 114 LEU B N 1
ATOM 3294 C CA . LEU B 1 114 ? -2.646 -16.047 9.984 1 98.81 114 LEU B CA 1
ATOM 3295 C C . LEU B 1 114 ? -1.156 -16.25 10.242 1 98.81 114 LEU B C 1
ATOM 3297 O O . LEU B 1 114 ? -0.752 -17.25 10.836 1 98.81 114 LEU B O 1
ATOM 3301 N N . THR B 1 115 ? -0.331 -15.32 9.828 1 98.5 115 THR B N 1
ATOM 3302 C CA . THR B 1 115 ? 1.104 -15.469 10.047 1 98.5 115 THR B CA 1
ATOM 3303 C C . THR B 1 115 ? 1.462 -15.195 11.508 1 98.5 115 THR B C 1
ATOM 3305 O O . THR B 1 115 ? 2.465 -15.711 12.008 1 98.5 115 THR B O 1
ATOM 3308 N N . LYS B 1 116 ? 0.673 -14.281 12.172 1 98.56 116 LYS B N 1
ATOM 3309 C CA . LYS B 1 116 ? 0.851 -14.125 13.609 1 98.56 116 LYS B CA 1
ATOM 3310 C C . LYS B 1 116 ? 0.418 -15.383 14.352 1 98.56 116 LYS B C 1
ATOM 3312 O O . LYS B 1 116 ? 1.095 -15.82 15.289 1 98.56 116 LYS B O 1
ATOM 3317 N N . LYS B 1 117 ? -0.692 -15.977 13.945 1 98.56 117 LYS B N 1
ATOM 3318 C CA . LYS B 1 117 ? -1.232 -17.172 14.578 1 98.56 117 LYS B CA 1
ATOM 3319 C C . LYS B 1 117 ? -0.292 -18.359 14.398 1 98.56 117 LYS B C 1
ATOM 3321 O O . LYS B 1 117 ? -0.104 -19.156 15.32 1 98.56 117 LYS B O 1
ATOM 3326 N N . PHE B 1 118 ? 0.283 -18.547 13.234 1 98.5 118 PHE B N 1
ATOM 3327 C CA . PHE B 1 118 ? 1.165 -19.656 12.898 1 98.5 118 PHE B CA 1
ATOM 3328 C C . PHE B 1 118 ? 2.578 -19.156 12.617 1 98.5 118 PHE B C 1
ATOM 3330 O O . PHE B 1 118 ? 3.15 -19.469 11.57 1 98.5 118 PHE B O 1
ATOM 3337 N N . ASN B 1 119 ? 3.109 -18.469 13.602 1 98.31 119 ASN B N 1
ATOM 3338 C CA . ASN B 1 119 ? 4.398 -17.797 13.484 1 98.31 119 ASN B CA 1
ATOM 3339 C C . ASN B 1 119 ? 5.512 -18.766 13.109 1 98.31 119 ASN B C 1
ATOM 3341 O O . ASN B 1 119 ? 5.738 -19.766 13.812 1 98.31 119 ASN B O 1
ATOM 3345 N N . GLY B 1 120 ? 6.141 -18.516 11.938 1 98.06 120 GLY B N 1
ATOM 3346 C CA . GLY B 1 120 ? 7.281 -19.297 11.484 1 98.06 120 GLY B CA 1
ATOM 3347 C C . GLY B 1 120 ? 6.887 -20.594 10.797 1 98.06 120 GLY B C 1
ATOM 3348 O O . GLY B 1 120 ? 7.746 -21.375 10.406 1 98.06 120 GLY B O 1
ATOM 3349 N N . GLU B 1 121 ? 5.594 -20.797 10.555 1 98.25 121 GLU B N 1
ATOM 3350 C CA . GLU B 1 121 ? 5.164 -22.109 10.062 1 98.25 121 GLU B CA 1
ATOM 3351 C C . GLU B 1 121 ? 4.586 -22 8.656 1 98.25 121 GLU B C 1
ATOM 3353 O O . GLU B 1 121 ? 4.52 -23 7.934 1 98.25 121 GLU B O 1
ATOM 3358 N N . VAL B 1 122 ? 4.184 -20.875 8.25 1 98.62 122 VAL B N 1
ATOM 3359 C CA . VAL B 1 122 ? 3.393 -20.719 7.027 1 98.62 122 VAL B CA 1
ATOM 3360 C C . VAL B 1 122 ? 4.32 -20.641 5.816 1 98.62 122 VAL B C 1
ATOM 3362 O O . VAL B 1 122 ? 5.234 -19.812 5.777 1 98.62 122 VAL B O 1
ATOM 3365 N N . LYS B 1 123 ? 4.16 -21.531 4.828 1 98.69 123 LYS B N 1
ATOM 3366 C CA . LYS B 1 123 ? 4.68 -21.375 3.471 1 98.69 123 LYS B CA 1
ATOM 3367 C C . LYS B 1 123 ? 3.693 -20.625 2.588 1 98.69 123 LYS B C 1
ATOM 3369 O O . LYS B 1 123 ? 2.553 -21.047 2.408 1 98.69 123 LYS B O 1
ATOM 3374 N N . LEU B 1 124 ? 4.121 -19.469 2.207 1 98.88 124 LEU B N 1
ATOM 3375 C CA . LEU B 1 124 ? 3.273 -18.656 1.336 1 98.88 124 LEU B CA 1
ATOM 3376 C C . LEU B 1 124 ? 3.658 -18.859 -0.127 1 98.88 124 LEU B C 1
ATOM 3378 O O . LEU B 1 124 ? 4.828 -18.734 -0.488 1 98.88 124 LEU B O 1
ATOM 3382 N N . VAL B 1 125 ? 2.717 -19.266 -0.909 1 98.94 125 VAL B N 1
ATOM 3383 C CA . VAL B 1 125 ? 2.904 -19.375 -2.352 1 98.94 125 VAL B CA 1
ATOM 3384 C C . VAL B 1 125 ? 2.203 -18.219 -3.061 1 98.94 125 VAL B C 1
ATOM 3386 O O . VAL B 1 125 ? 0.973 -18.172 -3.107 1 98.94 125 VAL B O 1
ATOM 3389 N N . ALA B 1 126 ? 2.988 -17.312 -3.623 1 98.94 126 ALA B N 1
ATOM 3390 C CA . ALA B 1 126 ? 2.473 -16.125 -4.289 1 98.94 126 ALA B CA 1
ATOM 3391 C C . ALA B 1 126 ? 2.539 -16.266 -5.805 1 98.94 126 ALA B C 1
ATOM 3393 O O . ALA B 1 126 ? 3.625 -16.219 -6.391 1 98.94 126 ALA B O 1
ATOM 3394 N N . MET B 1 127 ? 1.356 -16.344 -6.379 1 98.81 127 MET B N 1
ATOM 3395 C CA . MET B 1 127 ? 1.293 -16.656 -7.805 1 98.81 127 MET B CA 1
ATOM 3396 C C . MET B 1 127 ? 0.6 -15.539 -8.578 1 98.81 127 MET B C 1
ATOM 3398 O O . MET B 1 127 ? 0.072 -15.766 -9.664 1 98.81 127 MET B O 1
ATOM 3402 N N . ALA B 1 128 ? 0.479 -14.375 -8.016 1 98.62 128 ALA B N 1
ATOM 3403 C CA . ALA B 1 128 ? -0.173 -13.188 -8.555 1 98.62 128 ALA B CA 1
ATOM 3404 C C . ALA B 1 128 ? 0.698 -11.945 -8.359 1 98.62 128 ALA B C 1
ATOM 3406 O O . ALA B 1 128 ? 1.81 -12.039 -7.832 1 98.62 128 ALA B O 1
ATOM 3407 N N . PRO B 1 129 ? 0.231 -10.766 -8.938 1 98.31 129 PRO B N 1
ATOM 3408 C CA . PRO B 1 129 ? 0.894 -9.539 -8.477 1 98.31 129 PRO B CA 1
ATOM 3409 C C . PRO B 1 129 ? 0.995 -9.461 -6.957 1 98.31 129 PRO B C 1
ATOM 3411 O O . PRO B 1 129 ? 0.042 -9.805 -6.254 1 98.31 129 PRO B O 1
ATOM 3414 N N . LEU B 1 130 ? 2.104 -9.039 -6.418 1 98.81 130 LEU B N 1
ATOM 3415 C CA . LEU B 1 130 ? 2.426 -9.203 -5.004 1 98.81 130 LEU B CA 1
ATOM 3416 C C . LEU B 1 130 ? 1.803 -8.086 -4.172 1 98.81 130 LEU B C 1
ATOM 3418 O O . LEU B 1 130 ? 2.314 -7.742 -3.102 1 98.81 130 LEU B O 1
ATOM 3422 N N . THR B 1 131 ? 0.707 -7.504 -4.641 1 98.69 131 THR B N 1
ATOM 3423 C CA . THR B 1 131 ? 0.096 -6.32 -4.047 1 98.69 131 THR B CA 1
ATOM 3424 C C . THR B 1 131 ? -0.364 -6.609 -2.619 1 98.69 131 THR B C 1
ATOM 3426 O O . THR B 1 131 ? -0.117 -5.816 -1.71 1 98.69 131 THR B O 1
ATOM 3429 N N . ASN B 1 132 ? -1.062 -7.773 -2.361 1 98.88 132 ASN B N 1
ATOM 3430 C CA . ASN B 1 132 ? -1.478 -8.117 -1.006 1 98.88 132 ASN B CA 1
ATOM 3431 C C . ASN B 1 132 ? -0.294 -8.133 -0.043 1 98.88 132 ASN B C 1
ATOM 3433 O O . ASN B 1 132 ? -0.399 -7.645 1.085 1 98.88 132 ASN B O 1
ATOM 3437 N N . LEU B 1 133 ? 0.806 -8.727 -0.499 1 98.88 133 LEU B N 1
ATOM 3438 C CA . LEU B 1 133 ? 1.979 -8.867 0.355 1 98.88 133 LEU B CA 1
ATOM 3439 C C . LEU B 1 133 ? 2.604 -7.512 0.661 1 98.88 133 LEU B C 1
ATOM 3441 O O . LEU B 1 133 ? 2.996 -7.246 1.799 1 98.88 133 LEU B O 1
ATOM 3445 N N . ALA B 1 134 ? 2.705 -6.688 -0.387 1 98.75 134 ALA B N 1
ATOM 3446 C CA . ALA B 1 134 ? 3.287 -5.359 -0.199 1 98.75 134 ALA B CA 1
ATOM 3447 C C . ALA B 1 134 ? 2.451 -4.527 0.769 1 98.75 134 ALA B C 1
ATOM 3449 O O . ALA B 1 134 ? 2.994 -3.859 1.651 1 98.75 134 ALA B O 1
ATOM 3450 N N . VAL B 1 135 ? 1.149 -4.547 0.585 1 98.75 135 VAL B N 1
ATOM 3451 C CA . VAL B 1 135 ? 0.248 -3.805 1.462 1 98.75 135 VAL B CA 1
ATOM 3452 C C . VAL B 1 135 ? 0.336 -4.359 2.883 1 98.75 135 VAL B C 1
ATOM 3454 O O . VAL B 1 135 ? 0.347 -3.6 3.854 1 98.75 135 VAL B O 1
ATOM 3457 N N . ALA B 1 136 ? 0.426 -5.688 3.041 1 98.88 136 ALA B N 1
ATOM 3458 C CA . ALA B 1 136 ? 0.611 -6.301 4.355 1 98.88 136 ALA B CA 1
ATOM 3459 C C . ALA B 1 136 ? 1.889 -5.797 5.02 1 98.88 136 ALA B C 1
ATOM 3461 O O . ALA B 1 136 ? 1.903 -5.52 6.223 1 98.88 136 ALA B O 1
ATOM 3462 N N . LEU B 1 137 ? 2.953 -5.645 4.254 1 98.44 137 LEU B N 1
ATOM 3463 C CA . LEU B 1 137 ? 4.234 -5.188 4.781 1 98.44 137 LEU B CA 1
ATOM 3464 C C . LEU B 1 137 ? 4.148 -3.73 5.227 1 98.44 137 LEU B C 1
ATOM 3466 O O . LEU B 1 137 ? 4.824 -3.326 6.172 1 98.44 137 LEU B O 1
ATOM 3470 N N . ARG B 1 138 ? 3.318 -2.93 4.574 1 98.06 138 ARG B N 1
ATOM 3471 C CA . ARG B 1 138 ? 3.143 -1.541 4.992 1 98.06 138 ARG B CA 1
ATOM 3472 C C . ARG B 1 138 ? 2.363 -1.454 6.297 1 98.06 138 ARG B C 1
ATOM 3474 O O . ARG B 1 138 ? 2.658 -0.612 7.148 1 98.06 138 ARG B O 1
ATOM 3481 N N . MET B 1 139 ? 1.459 -2.355 6.457 1 98.31 139 MET B N 1
ATOM 3482 C CA . MET B 1 139 ? 0.646 -2.338 7.668 1 98.31 139 MET B CA 1
ATOM 3483 C C . MET B 1 139 ? 1.364 -3.039 8.82 1 98.31 139 MET B C 1
ATOM 3485 O O . MET B 1 139 ? 1.149 -2.709 9.984 1 98.31 139 MET B O 1
ATOM 3489 N N . ASP B 1 140 ? 2.203 -4.027 8.492 1 98 140 ASP B N 1
ATOM 3490 C CA . ASP B 1 140 ? 2.928 -4.828 9.469 1 98 140 ASP B CA 1
ATOM 3491 C C . ASP B 1 140 ? 4.293 -5.25 8.938 1 98 140 ASP B C 1
ATOM 3493 O O . ASP B 1 140 ? 4.441 -6.344 8.383 1 98 140 ASP B O 1
ATOM 3497 N N . PRO B 1 141 ? 5.316 -4.457 9.227 1 95.75 141 PRO B N 1
ATOM 3498 C CA . PRO B 1 141 ? 6.652 -4.77 8.711 1 95.75 141 PRO B CA 1
ATOM 3499 C C . PRO B 1 141 ? 7.164 -6.129 9.188 1 95.75 141 PRO B C 1
ATOM 3501 O O . PRO B 1 141 ? 8.07 -6.699 8.578 1 95.75 141 PRO B O 1
ATOM 3504 N N . GLY B 1 142 ? 6.641 -6.652 10.242 1 96.69 142 GLY B N 1
ATOM 3505 C CA . GLY B 1 142 ? 7.062 -7.941 10.773 1 96.69 142 GLY B CA 1
ATOM 3506 C C . GLY B 1 142 ? 6.5 -9.117 10 1 96.69 142 GLY B C 1
ATOM 3507 O O . GLY B 1 142 ? 6.938 -10.258 10.18 1 96.69 142 GLY B O 1
ATOM 3508 N N . PHE B 1 143 ? 5.5 -8.891 9.086 1 96.75 143 PHE B N 1
ATOM 3509 C CA . PHE B 1 143 ? 4.824 -9.906 8.289 1 96.75 143 PHE B CA 1
ATOM 3510 C C . PHE B 1 143 ? 5.836 -10.812 7.602 1 96.75 143 PHE B C 1
ATOM 3512 O O . PHE B 1 143 ? 5.742 -12.039 7.703 1 96.75 143 PHE B O 1
ATOM 3519 N N . GLY B 1 144 ? 6.852 -10.266 6.984 1 92.94 144 GLY B N 1
ATOM 3520 C CA . GLY B 1 144 ? 7.805 -11.008 6.172 1 92.94 144 GLY B CA 1
ATOM 3521 C C . GLY B 1 144 ? 8.695 -11.922 6.984 1 92.94 144 GLY B C 1
ATOM 3522 O O . GLY B 1 144 ? 9.164 -12.945 6.484 1 92.94 144 GLY B O 1
ATOM 3523 N N . ALA B 1 145 ? 8.898 -11.586 8.258 1 96.19 145 ALA B N 1
ATOM 3524 C CA . ALA B 1 145 ? 9.781 -12.375 9.109 1 96.19 145 ALA B CA 1
ATOM 3525 C C . ALA B 1 145 ? 9.039 -13.57 9.711 1 96.19 145 ALA B C 1
ATOM 3527 O O . ALA B 1 145 ? 9.656 -14.531 10.164 1 96.19 145 ALA B O 1
ATOM 3528 N N . ARG B 1 146 ? 7.727 -13.516 9.672 1 98.25 146 ARG B N 1
ATOM 3529 C CA . ARG B 1 146 ? 6.938 -14.539 10.344 1 98.25 146 ARG B CA 1
ATOM 3530 C C . ARG B 1 146 ? 6.676 -15.719 9.414 1 98.25 146 ARG B C 1
ATOM 3532 O O . ARG B 1 146 ? 6.219 -16.781 9.852 1 98.25 146 ARG B O 1
ATOM 3539 N N . LEU B 1 147 ? 6.961 -15.594 8.102 1 98.44 147 LEU B N 1
ATOM 3540 C CA . LEU B 1 147 ? 6.766 -16.672 7.145 1 98.44 147 LEU B CA 1
ATOM 3541 C C . LEU B 1 147 ? 7.895 -17.688 7.246 1 98.44 147 LEU B C 1
ATOM 3543 O O . LEU B 1 147 ? 9.055 -17.328 7.453 1 98.44 147 LEU B O 1
ATOM 3547 N N . LYS B 1 148 ? 7.527 -18.953 7.113 1 98.38 148 LYS B N 1
ATOM 3548 C CA . LYS B 1 148 ? 8.547 -19.984 6.965 1 98.38 148 LYS B CA 1
ATOM 3549 C C . LYS B 1 148 ? 9.336 -19.797 5.672 1 98.38 148 LYS B C 1
ATOM 3551 O O . LYS B 1 148 ? 10.562 -19.922 5.66 1 98.38 148 LYS B O 1
ATOM 3556 N N . SER B 1 149 ? 8.648 -19.609 4.598 1 98.5 149 SER B N 1
ATOM 3557 C CA . SER B 1 149 ? 9.219 -19.359 3.281 1 98.5 149 SER B CA 1
ATOM 3558 C C . SER B 1 149 ? 8.195 -18.734 2.34 1 98.5 149 SER B C 1
ATOM 3560 O O . SER B 1 149 ? 6.992 -18.75 2.625 1 98.5 149 SER B O 1
ATOM 3562 N N . LEU B 1 150 ? 8.703 -18.141 1.348 1 98.88 150 LEU B N 1
ATOM 3563 C CA . LEU B 1 150 ? 7.902 -17.531 0.289 1 98.88 150 LEU B CA 1
ATOM 3564 C C . LEU B 1 150 ? 8.328 -18.047 -1.079 1 98.88 150 LEU B C 1
ATOM 3566 O O . LEU B 1 150 ? 9.492 -17.906 -1.467 1 98.88 150 LEU B O 1
ATOM 3570 N N . VAL B 1 151 ? 7.438 -18.734 -1.772 1 98.94 151 VAL B N 1
ATOM 3571 C CA . VAL B 1 151 ? 7.648 -19.109 -3.164 1 98.94 151 VAL B CA 1
ATOM 3572 C C . VAL B 1 151 ? 6.867 -18.188 -4.086 1 98.94 151 VAL B C 1
ATOM 3574 O O . VAL B 1 151 ? 5.66 -18 -3.91 1 98.94 151 VAL B O 1
ATOM 3577 N N . VAL B 1 152 ? 7.551 -17.609 -5.016 1 98.94 152 VAL B N 1
ATOM 3578 C CA . VAL B 1 152 ? 6.953 -16.609 -5.891 1 98.94 152 VAL B CA 1
ATOM 3579 C C . VAL B 1 152 ? 7.004 -17.094 -7.34 1 98.94 152 VAL B C 1
ATOM 3581 O O . VAL B 1 152 ? 8.07 -17.453 -7.84 1 98.94 152 VAL B O 1
ATOM 3584 N N . MET B 1 153 ? 5.844 -17.172 -7.961 1 98.81 153 MET B N 1
ATOM 3585 C CA . MET B 1 153 ? 5.836 -17.156 -9.422 1 98.81 153 MET B CA 1
ATOM 3586 C C . MET B 1 153 ? 5.945 -15.742 -9.961 1 98.81 153 MET B C 1
ATOM 3588 O O . MET B 1 153 ? 5.016 -14.945 -9.82 1 98.81 153 MET B O 1
ATOM 3592 N N . GLY B 1 154 ? 7.09 -15.43 -10.445 1 98.12 154 GLY B N 1
ATOM 3593 C CA . GLY B 1 154 ? 7.258 -14.062 -10.914 1 98.12 154 GLY B CA 1
ATOM 3594 C C . GLY B 1 154 ? 8.688 -13.742 -11.32 1 98.12 154 GLY B C 1
ATOM 3595 O O . GLY B 1 154 ? 9.609 -14.492 -10.984 1 98.12 154 GLY B O 1
ATOM 3596 N N . GLY B 1 155 ? 8.797 -12.664 -12.031 1 96.75 155 GLY B N 1
ATOM 3597 C CA . GLY B 1 155 ? 10.109 -12.195 -12.438 1 96.75 155 GLY B CA 1
ATOM 3598 C C . GLY B 1 155 ? 10.688 -12.969 -13.617 1 96.75 155 GLY B C 1
ATOM 3599 O O . GLY B 1 155 ? 10.016 -13.828 -14.188 1 96.75 155 GLY B O 1
ATOM 3600 N N . ASN B 1 156 ? 11.836 -12.461 -14.055 1 94.81 156 ASN B N 1
ATOM 3601 C CA . ASN B 1 156 ? 12.625 -13.031 -15.141 1 94.81 156 ASN B CA 1
ATOM 3602 C C . ASN B 1 156 ? 14.109 -12.758 -14.961 1 94.81 156 ASN B C 1
ATOM 3604 O O . ASN B 1 156 ? 14.492 -11.734 -14.391 1 94.81 156 ASN B O 1
ATOM 3608 N N . MET B 1 157 ? 14.891 -13.594 -15.422 1 90.94 157 MET B N 1
ATOM 3609 C CA . MET B 1 157 ? 16.328 -13.484 -15.188 1 90.94 157 MET B CA 1
ATOM 3610 C C . MET B 1 157 ? 17.031 -12.914 -16.406 1 90.94 157 MET B C 1
ATOM 3612 O O . MET B 1 157 ? 18.078 -12.266 -16.281 1 90.94 157 MET B O 1
ATOM 3616 N N . HIS B 1 158 ? 16.5 -13.125 -17.547 1 90.56 158 HIS B N 1
ATOM 3617 C CA . HIS B 1 158 ? 17.188 -12.773 -18.781 1 90.56 158 HIS B CA 1
ATOM 3618 C C . HIS B 1 158 ? 16.5 -11.625 -19.5 1 90.56 158 HIS B C 1
ATOM 3620 O O . HIS B 1 158 ? 16.734 -11.391 -20.688 1 90.56 158 HIS B O 1
ATOM 3626 N N . GLY B 1 159 ? 15.586 -10.977 -18.828 1 89 159 GLY B N 1
ATOM 3627 C CA . GLY B 1 159 ? 14.867 -9.844 -19.391 1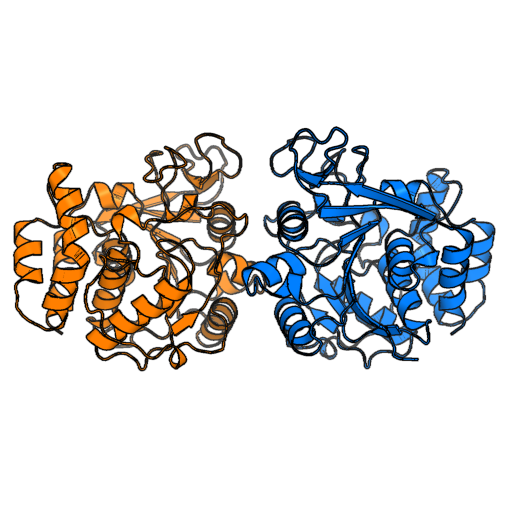 89 159 GLY B CA 1
ATOM 3628 C C . GLY B 1 159 ? 13.789 -10.25 -20.375 1 89 159 GLY B C 1
ATOM 3629 O O . GLY B 1 159 ? 13.305 -9.43 -21.156 1 89 159 GLY B O 1
ATOM 3630 N N . LYS B 1 160 ? 13.5 -11.523 -20.375 1 89.19 160 LYS B N 1
ATOM 3631 C CA . LYS B 1 160 ? 12.375 -11.961 -21.203 1 89.19 160 LYS B CA 1
ATOM 3632 C C . LYS B 1 160 ? 11.039 -11.656 -20.516 1 89.19 160 LYS B C 1
ATOM 3634 O O . LYS B 1 160 ? 10.844 -12 -19.344 1 89.19 160 LYS B O 1
ATOM 3639 N N . GLY B 1 161 ? 10.227 -10.93 -21.203 1 88.31 161 GLY B N 1
ATOM 3640 C CA . GLY B 1 161 ? 8.93 -10.594 -20.656 1 88.31 161 GLY B CA 1
ATOM 3641 C C . GLY B 1 161 ? 7.789 -11.352 -21.312 1 88.31 161 GLY B C 1
ATOM 3642 O O . GLY B 1 161 ? 8.008 -12.148 -22.219 1 88.31 161 GLY B O 1
ATOM 3643 N N . ASN B 1 162 ? 6.625 -11.242 -20.719 1 88.75 162 ASN B N 1
ATOM 3644 C CA . ASN B 1 162 ? 5.43 -11.859 -21.266 1 88.75 162 ASN B CA 1
ATOM 3645 C C . ASN B 1 162 ? 4.227 -10.93 -21.188 1 88.75 162 ASN B C 1
ATOM 3647 O O . ASN B 1 162 ? 3.082 -11.383 -21.156 1 88.75 162 ASN B O 1
ATOM 3651 N N . ARG B 1 163 ? 4.543 -9.625 -21.125 1 87.06 163 ARG B N 1
ATOM 3652 C CA . ARG B 1 163 ? 3.492 -8.609 -21.062 1 87.06 163 ARG B CA 1
ATOM 3653 C C . ARG B 1 163 ? 3.389 -7.855 -22.391 1 87.06 163 ARG B C 1
ATOM 3655 O O . ARG B 1 163 ? 4.32 -7.879 -23.203 1 87.06 163 ARG B O 1
ATOM 3662 N N . SER B 1 164 ? 2.314 -7.23 -22.484 1 71.69 164 SER B N 1
ATOM 3663 C CA . SER B 1 164 ? 2.15 -6.371 -23.656 1 71.69 164 SER B CA 1
ATOM 3664 C C . SER B 1 164 ? 2.768 -4.996 -23.422 1 71.69 164 SER B C 1
ATOM 3666 O O . SER B 1 164 ? 3.248 -4.359 -24.359 1 71.69 164 SER B O 1
ATOM 3668 N N . ALA B 1 165 ? 2.77 -4.547 -22.219 1 72.06 165 ALA B N 1
ATOM 3669 C CA . ALA B 1 165 ? 3.158 -3.178 -21.891 1 72.06 165 ALA B CA 1
ATOM 3670 C C . ALA B 1 165 ? 4.676 -3.035 -21.844 1 72.06 165 ALA B C 1
ATOM 3672 O O . ALA B 1 165 ? 5.203 -1.923 -21.922 1 72.06 165 ALA B O 1
ATOM 3673 N N . SER B 1 166 ? 5.336 -4.086 -21.656 1 78.81 166 SER B N 1
ATOM 3674 C CA . SER B 1 166 ? 6.793 -4.074 -21.578 1 78.81 166 SER B CA 1
ATOM 3675 C C . SER B 1 166 ? 7.395 -5.363 -22.125 1 78.81 166 SER B C 1
ATOM 3677 O O . SER B 1 166 ? 6.789 -6.43 -22.016 1 78.81 166 SER B O 1
ATOM 3679 N N . ILE B 1 167 ? 8.555 -5.25 -22.609 1 87.88 167 ILE B N 1
ATOM 3680 C CA . ILE B 1 167 ? 9.156 -6.418 -23.25 1 87.88 167 ILE B CA 1
ATOM 3681 C C . ILE B 1 167 ? 10.078 -7.129 -22.25 1 87.88 167 ILE B C 1
ATOM 3683 O O . ILE B 1 167 ? 10.5 -8.266 -22.484 1 87.88 167 ILE B O 1
ATOM 3687 N N . ALA B 1 168 ? 10.25 -6.48 -21.109 1 93.25 168 ALA B N 1
ATOM 3688 C CA . ALA B 1 168 ? 11.344 -7.008 -20.297 1 93.25 168 ALA B CA 1
ATOM 3689 C C . ALA B 1 168 ? 10.82 -7.578 -18.969 1 93.25 168 ALA B C 1
ATOM 3691 O O . ALA B 1 168 ? 11.57 -8.195 -18.219 1 93.25 168 ALA B O 1
ATOM 3692 N N . SER B 1 169 ? 9.555 -7.398 -18.703 1 94.44 169 SER B N 1
ATOM 3693 C CA . SER B 1 169 ? 9.07 -7.809 -17.391 1 94.44 169 SER B CA 1
ATOM 3694 C C . SER B 1 169 ? 8.07 -8.953 -17.5 1 94.44 169 SER B C 1
ATOM 3696 O O . SER B 1 169 ? 7.32 -9.039 -18.469 1 94.44 169 SER B O 1
ATOM 3698 N N . GLU B 1 170 ? 8.125 -9.844 -16.578 1 96.56 170 GLU B N 1
ATOM 3699 C CA . GLU B 1 170 ? 7.133 -10.891 -16.391 1 96.56 170 GLU B CA 1
ATOM 3700 C C . GLU B 1 170 ? 5.832 -10.32 -15.836 1 96.56 170 GLU B C 1
ATOM 3702 O O . GLU B 1 170 ? 5.84 -9.281 -15.172 1 96.56 170 GLU B O 1
ATOM 3707 N N . PHE B 1 171 ? 4.695 -10.945 -16.094 1 95.94 171 PHE B N 1
ATOM 3708 C CA . PHE B 1 171 ? 3.338 -10.477 -15.859 1 95.94 171 PHE B CA 1
ATOM 3709 C C . PHE B 1 171 ? 3.162 -10.039 -14.406 1 95.94 171 PHE B C 1
ATOM 3711 O O . PHE B 1 171 ? 2.734 -8.914 -14.141 1 95.94 171 PHE B O 1
ATOM 3718 N N . ASN B 1 172 ? 3.441 -10.898 -13.398 1 97.5 172 ASN B N 1
ATOM 3719 C CA . ASN B 1 172 ? 3.17 -10.578 -12 1 97.5 172 ASN B CA 1
ATOM 3720 C C . ASN B 1 172 ? 4.012 -9.398 -11.523 1 97.5 172 ASN B C 1
ATOM 3722 O O . ASN B 1 172 ? 3.496 -8.492 -10.875 1 97.5 172 ASN B O 1
ATOM 3726 N N . PHE B 1 173 ? 5.305 -9.406 -11.836 1 97.31 173 PHE B N 1
ATOM 3727 C CA . PHE B 1 173 ? 6.199 -8.32 -11.453 1 97.31 173 PHE B CA 1
ATOM 3728 C C . PHE B 1 173 ? 5.879 -7.059 -12.242 1 97.31 173 PHE B C 1
ATOM 3730 O O . PHE B 1 173 ? 5.926 -5.953 -11.695 1 97.31 173 PHE B O 1
ATOM 3737 N N . GLY B 1 174 ? 5.582 -7.227 -13.492 1 95.69 174 GLY B N 1
ATOM 3738 C CA . GLY B 1 174 ? 5.266 -6.09 -14.336 1 95.69 174 GLY B CA 1
ATOM 3739 C C . GLY B 1 174 ? 3.941 -5.434 -13.992 1 95.69 174 GLY B C 1
ATOM 3740 O O . GLY B 1 174 ? 3.775 -4.227 -14.164 1 95.69 174 GLY B O 1
ATOM 3741 N N . THR B 1 175 ? 2.975 -6.223 -13.562 1 96.19 175 THR B N 1
ATOM 3742 C CA . THR B 1 175 ? 1.666 -5.699 -13.188 1 96.19 175 THR B CA 1
ATOM 3743 C C . THR B 1 175 ? 1.775 -4.797 -11.961 1 96.19 175 THR B C 1
ATOM 3745 O O . THR B 1 175 ? 1.069 -3.789 -11.867 1 96.19 175 THR B O 1
ATOM 3748 N N . ASP B 1 176 ? 2.609 -5.117 -11.055 1 97.12 176 ASP B N 1
ATOM 3749 C CA . ASP B 1 176 ? 2.811 -4.293 -9.867 1 97.12 176 ASP B CA 1
ATOM 3750 C C . ASP B 1 176 ? 4.285 -4.254 -9.469 1 97.12 176 ASP B C 1
ATOM 3752 O O . ASP B 1 176 ? 4.68 -4.871 -8.477 1 97.12 176 ASP B O 1
ATOM 3756 N N . PRO B 1 177 ? 5.094 -3.449 -10.164 1 96.81 177 PRO B N 1
ATOM 3757 C CA . PRO B 1 177 ? 6.535 -3.383 -9.914 1 96.81 177 PRO B CA 1
ATOM 3758 C C . PRO B 1 177 ? 6.863 -2.938 -8.484 1 96.81 177 PRO B C 1
ATOM 3760 O O . PRO B 1 177 ? 7.809 -3.447 -7.879 1 96.81 177 PRO B O 1
ATOM 3763 N N . GLU B 1 178 ? 6.098 -1.978 -7.957 1 97.69 178 GLU B N 1
ATOM 3764 C CA . GLU B 1 178 ? 6.328 -1.476 -6.605 1 97.69 178 GLU B CA 1
ATOM 3765 C C . GLU B 1 178 ? 6.203 -2.592 -5.57 1 97.69 178 GLU B C 1
ATOM 3767 O O . GLU B 1 178 ? 7.039 -2.711 -4.676 1 97.69 178 GLU B O 1
ATOM 3772 N N . SER B 1 179 ? 5.152 -3.396 -5.723 1 98.38 179 SER B N 1
ATOM 3773 C CA . SER B 1 179 ? 4.938 -4.496 -4.785 1 98.38 179 SER B CA 1
ATOM 3774 C C . SER B 1 179 ? 6.059 -5.527 -4.879 1 98.38 179 SER B C 1
ATOM 3776 O O . SER B 1 179 ? 6.531 -6.027 -3.857 1 98.38 179 SER B O 1
ATOM 3778 N N . ALA B 1 180 ? 6.438 -5.875 -6.125 1 98.44 180 ALA B N 1
ATOM 3779 C CA . ALA B 1 180 ? 7.551 -6.805 -6.301 1 98.44 180 ALA B CA 1
ATOM 3780 C C . ALA B 1 180 ? 8.812 -6.281 -5.625 1 98.44 180 ALA B C 1
ATOM 3782 O O . ALA B 1 180 ? 9.516 -7.027 -4.938 1 98.44 180 ALA B O 1
ATOM 3783 N N . TYR B 1 181 ? 9.102 -5.02 -5.801 1 98 181 TYR B N 1
ATOM 3784 C CA . TYR B 1 181 ? 10.25 -4.367 -5.188 1 98 181 TYR B CA 1
ATOM 3785 C C . TYR B 1 181 ? 10.188 -4.461 -3.668 1 98 181 TYR B C 1
ATOM 3787 O O . TYR B 1 181 ? 11.156 -4.855 -3.021 1 98 181 TYR B O 1
ATOM 3795 N N . ILE B 1 182 ? 9.055 -4.094 -3.09 1 98.19 182 ILE B N 1
ATOM 3796 C CA . ILE B 1 182 ? 8.859 -4.082 -1.644 1 98.19 182 ILE B CA 1
ATOM 3797 C C . ILE B 1 182 ? 9.086 -5.48 -1.08 1 98.19 182 ILE B C 1
ATOM 3799 O O . ILE B 1 182 ? 9.844 -5.652 -0.121 1 98.19 182 ILE B O 1
ATOM 3803 N N . VAL B 1 183 ? 8.492 -6.461 -1.669 1 98.62 183 VAL B N 1
ATOM 3804 C CA . VAL B 1 183 ? 8.539 -7.828 -1.16 1 98.62 183 VAL B CA 1
ATOM 3805 C C . VAL B 1 183 ? 9.977 -8.352 -1.221 1 98.62 183 VAL B C 1
ATOM 3807 O O . VAL B 1 183 ? 10.484 -8.898 -0.239 1 98.62 183 VAL B O 1
ATOM 3810 N N . LEU B 1 184 ? 10.688 -8.156 -2.309 1 98.12 184 LEU B N 1
ATOM 3811 C CA . LEU B 1 184 ? 12.039 -8.688 -2.463 1 98.12 184 LEU B CA 1
ATOM 3812 C C . LEU B 1 184 ? 12.992 -8.039 -1.466 1 98.12 184 LEU B C 1
ATOM 3814 O O . LEU B 1 184 ? 13.945 -8.664 -1.015 1 98.12 184 LEU B O 1
ATOM 3818 N N . HIS B 1 185 ? 12.68 -6.824 -1.086 1 96.94 185 HIS B N 1
ATOM 3819 C CA . HIS B 1 185 ? 13.648 -6.086 -0.283 1 96.94 185 HIS B CA 1
ATOM 3820 C C . HIS B 1 185 ? 13.305 -6.164 1.201 1 96.94 185 HIS B C 1
ATOM 3822 O O . HIS B 1 185 ? 14.148 -5.883 2.053 1 96.94 185 HIS B O 1
ATOM 3828 N N . GLU B 1 186 ? 12.047 -6.547 1.484 1 96.81 186 GLU B N 1
ATOM 3829 C CA . GLU B 1 186 ? 11.664 -6.352 2.877 1 96.81 186 GLU B CA 1
ATOM 3830 C C . GLU B 1 186 ? 11.234 -7.664 3.523 1 96.81 186 GLU B C 1
ATOM 3832 O O . GLU B 1 186 ? 11.133 -7.758 4.75 1 96.81 186 GLU B O 1
ATOM 3837 N N . VAL B 1 187 ? 10.891 -8.664 2.709 1 97.19 187 VAL B N 1
ATOM 3838 C CA . VAL B 1 187 ? 10.648 -9.992 3.262 1 97.19 187 VAL B CA 1
ATOM 3839 C C . VAL B 1 187 ? 11.977 -10.625 3.67 1 97.19 187 VAL B C 1
ATOM 3841 O O . VAL B 1 187 ? 12.938 -10.625 2.895 1 97.19 187 VAL B O 1
ATOM 3844 N N . THR B 1 188 ? 12.008 -11.18 4.938 1 95.88 188 THR B N 1
ATOM 3845 C CA . THR B 1 188 ? 13.297 -11.656 5.426 1 95.88 188 THR B CA 1
ATOM 3846 C C . THR B 1 188 ? 13.305 -13.172 5.535 1 95.88 188 THR B C 1
ATOM 3848 O O . THR B 1 188 ? 14.328 -13.773 5.879 1 95.88 188 THR B O 1
ATOM 3851 N N . CYS B 1 189 ? 12.211 -13.859 5.332 1 96.88 189 CYS B N 1
ATOM 3852 C CA . CYS B 1 189 ? 12.234 -15.305 5.164 1 96.88 189 CYS B CA 1
ATOM 3853 C C . CYS B 1 189 ? 12.82 -15.688 3.809 1 96.88 189 CYS B C 1
ATOM 3855 O O . CYS B 1 189 ? 13.023 -14.828 2.949 1 96.88 189 CYS B O 1
ATOM 3857 N N . PRO B 1 190 ? 13.195 -16.969 3.592 1 97.94 190 PRO B N 1
ATOM 3858 C CA . PRO B 1 190 ? 13.695 -17.375 2.277 1 97.94 190 PRO B CA 1
ATOM 3859 C C . PRO B 1 190 ? 12.672 -17.156 1.164 1 97.94 190 PRO B C 1
ATOM 3861 O O . PRO B 1 190 ? 11.516 -17.547 1.299 1 97.94 190 PRO B O 1
ATOM 3864 N N . ILE B 1 191 ? 13.102 -16.484 0.135 1 98.75 191 ILE B N 1
ATOM 3865 C CA . ILE B 1 191 ? 12.289 -16.266 -1.053 1 98.75 191 ILE B CA 1
ATOM 3866 C C . ILE B 1 191 ? 12.789 -17.141 -2.201 1 98.75 191 ILE B C 1
ATOM 3868 O O . ILE B 1 191 ? 13.961 -17.047 -2.588 1 98.75 191 ILE B O 1
ATOM 3872 N N . VAL B 1 192 ? 11.961 -17.969 -2.73 1 98.81 192 VAL B N 1
ATOM 3873 C CA . VAL B 1 192 ? 12.258 -18.781 -3.908 1 98.81 192 VAL B CA 1
ATOM 3874 C C . VAL B 1 192 ? 11.453 -18.266 -5.102 1 98.81 192 VAL B C 1
ATOM 3876 O O . VAL B 1 192 ? 10.227 -18.141 -5.02 1 98.81 192 VAL B O 1
ATOM 3879 N N . ILE B 1 193 ? 12.133 -18.031 -6.195 1 98.75 193 ILE B N 1
ATOM 3880 C CA . ILE B 1 193 ? 11.484 -17.484 -7.379 1 98.75 193 ILE B CA 1
ATOM 3881 C C . ILE B 1 193 ? 11.438 -18.547 -8.477 1 98.75 193 ILE B C 1
ATOM 3883 O O . ILE B 1 193 ? 12.461 -19.141 -8.82 1 98.75 193 ILE B O 1
ATOM 3887 N N . VAL B 1 194 ? 10.273 -18.812 -8.906 1 98.62 194 VAL B N 1
ATOM 3888 C CA . VAL B 1 194 ? 10.023 -19.516 -10.156 1 98.62 194 VAL B CA 1
ATOM 3889 C C . VAL B 1 194 ? 9.742 -18.516 -11.273 1 98.62 194 VAL B C 1
ATOM 3891 O O . VAL B 1 194 ? 8.656 -17.938 -11.336 1 98.62 194 VAL B O 1
ATOM 3894 N N . SER B 1 195 ? 10.711 -18.375 -12.125 1 98.19 195 SER B N 1
ATOM 3895 C CA . SER B 1 195 ? 10.688 -17.281 -13.086 1 98.19 195 SER B CA 1
ATOM 3896 C C . SER B 1 195 ? 9.922 -17.672 -14.344 1 98.19 195 SER B C 1
ATOM 3898 O O . SER B 1 195 ? 9.68 -18.859 -14.586 1 98.19 195 SER B O 1
ATOM 3900 N N . TRP B 1 196 ? 9.57 -16.641 -15.125 1 97.19 196 TRP B N 1
ATOM 3901 C CA . TRP B 1 196 ? 8.938 -16.828 -16.422 1 97.19 196 TRP B CA 1
ATOM 3902 C C . TRP B 1 196 ? 9.797 -17.703 -17.328 1 97.19 196 TRP B C 1
ATOM 3904 O O . TRP B 1 196 ? 9.289 -18.641 -17.969 1 97.19 196 TRP B O 1
ATOM 3914 N N . GLU B 1 197 ? 11.047 -17.5 -17.328 1 96.31 197 GLU B N 1
ATOM 3915 C CA . GLU B 1 197 ? 11.945 -18.219 -18.219 1 96.31 197 GLU B CA 1
ATOM 3916 C C . GLU B 1 197 ? 12.031 -19.688 -17.844 1 96.31 197 GLU B C 1
ATOM 3918 O O . GLU B 1 197 ? 12.125 -20.562 -18.719 1 96.31 197 GLU B O 1
ATOM 3923 N N . LEU B 1 198 ? 12.023 -19.938 -16.547 1 96.12 198 LEU B N 1
ATOM 3924 C CA . LEU B 1 198 ? 11.977 -21.328 -16.141 1 96.12 198 LEU B CA 1
ATOM 3925 C C . LEU B 1 198 ? 10.75 -22.031 -16.703 1 96.12 198 LEU B C 1
ATOM 3927 O O . LEU B 1 198 ? 10.836 -23.156 -17.203 1 96.12 198 LEU B O 1
ATOM 3931 N N . CYS B 1 199 ? 9.617 -21.375 -16.625 1 96 199 CYS B N 1
ATOM 3932 C CA . CYS B 1 199 ? 8.352 -21.938 -17.078 1 96 199 CYS B CA 1
ATOM 3933 C C . CYS B 1 199 ? 8.359 -22.156 -18.594 1 96 199 CYS B C 1
ATOM 3935 O O . CYS B 1 199 ? 7.723 -23.078 -19.094 1 96 199 CYS B O 1
ATOM 3937 N N . VAL B 1 200 ? 9.031 -21.297 -19.281 1 94.94 200 VAL B N 1
ATOM 3938 C CA . VAL B 1 200 ? 9.133 -21.406 -20.734 1 94.94 200 VAL B CA 1
ATOM 3939 C C . VAL B 1 200 ? 10.016 -22.594 -21.094 1 94.94 200 VAL B C 1
ATOM 3941 O O . VAL B 1 200 ? 9.766 -23.281 -22.094 1 94.94 200 VAL B O 1
ATOM 3944 N N . ASP B 1 201 ? 11 -22.828 -20.281 1 94.44 201 ASP B N 1
ATOM 3945 C CA . ASP B 1 201 ? 12.023 -23.812 -20.609 1 94.44 201 ASP B CA 1
ATOM 3946 C C . ASP B 1 201 ? 11.578 -25.219 -20.203 1 94.44 201 ASP B C 1
ATOM 3948 O O . ASP B 1 201 ? 12.062 -26.219 -20.766 1 94.44 201 ASP B O 1
ATOM 3952 N N . TYR B 1 202 ? 10.719 -25.328 -19.266 1 94.44 202 TYR B N 1
ATOM 3953 C CA . TYR B 1 202 ? 10.297 -26.625 -18.75 1 94.44 202 TYR B CA 1
ATOM 3954 C C . TYR B 1 202 ? 8.797 -26.828 -18.938 1 94.44 202 TYR B C 1
ATOM 3956 O O . TYR B 1 202 ? 7.992 -26.141 -18.297 1 94.44 202 TYR B O 1
ATOM 3964 N N . LEU B 1 203 ? 8.414 -27.75 -19.766 1 97 203 LEU B N 1
ATOM 3965 C CA . LEU B 1 203 ? 7.035 -27.953 -20.203 1 97 203 LEU B CA 1
ATOM 3966 C C . LEU B 1 203 ? 6.59 -29.391 -19.953 1 97 203 LEU B C 1
ATOM 3968 O O . LEU B 1 203 ? 7.422 -30.297 -19.891 1 97 203 LEU B O 1
ATOM 3972 N N . TYR B 1 204 ? 5.352 -29.531 -19.719 1 97.5 204 TYR B N 1
ATOM 3973 C CA . TYR B 1 204 ? 4.781 -30.875 -19.672 1 97.5 204 TYR B CA 1
ATOM 3974 C C . TYR B 1 204 ? 4.52 -31.422 -21.078 1 97.5 204 TYR B C 1
ATOM 3976 O O . TYR B 1 204 ? 3.939 -30.734 -21.906 1 97.5 204 TYR B O 1
ATOM 3984 N N . PRO B 1 205 ? 4.902 -32.688 -21.344 1 97.31 205 PRO B N 1
ATOM 3985 C CA . PRO B 1 205 ? 4.66 -33.219 -22.672 1 97.31 205 PRO B CA 1
ATOM 3986 C C . PRO B 1 205 ? 3.176 -33.281 -23.031 1 97.31 205 PRO B C 1
ATOM 3988 O O . PRO B 1 205 ? 2.355 -33.688 -22.203 1 97.31 205 PRO B O 1
ATOM 3991 N N . TRP B 1 206 ? 2.846 -32.906 -24.312 1 97.38 206 TRP B N 1
ATOM 3992 C CA . TRP B 1 206 ? 1.466 -32.812 -24.797 1 97.38 206 TRP B CA 1
ATOM 3993 C C . TRP B 1 206 ? 0.744 -34.156 -24.578 1 97.38 206 TRP B C 1
ATOM 3995 O O . TRP B 1 206 ? -0.416 -34.188 -24.156 1 97.38 206 TRP B O 1
ATOM 4005 N N . GLU B 1 207 ? 1.44 -35.219 -24.828 1 96.94 207 GLU B N 1
ATOM 4006 C CA . GLU B 1 207 ? 0.837 -36.562 -24.703 1 96.94 207 GLU B CA 1
ATOM 4007 C C . GLU B 1 207 ? 0.348 -36.812 -23.281 1 96.94 207 GLU B C 1
ATOM 4009 O O . GLU B 1 207 ? -0.756 -37.312 -23.078 1 96.94 207 GLU B O 1
ATOM 4014 N N . MET B 1 208 ? 1.187 -36.469 -22.344 1 96.5 208 MET B N 1
ATOM 4015 C CA . MET B 1 208 ? 0.84 -36.688 -20.938 1 96.5 208 MET B CA 1
ATOM 4016 C C . MET B 1 208 ? -0.28 -35.75 -20.5 1 96.5 208 MET B C 1
ATOM 4018 O O . MET B 1 208 ? -1.159 -36.156 -19.734 1 96.5 208 MET B O 1
ATOM 4022 N N . VAL B 1 209 ? -0.254 -34.531 -20.953 1 96.75 209 VAL B N 1
ATOM 4023 C CA . VAL B 1 209 ? -1.281 -33.531 -20.641 1 96.75 209 VAL B CA 1
ATOM 4024 C C . VAL B 1 209 ? -2.633 -34 -21.172 1 96.75 209 VAL B C 1
ATOM 4026 O O . VAL B 1 209 ? -3.629 -34 -20.438 1 96.75 209 VAL B O 1
ATOM 4029 N N . HIS B 1 210 ? -2.643 -34.5 -22.391 1 96.25 210 HIS B N 1
ATOM 4030 C CA . HIS B 1 210 ? -3.881 -34.969 -23 1 96.25 210 HIS B CA 1
ATOM 4031 C C . HIS B 1 210 ? -4.398 -36.219 -22.281 1 96.25 210 HIS B C 1
ATOM 4033 O O . HIS B 1 210 ? -5.609 -36.375 -22.078 1 96.25 210 HIS B O 1
ATOM 4039 N N . LYS B 1 211 ? -3.467 -37.031 -21.891 1 95.12 211 LYS B N 1
ATOM 4040 C CA . LYS B 1 211 ? -3.863 -38.188 -21.109 1 95.12 211 LYS B CA 1
ATOM 4041 C C . LYS B 1 211 ? -4.543 -37.781 -19.812 1 95.12 211 LYS B C 1
ATOM 4043 O O . LYS B 1 211 ? -5.566 -38.344 -19.422 1 95.12 211 LYS B O 1
ATOM 4048 N N . CYS B 1 212 ? -4.008 -36.844 -19.203 1 94.69 212 CYS B N 1
ATOM 4049 C CA . CYS B 1 212 ? -4.5 -36.375 -17.906 1 94.69 212 CYS B CA 1
ATOM 4050 C C . CYS B 1 212 ? -5.879 -35.75 -18.047 1 94.69 212 CYS B C 1
ATOM 4052 O O . CYS B 1 212 ? -6.816 -36.156 -17.344 1 94.69 212 CYS B O 1
ATOM 4054 N N . ILE B 1 213 ? -6.066 -34.844 -18.938 1 94.88 213 ILE B N 1
ATOM 4055 C CA . ILE B 1 213 ? -7.297 -34.062 -19.031 1 94.88 213 ILE B CA 1
ATOM 4056 C C . ILE B 1 213 ? -8.406 -34.906 -19.625 1 94.88 213 ILE B C 1
ATOM 4058 O O . ILE B 1 213 ? -9.586 -34.531 -19.594 1 94.88 213 ILE B O 1
ATOM 4062 N N . ASN B 1 214 ? -8.047 -36.156 -20.125 1 93.94 214 ASN B N 1
ATOM 4063 C CA . ASN B 1 214 ? -9.047 -37.031 -20.734 1 93.94 214 ASN B CA 1
ATOM 4064 C C . ASN B 1 214 ? -9.391 -38.188 -19.828 1 93.94 214 ASN B C 1
ATOM 4066 O O . ASN B 1 214 ? -10.086 -39.125 -20.234 1 93.94 214 ASN B O 1
ATOM 4070 N N . THR B 1 215 ? -8.945 -38.312 -18.547 1 92.62 215 THR B N 1
ATOM 4071 C CA . THR B 1 215 ? -9.203 -39.375 -17.594 1 92.62 215 THR B CA 1
ATOM 4072 C C . THR B 1 215 ? -10.672 -39.375 -17.156 1 92.62 215 THR B C 1
ATOM 4074 O O . THR B 1 215 ? -11.133 -40.312 -16.5 1 92.62 215 THR B O 1
ATOM 4077 N N . ASN B 1 216 ? -11.539 -38.531 -17.531 1 90.94 216 ASN B N 1
ATOM 4078 C CA . ASN B 1 216 ? -12.977 -38.438 -17.328 1 90.94 216 ASN B CA 1
ATOM 4079 C C . ASN B 1 216 ? -13.344 -38.406 -15.852 1 90.94 216 ASN B C 1
ATOM 4081 O O . ASN B 1 216 ? -14.195 -39.188 -15.414 1 90.94 216 ASN B O 1
ATOM 4085 N N . THR B 1 217 ? -12.781 -37.812 -14.969 1 92.75 217 THR B N 1
ATOM 4086 C CA . THR B 1 217 ? -13.18 -37.438 -13.617 1 92.75 217 THR B CA 1
ATOM 4087 C C . THR B 1 217 ? -13.719 -36 -13.602 1 92.75 217 THR B C 1
ATOM 4089 O O . THR B 1 217 ? -13.484 -35.219 -14.531 1 92.75 217 THR B O 1
ATOM 4092 N N . PRO B 1 218 ? -14.508 -35.719 -12.609 1 92.94 218 PRO B N 1
ATOM 4093 C CA . PRO B 1 218 ? -15 -34.344 -12.531 1 92.94 218 PRO B CA 1
ATOM 4094 C C . PRO B 1 218 ? -13.883 -33.312 -12.578 1 92.94 218 PRO B C 1
ATOM 4096 O O . PRO B 1 218 ? -13.992 -32.312 -13.273 1 92.94 218 PRO B O 1
ATOM 4099 N N . LYS B 1 219 ? -12.789 -33.594 -11.875 1 95.88 219 LYS B N 1
ATOM 4100 C CA . LYS B 1 219 ? -11.648 -32.688 -11.859 1 95.88 219 LYS B CA 1
ATOM 4101 C C . LYS B 1 219 ? -10.984 -32.594 -13.234 1 95.88 219 LYS B C 1
ATOM 4103 O O . LYS B 1 219 ? -10.633 -31.5 -13.695 1 95.88 219 LYS B O 1
ATOM 4108 N N . ALA B 1 220 ? -10.812 -33.719 -13.875 1 96.5 220 ALA B N 1
ATOM 4109 C CA . ALA B 1 220 ? -10.195 -33.75 -15.195 1 96.5 220 ALA B CA 1
ATOM 4110 C C . ALA B 1 220 ? -11.062 -33.031 -16.219 1 96.5 220 ALA B C 1
ATOM 4112 O O . ALA B 1 220 ? -10.547 -32.344 -17.109 1 96.5 220 ALA B O 1
ATOM 4113 N N . ASN B 1 221 ? -12.383 -33.281 -16.141 1 94.94 221 ASN B N 1
ATOM 4114 C CA . ASN B 1 221 ? -13.305 -32.594 -17.047 1 94.94 221 ASN B CA 1
ATOM 4115 C C . ASN B 1 221 ? -13.234 -31.078 -16.875 1 94.94 221 ASN B C 1
ATOM 4117 O O . ASN B 1 221 ? -13.266 -30.344 -17.859 1 94.94 221 ASN B O 1
ATOM 4121 N N . PHE B 1 222 ? -13.203 -30.688 -15.648 1 94.88 222 PHE B N 1
ATOM 4122 C CA . PHE B 1 222 ? -13.047 -29.281 -15.352 1 94.88 222 PHE B CA 1
ATOM 4123 C C . PHE B 1 222 ? -11.742 -28.734 -15.938 1 94.88 222 PHE B C 1
ATOM 4125 O O . PHE B 1 222 ? -11.734 -27.703 -16.609 1 94.88 222 PHE B O 1
ATOM 4132 N N . LEU B 1 223 ? -10.672 -29.469 -15.703 1 96 223 LEU B N 1
ATOM 4133 C CA . LEU B 1 223 ? -9.352 -29.078 -16.203 1 96 223 LEU B CA 1
ATOM 4134 C C . LEU B 1 223 ? -9.352 -29 -17.719 1 96 223 LEU B C 1
ATOM 4136 O O . LEU B 1 223 ? -8.773 -28.078 -18.297 1 96 223 LEU B O 1
ATOM 4140 N N . GLN B 1 224 ? -9.945 -29.984 -18.359 1 96.06 224 GLN B N 1
ATOM 4141 C CA . GLN B 1 224 ? -10.039 -30 -19.812 1 96.06 224 GLN B CA 1
ATOM 4142 C C . GLN B 1 224 ? -10.727 -28.75 -20.344 1 96.06 224 GLN B C 1
ATOM 4144 O O . GLN B 1 224 ? -10.281 -28.156 -21.328 1 96.06 224 GLN B O 1
ATOM 4149 N N . PHE B 1 225 ? -11.719 -28.391 -19.719 1 95 225 PHE B N 1
ATOM 4150 C CA . PHE B 1 225 ? -12.477 -27.219 -20.172 1 95 225 PHE B CA 1
ATOM 4151 C C . PHE B 1 225 ? -11.641 -25.953 -20.047 1 95 225 PHE B C 1
ATOM 4153 O O . PHE B 1 225 ? -11.508 -25.188 -21 1 95 225 PHE B O 1
ATOM 4160 N N . ILE B 1 226 ? -11.094 -25.75 -18.859 1 95.56 226 ILE B N 1
ATOM 4161 C CA . ILE B 1 226 ? -10.5 -24.453 -18.594 1 95.56 226 ILE B CA 1
ATOM 4162 C C . ILE B 1 226 ? -9.195 -24.312 -19.375 1 95.56 226 ILE B C 1
ATOM 4164 O O . ILE B 1 226 ? -8.727 -23.203 -19.625 1 95.56 226 ILE B O 1
ATOM 4168 N N . THR B 1 227 ? -8.578 -25.406 -19.766 1 95.81 227 THR B N 1
ATOM 4169 C CA . THR B 1 227 ? -7.285 -25.344 -20.422 1 95.81 227 THR B CA 1
ATOM 4170 C C . THR B 1 227 ? -7.453 -25.328 -21.938 1 95.81 227 THR B C 1
ATOM 4172 O O . THR B 1 227 ? -6.484 -25.141 -22.672 1 95.81 227 THR B O 1
ATOM 4175 N N . LYS B 1 228 ? -8.648 -25.531 -22.422 1 95.06 228 LYS B N 1
ATOM 4176 C CA . LYS B 1 228 ? -8.891 -25.703 -23.859 1 95.06 228 LYS B CA 1
ATOM 4177 C C . LYS B 1 228 ? -8.297 -24.547 -24.656 1 95.06 228 LYS B C 1
ATOM 4179 O O . LYS B 1 228 ? -7.512 -24.766 -25.578 1 95.06 228 LYS B O 1
ATOM 4184 N N . ALA B 1 229 ? -8.641 -23.328 -24.328 1 92.38 229 ALA B N 1
ATOM 4185 C CA . ALA B 1 229 ? -8.195 -22.156 -25.078 1 92.38 229 ALA B CA 1
ATOM 4186 C C . ALA B 1 229 ? -6.688 -21.969 -24.953 1 92.38 229 ALA B C 1
ATOM 4188 O O . ALA B 1 229 ? -6.012 -21.641 -25.938 1 92.38 229 ALA B O 1
ATOM 4189 N N . SER B 1 230 ? -6.172 -22.109 -23.734 1 92.69 230 SER B N 1
ATOM 4190 C CA . SER B 1 230 ? -4.742 -21.922 -23.531 1 92.69 230 SER B CA 1
ATOM 4191 C C . SER B 1 230 ? -3.924 -22.984 -24.25 1 92.69 230 SER B C 1
ATOM 4193 O O . SER B 1 230 ? -2.842 -22.688 -24.766 1 92.69 230 SER B O 1
ATOM 4195 N N . ILE B 1 231 ? -4.395 -24.203 -24.281 1 94.94 231 ILE B N 1
ATOM 4196 C CA . ILE B 1 231 ? -3.725 -25.266 -25.016 1 94.94 231 ILE B CA 1
ATOM 4197 C C . ILE B 1 231 ? -3.688 -24.922 -26.5 1 94.94 231 ILE B C 1
ATOM 4199 O O . ILE B 1 231 ? -2.648 -25.062 -27.156 1 94.94 231 ILE B O 1
ATOM 4203 N N . GLU B 1 232 ? -4.793 -24.469 -26.984 1 93.44 232 GLU B N 1
ATOM 4204 C CA . GLU B 1 232 ? -4.852 -24.078 -28.391 1 93.44 232 GLU B CA 1
ATOM 4205 C C . GLU B 1 232 ? -3.848 -22.969 -28.703 1 93.44 232 GLU B C 1
ATOM 4207 O O . GLU B 1 232 ? -3.152 -23.016 -29.719 1 93.44 232 GLU B O 1
ATOM 4212 N N . VAL B 1 233 ? -3.762 -21.984 -27.859 1 91.19 233 VAL B N 1
ATOM 4213 C CA . VAL B 1 233 ? -2.844 -20.875 -28.047 1 91.19 233 VAL B CA 1
ATOM 4214 C C . VAL B 1 233 ? -1.402 -21.375 -28.016 1 91.19 233 VAL B C 1
ATOM 4216 O O . VAL B 1 233 ? -0.591 -20.984 -28.859 1 91.19 233 VAL B O 1
ATOM 4219 N N . GLN B 1 234 ? -1.049 -22.188 -27.062 1 94.12 234 GLN B N 1
ATOM 4220 C CA . GLN B 1 234 ? 0.317 -22.688 -26.938 1 94.12 234 GLN B CA 1
ATOM 4221 C C . GLN B 1 234 ? 0.693 -23.609 -28.094 1 94.12 234 GLN B C 1
ATOM 4223 O O . GLN B 1 234 ? 1.82 -23.547 -28.594 1 94.12 234 GLN B O 1
ATOM 4228 N N . LYS B 1 235 ? -0.223 -24.359 -28.547 1 94.25 235 LYS B N 1
ATOM 4229 C CA . LYS B 1 235 ? 0.037 -25.234 -29.688 1 94.25 235 LYS B CA 1
ATOM 4230 C C . LYS B 1 235 ? 0.198 -24.422 -30.969 1 94.25 235 LYS B C 1
ATOM 4232 O O . LYS B 1 235 ? 1.058 -24.719 -31.797 1 94.25 235 LYS B O 1
ATOM 4237 N N . SER B 1 236 ? -0.611 -23.438 -31.109 1 93.31 236 SER B N 1
ATOM 4238 C CA . SER B 1 236 ? -0.54 -22.594 -32.281 1 93.31 236 SER B CA 1
ATOM 4239 C C . SER B 1 236 ? 0.786 -21.828 -32.344 1 93.31 236 SER B C 1
ATOM 4241 O O . SER B 1 236 ? 1.255 -21.484 -33.438 1 93.31 236 SER B O 1
ATOM 4243 N N . SER B 1 237 ? 1.386 -21.656 -31.266 1 91.69 237 SER B N 1
ATOM 4244 C CA . SER B 1 237 ? 2.686 -20.984 -31.203 1 91.69 237 SER B CA 1
ATOM 4245 C C . SER B 1 237 ? 3.824 -22 -31.281 1 91.69 237 SER B C 1
ATOM 4247 O O . SER B 1 237 ? 4.969 -21.688 -30.953 1 91.69 237 SER B O 1
ATOM 4249 N N . GLU B 1 238 ? 3.488 -23.25 -31.5 1 92.19 238 GLU B N 1
ATOM 4250 C CA . GLU B 1 238 ? 4.41 -24.359 -31.734 1 92.19 238 GLU B CA 1
ATOM 4251 C C . GLU B 1 238 ? 5.254 -24.641 -30.484 1 92.19 238 GLU B C 1
ATOM 4253 O O . GLU B 1 238 ? 6.449 -24.938 -30.594 1 92.19 238 GLU B O 1
ATOM 4258 N N . GLN B 1 239 ? 4.641 -24.453 -29.391 1 92.25 239 GLN B N 1
ATOM 4259 C CA . GLN B 1 239 ? 5.305 -24.875 -28.172 1 92.25 239 GLN B CA 1
ATOM 4260 C C . GLN B 1 239 ? 5.402 -26.391 -28.094 1 92.25 239 GLN B C 1
ATOM 4262 O O . GLN B 1 239 ? 4.457 -27.094 -28.438 1 92.25 239 GLN B O 1
ATOM 4267 N N . PRO B 1 240 ? 6.512 -26.922 -27.672 1 94.62 240 PRO B N 1
ATOM 4268 C CA . PRO B 1 240 ? 6.703 -28.375 -27.656 1 94.62 240 PRO B CA 1
ATOM 4269 C C . PRO B 1 240 ? 5.938 -29.062 -26.531 1 94.62 240 PRO B C 1
ATOM 4271 O O . PRO B 1 240 ? 5.82 -30.297 -26.516 1 94.62 240 PRO B O 1
ATOM 4274 N N . GLY B 1 241 ? 5.418 -28.344 -25.594 1 97.12 241 GLY B N 1
ATOM 4275 C CA . GLY B 1 241 ? 4.656 -28.859 -24.469 1 97.12 241 GLY B CA 1
ATOM 4276 C C . GLY B 1 241 ? 3.797 -27.797 -23.797 1 97.12 241 GLY B C 1
ATOM 4277 O O . GLY B 1 241 ? 3.732 -26.656 -24.266 1 97.12 241 GLY B O 1
ATOM 4278 N N . TYR B 1 242 ? 3.141 -28.219 -22.766 1 97.62 242 TYR B N 1
ATOM 4279 C CA . TYR B 1 242 ? 2.191 -27.375 -22.047 1 97.62 242 TYR B CA 1
ATOM 4280 C C . TYR B 1 242 ? 2.879 -26.625 -20.922 1 97.62 242 TYR B C 1
ATOM 4282 O O . TYR B 1 242 ? 3.588 -27.219 -20.109 1 97.62 242 TYR B O 1
ATOM 4290 N N . ARG B 1 243 ? 2.762 -25.344 -20.891 1 96.44 243 ARG B N 1
ATOM 4291 C CA . ARG B 1 243 ? 3.312 -24.469 -19.859 1 96.44 243 ARG B CA 1
ATOM 4292 C C . ARG B 1 243 ? 2.252 -24.125 -18.828 1 96.44 243 ARG B C 1
ATOM 4294 O O . ARG B 1 243 ? 1.18 -23.625 -19.172 1 96.44 243 ARG B O 1
ATOM 4301 N N . SER B 1 244 ? 2.512 -24.422 -17.625 1 96.69 244 SER B N 1
ATOM 4302 C CA . SER B 1 244 ? 1.66 -24.016 -16.516 1 96.69 244 SER B CA 1
ATOM 4303 C C . SER B 1 244 ? 2.479 -23.375 -15.398 1 96.69 244 SER B C 1
ATOM 4305 O O . SER B 1 244 ? 2.889 -24.047 -14.453 1 96.69 244 SER B O 1
ATOM 4307 N N . CYS B 1 245 ? 2.635 -22.094 -15.43 1 97.69 245 CYS B N 1
ATOM 4308 C CA . CYS B 1 245 ? 3.582 -21.359 -14.594 1 97.69 245 CYS B CA 1
ATOM 4309 C C . CYS B 1 245 ? 3.262 -21.547 -13.117 1 97.69 245 CYS B C 1
ATOM 4311 O O . CYS B 1 245 ? 4.121 -21.953 -12.336 1 97.69 245 CYS B O 1
ATOM 4313 N N . ASP B 1 246 ? 2.047 -21.312 -12.766 1 98.5 246 ASP B N 1
ATOM 4314 C CA . ASP B 1 246 ? 1.681 -21.359 -11.359 1 98.5 246 ASP B CA 1
ATOM 4315 C C . ASP B 1 246 ? 1.726 -22.797 -10.836 1 98.5 246 ASP B C 1
ATOM 4317 O O . ASP B 1 246 ? 2.041 -23.031 -9.664 1 98.5 246 ASP B O 1
ATOM 4321 N N . ALA B 1 247 ? 1.437 -23.797 -11.695 1 97.75 247 ALA B N 1
ATOM 4322 C CA . ALA B 1 247 ? 1.583 -25.188 -11.281 1 97.75 247 ALA B CA 1
ATOM 4323 C C . ALA B 1 247 ? 3.039 -25.516 -10.961 1 97.75 247 ALA B C 1
ATOM 4325 O O . ALA B 1 247 ? 3.322 -26.266 -10.031 1 97.75 247 ALA B O 1
ATOM 4326 N N . PHE B 1 248 ? 3.963 -24.969 -11.758 1 97.56 248 PHE B N 1
ATOM 4327 C CA . PHE B 1 248 ? 5.383 -25.172 -11.492 1 97.56 248 PHE B CA 1
ATOM 4328 C C . PHE B 1 248 ? 5.777 -24.578 -10.148 1 97.56 248 PHE B C 1
ATOM 4330 O O . PHE B 1 248 ? 6.504 -25.203 -9.375 1 97.56 248 PHE B O 1
ATOM 4337 N N . ALA B 1 249 ? 5.312 -23.375 -9.898 1 98.5 249 ALA B N 1
ATOM 4338 C CA . ALA B 1 249 ? 5.609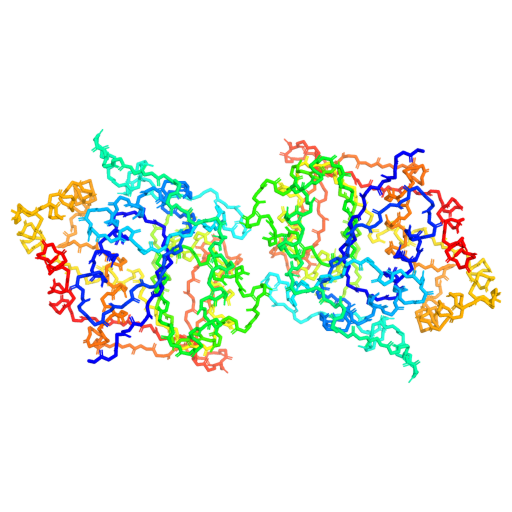 -22.719 -8.625 1 98.5 249 ALA B CA 1
ATOM 4339 C C . ALA B 1 249 ? 5.07 -23.547 -7.449 1 98.5 249 ALA B C 1
ATOM 4341 O O . ALA B 1 249 ? 5.746 -23.688 -6.43 1 98.5 249 ALA B O 1
ATOM 4342 N N . MET B 1 250 ? 3.852 -24.078 -7.613 1 98.81 250 MET B N 1
ATOM 4343 C CA . MET B 1 250 ? 3.262 -24.891 -6.555 1 98.81 250 MET B CA 1
ATOM 4344 C C . MET B 1 250 ? 4.047 -26.188 -6.363 1 98.81 250 MET B C 1
ATOM 4346 O O . MET B 1 250 ? 4.285 -26.609 -5.234 1 98.81 250 MET B O 1
ATOM 4350 N N . ALA B 1 251 ? 4.469 -26.812 -7.469 1 98.5 251 ALA B N 1
ATOM 4351 C CA . ALA B 1 251 ? 5.273 -28.031 -7.371 1 98.5 251 ALA B CA 1
ATOM 4352 C C . ALA B 1 251 ? 6.539 -27.781 -6.555 1 98.5 251 ALA B C 1
ATOM 4354 O O . ALA B 1 251 ? 6.871 -28.562 -5.668 1 98.5 251 ALA B O 1
ATOM 4355 N N . VAL B 1 252 ? 7.188 -26.672 -6.84 1 98.25 252 VAL B N 1
ATOM 4356 C CA . VAL B 1 252 ? 8.398 -26.281 -6.121 1 98.25 252 VAL B CA 1
ATOM 4357 C C . VAL B 1 252 ? 8.078 -26.062 -4.645 1 98.25 252 VAL B C 1
ATOM 4359 O O . VAL B 1 252 ? 8.852 -26.438 -3.766 1 98.25 252 VAL B O 1
ATOM 4362 N N . ALA B 1 253 ? 6.93 -25.453 -4.359 1 98.38 253 ALA B N 1
ATOM 4363 C CA . ALA B 1 253 ? 6.535 -25.125 -2.994 1 98.38 253 ALA B CA 1
ATOM 4364 C C . ALA B 1 253 ? 6.238 -26.375 -2.178 1 98.38 253 ALA B C 1
ATOM 4366 O O . ALA B 1 253 ? 6.641 -26.469 -1.018 1 98.38 253 ALA B O 1
ATOM 4367 N N . ILE B 1 254 ? 5.586 -27.375 -2.748 1 97.38 254 ILE B N 1
ATOM 4368 C CA . ILE B 1 254 ? 5.066 -28.484 -1.945 1 97.38 254 ILE B CA 1
ATOM 4369 C C . ILE B 1 254 ? 6.078 -29.625 -1.923 1 97.38 254 ILE B C 1
ATOM 4371 O O . ILE B 1 254 ? 5.996 -30.516 -1.076 1 97.38 254 ILE B O 1
ATOM 4375 N N . ASP B 1 255 ? 7.023 -29.625 -2.865 1 96.88 255 ASP B N 1
ATOM 4376 C CA . ASP B 1 255 ? 8.047 -30.656 -2.928 1 96.88 255 ASP B CA 1
ATOM 4377 C C . ASP B 1 255 ? 9.375 -30.094 -3.428 1 96.88 255 ASP B C 1
ATOM 4379 O O . ASP B 1 255 ? 9.633 -30.062 -4.633 1 96.88 255 ASP B O 1
ATOM 4383 N N . SER B 1 256 ? 10.242 -29.766 -2.584 1 95.06 256 SER B N 1
ATOM 4384 C CA . SER B 1 256 ? 11.484 -29.062 -2.906 1 95.06 256 SER B CA 1
ATOM 4385 C C . SER B 1 256 ? 12.398 -29.938 -3.754 1 95.06 256 SER B C 1
ATOM 4387 O O . SER B 1 256 ? 13.328 -29.438 -4.387 1 95.06 256 SER B O 1
ATOM 4389 N N . SER B 1 257 ? 12.117 -31.234 -3.793 1 97.31 257 SER B N 1
ATOM 4390 C CA . SER B 1 257 ? 12.961 -32.125 -4.586 1 97.31 257 SER B CA 1
ATOM 4391 C C . SER B 1 257 ? 12.734 -31.922 -6.078 1 97.31 257 SER B C 1
ATOM 4393 O O . SER B 1 257 ? 13.516 -32.406 -6.902 1 97.31 257 SER B O 1
ATOM 4395 N N . VAL B 1 258 ? 11.766 -31.141 -6.43 1 98.06 258 VAL B N 1
ATOM 4396 C CA . VAL B 1 258 ? 11.516 -30.766 -7.816 1 98.06 258 VAL B CA 1
ATOM 4397 C C . VAL B 1 258 ? 12.648 -29.875 -8.328 1 98.06 258 VAL B C 1
ATOM 4399 O O . VAL B 1 258 ? 12.922 -29.844 -9.531 1 98.06 258 VAL B O 1
ATOM 4402 N N . VAL B 1 259 ? 13.312 -29.203 -7.406 1 98.5 259 VAL B N 1
ATOM 4403 C CA . VAL B 1 259 ? 14.383 -28.281 -7.777 1 98.5 259 VAL B CA 1
ATOM 4404 C C . VAL B 1 259 ? 15.672 -29.047 -8.008 1 98.5 259 VAL B C 1
ATOM 4406 O O . VAL B 1 259 ? 16.156 -29.75 -7.113 1 98.5 259 VAL B O 1
ATOM 4409 N N . LEU B 1 260 ? 16.188 -28.953 -9.203 1 98.62 260 LEU B N 1
ATOM 4410 C CA . LEU B 1 260 ? 17.422 -29.641 -9.539 1 98.62 260 LEU B CA 1
ATOM 4411 C C . LEU B 1 260 ? 18.609 -28.672 -9.492 1 98.62 260 LEU B C 1
ATOM 4413 O O . LEU B 1 260 ? 19.75 -29.094 -9.273 1 98.62 260 LEU B O 1
ATOM 4417 N N . ASP B 1 261 ? 18.375 -27.406 -9.781 1 98.38 261 ASP B N 1
ATOM 4418 C CA . ASP B 1 261 ? 19.406 -26.375 -9.742 1 98.38 261 ASP B CA 1
ATOM 4419 C C . ASP B 1 261 ? 18.797 -25.016 -9.367 1 98.38 261 ASP B C 1
ATOM 4421 O O . ASP B 1 261 ? 17.609 -24.781 -9.578 1 98.38 261 ASP B O 1
ATOM 4425 N N . LYS B 1 262 ? 19.578 -24.219 -8.711 1 98.19 262 LYS B N 1
ATOM 4426 C CA . LYS B 1 262 ? 19.156 -22.891 -8.25 1 98.19 262 LYS B CA 1
ATOM 4427 C C . LYS B 1 262 ? 20.359 -21.969 -8.086 1 98.19 262 LYS B C 1
ATOM 4429 O O . LYS B 1 262 ? 21.516 -22.422 -8.07 1 98.19 262 LYS B O 1
ATOM 4434 N N . VAL B 1 263 ? 20.109 -20.703 -8.047 1 97.88 263 VAL B N 1
ATOM 4435 C CA . VAL B 1 263 ? 21.141 -19.703 -7.793 1 97.88 263 VAL B CA 1
ATOM 4436 C C . VAL B 1 263 ? 20.688 -18.75 -6.695 1 97.88 263 VAL B C 1
ATOM 4438 O O . VAL B 1 263 ? 19.547 -18.266 -6.719 1 97.88 263 VAL B O 1
ATOM 4441 N N . ASP B 1 264 ? 21.5 -18.594 -5.617 1 98.19 264 ASP B N 1
ATOM 4442 C CA . ASP B 1 264 ? 21.312 -17.531 -4.633 1 98.19 264 ASP B CA 1
ATOM 4443 C C . ASP B 1 264 ? 21.953 -16.234 -5.094 1 98.19 264 ASP B C 1
ATOM 4445 O O . ASP B 1 264 ? 23.156 -16.188 -5.363 1 98.19 264 ASP B O 1
ATOM 4449 N N . ILE B 1 265 ? 21.156 -15.148 -5.164 1 98.19 265 ILE B N 1
ATOM 4450 C CA . ILE B 1 265 ? 21.672 -13.93 -5.781 1 98.19 265 ILE B CA 1
ATOM 4451 C C . ILE B 1 265 ? 20.953 -12.719 -5.215 1 98.19 265 ILE B C 1
ATOM 4453 O O . ILE B 1 265 ? 19.828 -12.836 -4.695 1 98.19 265 ILE B O 1
ATOM 4457 N N . TYR B 1 266 ? 21.641 -11.602 -5.195 1 98.44 266 TYR B N 1
ATOM 4458 C CA . TYR B 1 266 ? 20.938 -10.352 -4.934 1 98.44 266 TYR B CA 1
ATOM 4459 C C . TYR B 1 266 ? 20.203 -9.867 -6.18 1 98.44 266 TYR B C 1
ATOM 4461 O O . TYR B 1 266 ? 20.797 -9.805 -7.266 1 98.44 266 TYR B O 1
ATOM 4469 N N . ALA B 1 267 ? 18.969 -9.672 -6.062 1 98.25 267 ALA B N 1
ATOM 4470 C CA . ALA B 1 267 ? 18.172 -9.156 -7.176 1 98.25 267 ALA B CA 1
ATOM 4471 C C . ALA B 1 267 ? 17.234 -8.039 -6.715 1 98.25 267 ALA B C 1
ATOM 4473 O O . ALA B 1 267 ? 16.875 -7.969 -5.539 1 98.25 267 ALA B O 1
ATOM 4474 N N . SER B 1 268 ? 16.969 -7.141 -7.578 1 97.62 268 SER B N 1
ATOM 4475 C CA . SER B 1 268 ? 16 -6.066 -7.363 1 97.62 268 SER B CA 1
ATOM 4476 C C . SER B 1 268 ? 15.016 -5.965 -8.523 1 97.62 268 SER B C 1
ATOM 4478 O O . SER B 1 268 ? 14.961 -6.852 -9.375 1 97.62 268 SER B O 1
ATOM 4480 N N . VAL B 1 269 ? 14.086 -5.004 -8.453 1 97.5 269 VAL B N 1
ATOM 4481 C CA . VAL B 1 269 ? 13.078 -4.773 -9.484 1 97.5 269 VAL B CA 1
ATOM 4482 C C . VAL B 1 269 ? 13.219 -3.355 -10.039 1 97.5 269 VAL B C 1
ATOM 4484 O O . VAL B 1 269 ? 13.312 -2.393 -9.273 1 97.5 269 VAL B O 1
ATOM 4487 N N . GLU B 1 270 ? 13.289 -3.227 -11.336 1 96 270 GLU B N 1
ATOM 4488 C CA . GLU B 1 270 ? 13.367 -1.911 -11.961 1 96 270 GLU B CA 1
ATOM 4489 C C . GLU B 1 270 ? 12.039 -1.166 -11.859 1 96 270 GLU B C 1
ATOM 4491 O O . GLU B 1 270 ? 11.016 -1.638 -12.359 1 96 270 GLU B O 1
ATOM 4496 N N . LEU B 1 271 ? 12.07 0.004 -11.242 1 94.56 271 LEU B N 1
ATOM 4497 C CA . LEU B 1 271 ? 10.828 0.73 -11.016 1 94.56 271 LEU B CA 1
ATOM 4498 C C . LEU B 1 271 ? 10.641 1.828 -12.062 1 94.56 271 LEU B C 1
ATOM 4500 O O . LEU B 1 271 ? 9.508 2.221 -12.359 1 94.56 271 LEU B O 1
ATOM 4504 N N . ASN B 1 272 ? 11.68 2.342 -12.664 1 90.69 272 ASN B N 1
ATOM 4505 C CA . ASN B 1 272 ? 11.57 3.594 -13.406 1 90.69 272 ASN B CA 1
ATOM 4506 C C . ASN B 1 272 ? 12 3.422 -14.859 1 90.69 272 ASN B C 1
ATOM 4508 O O . ASN B 1 272 ? 12.07 4.395 -15.617 1 90.69 272 ASN B O 1
ATOM 4512 N N . GLY B 1 273 ? 12.305 2.273 -15.328 1 89.12 273 GLY B N 1
ATOM 4513 C CA . GLY B 1 273 ? 12.734 2.064 -16.703 1 89.12 273 GLY B CA 1
ATOM 4514 C C . GLY B 1 273 ? 11.594 2.119 -17.703 1 89.12 273 GLY B C 1
ATOM 4515 O O . GLY B 1 273 ? 10.484 1.678 -17.406 1 89.12 273 GLY B O 1
ATOM 4516 N N . THR B 1 274 ? 11.812 2.65 -18.859 1 87.56 274 THR B N 1
ATOM 4517 C CA . THR B 1 274 ? 10.805 2.693 -19.906 1 87.56 274 THR B CA 1
ATOM 4518 C C . THR B 1 274 ? 10.547 1.299 -20.469 1 87.56 274 THR B C 1
ATOM 4520 O O . THR B 1 274 ? 9.398 0.888 -20.641 1 87.56 274 THR B O 1
ATOM 4523 N N . LEU B 1 275 ? 11.562 0.609 -20.734 1 90.38 275 LEU B N 1
ATOM 4524 C CA . LEU B 1 275 ? 11.469 -0.715 -21.328 1 90.38 275 LEU B CA 1
ATOM 4525 C C . LEU B 1 275 ? 11.539 -1.806 -20.266 1 90.38 275 LEU B C 1
ATOM 4527 O O . LEU B 1 275 ? 11.141 -2.945 -20.516 1 90.38 275 LEU B O 1
ATOM 4531 N N . THR B 1 276 ? 12.016 -1.427 -19.094 1 92.81 276 THR B N 1
ATOM 4532 C CA . THR B 1 276 ? 12.422 -2.451 -18.141 1 92.81 276 THR B CA 1
ATOM 4533 C C . THR B 1 276 ? 11.602 -2.355 -16.859 1 92.81 276 THR B C 1
ATOM 4535 O O . THR B 1 276 ? 11.867 -3.07 -15.891 1 92.81 276 THR B O 1
ATOM 4538 N N . ARG B 1 277 ? 10.633 -1.448 -16.797 1 94.19 277 ARG B N 1
ATOM 4539 C CA . ARG B 1 277 ? 9.828 -1.351 -15.586 1 94.19 277 ARG B CA 1
ATOM 4540 C C . ARG B 1 277 ? 9.227 -2.701 -15.219 1 94.19 277 ARG B C 1
ATOM 4542 O O . ARG B 1 277 ? 8.633 -3.373 -16.062 1 94.19 277 ARG B O 1
ATOM 4549 N N . GLY B 1 278 ? 9.477 -3.166 -13.961 1 95.5 278 GLY B N 1
ATOM 4550 C CA . GLY B 1 278 ? 8.953 -4.422 -13.453 1 95.5 278 GLY B CA 1
ATOM 4551 C C . GLY B 1 278 ? 9.891 -5.594 -13.664 1 95.5 278 GLY B C 1
ATOM 4552 O O . GLY B 1 278 ? 9.641 -6.695 -13.18 1 95.5 278 GLY B O 1
ATOM 4553 N N . MET B 1 279 ? 10.992 -5.367 -14.391 1 96.5 279 MET B N 1
ATOM 4554 C CA . MET B 1 279 ? 11.969 -6.422 -14.656 1 96.5 279 MET B CA 1
ATOM 4555 C C . MET B 1 279 ? 12.703 -6.812 -13.383 1 96.5 279 MET B C 1
ATOM 4557 O O . MET B 1 279 ? 13.086 -5.949 -12.586 1 96.5 279 MET B O 1
ATOM 4561 N N . LEU B 1 280 ? 12.734 -8.109 -13.102 1 97.94 280 LEU B N 1
ATOM 4562 C CA . LEU B 1 280 ? 13.672 -8.602 -12.102 1 97.94 280 LEU B CA 1
ATOM 4563 C C . LEU B 1 280 ? 15.109 -8.438 -12.578 1 97.94 280 LEU B C 1
ATOM 4565 O O . LEU B 1 280 ? 15.461 -8.875 -13.672 1 97.94 280 LEU B O 1
ATOM 4569 N N . VAL B 1 281 ? 15.914 -7.801 -11.766 1 97.25 281 VAL B N 1
ATOM 4570 C CA . VAL B 1 281 ? 17.297 -7.492 -12.148 1 97.25 281 VAL B CA 1
ATOM 4571 C C . VAL B 1 281 ? 18.266 -8.164 -11.188 1 97.25 281 VAL B C 1
ATOM 4573 O O . VAL B 1 281 ? 18.625 -7.594 -10.156 1 97.25 281 VAL B O 1
ATOM 4576 N N . PRO B 1 282 ? 18.75 -9.367 -11.547 1 97.31 282 PRO B N 1
ATOM 4577 C CA . PRO B 1 282 ? 19.781 -10 -10.719 1 97.31 282 PRO B CA 1
ATOM 4578 C C . PRO B 1 282 ? 21.156 -9.352 -10.891 1 97.31 282 PRO B C 1
ATOM 4580 O O . PRO B 1 282 ? 21.531 -8.977 -12.008 1 97.31 282 PRO B O 1
ATOM 4583 N N . ASP B 1 283 ? 21.844 -9.227 -9.844 1 97.56 283 ASP B N 1
ATOM 4584 C CA . ASP B 1 283 ? 23.203 -8.703 -9.875 1 97.56 283 ASP B CA 1
ATOM 4585 C C . ASP B 1 283 ? 24.219 -9.82 -10.117 1 97.56 283 ASP B C 1
ATOM 4587 O O . ASP B 1 283 ? 25 -10.156 -9.234 1 97.56 283 ASP B O 1
ATOM 4591 N N . TRP B 1 284 ? 24.328 -10.211 -11.312 1 95.75 284 TRP B N 1
ATOM 4592 C CA . TRP B 1 284 ? 25.094 -11.375 -11.719 1 95.75 284 TRP B CA 1
ATOM 4593 C C . TRP B 1 284 ? 26.578 -11.18 -11.398 1 95.75 284 TRP B C 1
ATOM 4595 O O . TRP B 1 284 ? 27.312 -12.148 -11.172 1 95.75 284 TRP B O 1
ATOM 4605 N N . ARG B 1 285 ? 27.047 -9.945 -11.375 1 95.75 285 ARG B N 1
ATOM 4606 C CA . ARG B 1 285 ? 28.469 -9.672 -11.188 1 95.75 285 ARG B CA 1
ATOM 4607 C C . ARG B 1 285 ? 28.75 -9.234 -9.758 1 95.75 285 ARG B C 1
ATOM 4609 O O . ARG B 1 285 ? 29.875 -8.852 -9.438 1 95.75 285 ARG 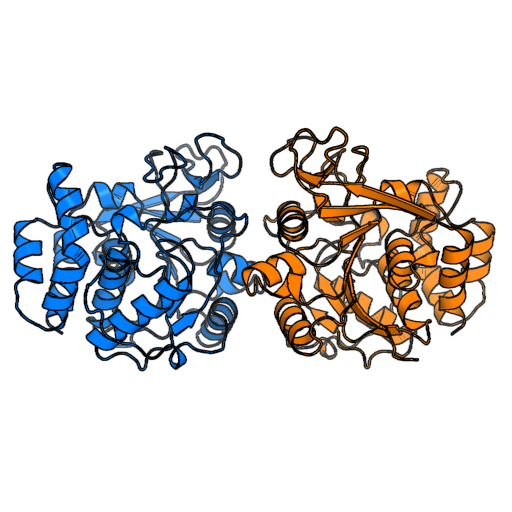B O 1
ATOM 4616 N N . ASN B 1 286 ? 27.688 -9.219 -8.953 1 95.94 286 ASN B N 1
ATOM 4617 C CA . ASN B 1 286 ? 27.844 -8.789 -7.57 1 95.94 286 ASN B CA 1
ATOM 4618 C C . ASN B 1 286 ? 28.391 -7.367 -7.48 1 95.94 286 ASN B C 1
ATOM 4620 O O . ASN B 1 286 ? 29.266 -7.09 -6.668 1 95.94 286 ASN B O 1
ATOM 4624 N N . LYS B 1 287 ? 28.016 -6.512 -8.336 1 96.25 287 LYS B N 1
ATOM 4625 C CA . LYS B 1 287 ? 28.484 -5.129 -8.383 1 96.25 287 LYS B CA 1
ATOM 4626 C C . LYS B 1 287 ? 27.984 -4.336 -7.18 1 96.25 287 LYS B C 1
ATOM 4628 O O . LYS B 1 287 ? 28.688 -3.443 -6.691 1 96.25 287 LYS B O 1
ATOM 4633 N N . LEU B 1 288 ? 26.781 -4.609 -6.785 1 95.75 288 LEU B N 1
ATOM 4634 C CA . LEU B 1 288 ? 26.188 -3.865 -5.684 1 95.75 288 LEU B CA 1
ATOM 4635 C C . LEU B 1 288 ? 26.719 -4.355 -4.344 1 95.75 288 LEU B C 1
ATOM 4637 O O . LEU B 1 288 ? 26.531 -3.697 -3.316 1 95.75 288 LEU B O 1
ATOM 4641 N N . GLN B 1 289 ? 27.422 -5.488 -4.293 1 97.12 289 GLN B N 1
ATOM 4642 C CA . GLN B 1 289 ? 28.062 -6.047 -3.109 1 97.12 289 GLN B CA 1
ATOM 4643 C C . GLN B 1 289 ? 27.047 -6.25 -1.98 1 97.12 289 GLN B C 1
ATOM 4645 O O . GLN B 1 289 ? 27.312 -5.867 -0.837 1 97.12 289 GLN B O 1
ATOM 4650 N N . LYS B 1 290 ? 25.891 -6.734 -2.342 1 97.5 290 LYS B N 1
ATOM 4651 C CA . LYS B 1 290 ? 24.859 -7.066 -1.371 1 97.5 290 LYS B CA 1
ATOM 4652 C C . LYS B 1 290 ? 24.703 -8.578 -1.229 1 97.5 290 LYS B C 1
ATOM 4654 O O . LYS B 1 290 ? 24.984 -9.328 -2.168 1 97.5 290 LYS B O 1
ATOM 4659 N N . SER B 1 291 ? 24.328 -8.984 -0.055 1 97.69 291 SER B N 1
ATOM 4660 C CA . SER B 1 291 ? 24.062 -10.406 0.171 1 97.69 291 SER B CA 1
ATOM 4661 C C . SER B 1 291 ? 22.844 -10.875 -0.636 1 97.69 291 SER B C 1
ATOM 4663 O O . SER B 1 291 ? 21.906 -10.109 -0.861 1 97.69 291 SER B O 1
ATOM 4665 N N . PRO B 1 292 ? 22.875 -12.133 -1.057 1 98.19 292 PRO B N 1
ATOM 4666 C CA . PRO B 1 292 ? 21.719 -12.672 -1.776 1 98.19 292 PRO B CA 1
ATOM 4667 C C . PRO B 1 292 ? 20.406 -12.516 -0.996 1 98.19 292 PRO B C 1
ATOM 4669 O O . PRO B 1 292 ? 20.375 -12.766 0.211 1 98.19 292 PRO B O 1
ATOM 4672 N N . ASN B 1 293 ? 19.375 -12.062 -1.733 1 98.06 293 ASN B N 1
ATOM 4673 C CA . ASN B 1 293 ? 18.062 -11.906 -1.089 1 98.06 293 ASN B CA 1
ATOM 4674 C C . ASN B 1 293 ? 17.031 -12.859 -1.678 1 98.06 293 ASN B C 1
ATOM 4676 O O . ASN B 1 293 ? 15.938 -13 -1.137 1 98.06 293 ASN B O 1
ATOM 4680 N N . VAL B 1 294 ? 17.375 -13.555 -2.742 1 98.5 294 VAL B N 1
ATOM 4681 C CA . VAL B 1 294 ? 16.438 -14.508 -3.344 1 98.5 294 VAL B CA 1
ATOM 4682 C C . VAL B 1 294 ? 17.203 -15.742 -3.818 1 98.5 294 VAL B C 1
ATOM 4684 O O . VAL B 1 294 ? 18.406 -15.68 -4.055 1 98.5 294 VAL B O 1
ATOM 4687 N N . THR B 1 295 ? 16.5 -16.797 -3.887 1 98.56 295 THR B N 1
ATOM 4688 C CA . THR B 1 295 ? 16.891 -18 -4.605 1 98.56 295 THR B CA 1
ATOM 4689 C C . THR B 1 295 ? 16.078 -18.172 -5.883 1 98.56 295 THR B C 1
ATOM 4691 O O . THR B 1 295 ? 14.844 -18.234 -5.832 1 98.56 295 THR B O 1
ATOM 4694 N N . ILE B 1 296 ? 16.734 -18.203 -7.004 1 98.5 296 ILE B N 1
ATOM 4695 C CA . ILE B 1 296 ? 16.047 -18.391 -8.273 1 98.5 296 ILE B CA 1
ATOM 4696 C C . ILE B 1 296 ? 16.266 -19.812 -8.773 1 98.5 296 ILE B C 1
ATOM 4698 O O . ILE B 1 296 ? 17.406 -20.266 -8.914 1 98.5 296 ILE B O 1
ATOM 4702 N N . VAL B 1 297 ? 15.195 -20.516 -9.031 1 98.5 297 VAL B N 1
ATOM 4703 C CA . VAL B 1 297 ? 15.266 -21.875 -9.555 1 98.5 297 VAL B CA 1
ATOM 4704 C C . VAL B 1 297 ? 15.688 -21.844 -11.023 1 98.5 297 VAL B C 1
ATOM 4706 O O . VAL B 1 297 ? 15.102 -21.125 -11.828 1 98.5 297 VAL B O 1
ATOM 4709 N N . THR B 1 298 ? 16.688 -22.656 -11.367 1 97.69 298 THR B N 1
ATOM 4710 C CA . THR B 1 298 ? 17.203 -22.609 -12.727 1 97.69 298 THR B CA 1
ATOM 4711 C C . THR B 1 298 ? 16.938 -23.922 -13.461 1 97.69 298 THR B C 1
ATOM 4713 O O . THR B 1 298 ? 17.047 -23.984 -14.688 1 97.69 298 THR B O 1
ATOM 4716 N N . LYS B 1 299 ? 16.672 -24.969 -12.727 1 97.88 299 LYS B N 1
ATOM 4717 C CA . LYS B 1 299 ? 16.328 -26.25 -13.32 1 97.88 299 LYS B CA 1
ATOM 4718 C C . LYS B 1 299 ? 15.352 -27.031 -12.438 1 97.88 299 LYS B C 1
ATOM 4720 O O . LYS B 1 299 ? 15.492 -27.047 -11.219 1 97.88 299 LYS B O 1
ATOM 4725 N N . THR B 1 300 ? 14.414 -27.656 -13.062 1 97.75 300 THR B N 1
ATOM 4726 C CA . THR B 1 300 ? 13.461 -28.469 -12.312 1 97.75 300 THR B CA 1
ATOM 4727 C C . THR B 1 300 ? 13.367 -29.875 -12.898 1 97.75 300 THR B C 1
ATOM 4729 O O . THR B 1 300 ? 13.727 -30.094 -14.055 1 97.75 300 THR B O 1
ATOM 4732 N N . ASP B 1 301 ? 13.008 -30.75 -12.055 1 97.88 301 ASP B N 1
ATOM 4733 C CA . ASP B 1 301 ? 12.656 -32.094 -12.461 1 97.88 301 ASP B CA 1
ATOM 4734 C C . ASP B 1 301 ? 11.242 -32.156 -13.047 1 97.88 301 ASP B C 1
ATOM 4736 O O . ASP B 1 301 ? 10.273 -32.375 -12.328 1 97.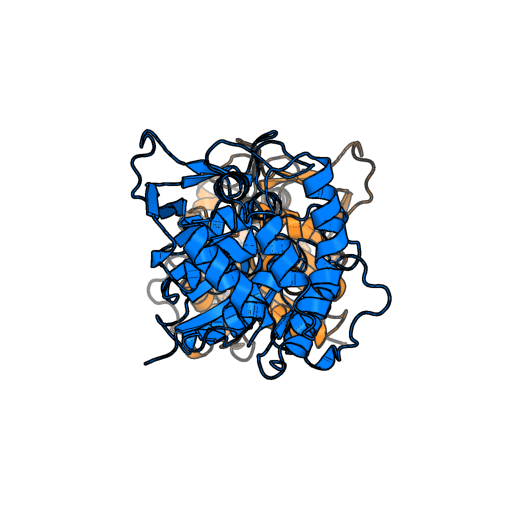88 301 ASP B O 1
ATOM 4740 N N . THR B 1 302 ? 11.148 -32.094 -14.336 1 95.69 302 THR B N 1
ATOM 4741 C CA . THR B 1 302 ? 9.875 -32 -15.039 1 95.69 302 THR B CA 1
ATOM 4742 C C . THR B 1 302 ? 9.031 -33.25 -14.781 1 95.69 302 THR B C 1
ATOM 4744 O O . THR B 1 302 ? 7.805 -33.156 -14.68 1 95.69 302 THR B O 1
ATOM 4747 N N . GLN B 1 303 ? 9.664 -34.344 -14.703 1 96.5 303 GLN B N 1
ATOM 4748 C CA . GLN B 1 303 ? 8.945 -35.594 -14.484 1 96.5 303 GLN B CA 1
ATOM 4749 C C . GLN B 1 303 ? 8.289 -35.625 -13.109 1 96.5 303 GLN B C 1
ATOM 4751 O O . GLN B 1 303 ? 7.141 -36.062 -12.969 1 96.5 303 GLN B O 1
ATOM 4756 N N . LYS B 1 304 ? 9.023 -35.219 -12.148 1 97.06 304 LYS B N 1
ATOM 4757 C CA . LYS B 1 304 ? 8.477 -35.156 -10.797 1 97.06 304 LYS B CA 1
ATOM 4758 C C . LYS B 1 304 ? 7.309 -34.156 -10.727 1 97.06 304 LYS B C 1
ATOM 4760 O O . LYS B 1 304 ? 6.27 -34.469 -10.141 1 97.06 304 LYS B O 1
ATOM 4765 N N . SER B 1 305 ? 7.543 -33 -11.305 1 97.38 305 SER B N 1
ATOM 4766 C CA . SER B 1 305 ? 6.488 -31.984 -11.328 1 97.38 305 SER B CA 1
ATOM 4767 C C . SER B 1 305 ? 5.262 -32.469 -12.086 1 97.38 305 SER B C 1
ATOM 4769 O O . SER B 1 305 ? 4.129 -32.25 -11.664 1 97.38 305 SER B O 1
ATOM 4771 N N . LEU B 1 306 ? 5.48 -33.156 -13.203 1 97.38 306 LEU B N 1
ATOM 4772 C CA . LEU B 1 306 ? 4.398 -33.75 -13.992 1 97.38 306 LEU B CA 1
ATOM 4773 C C . LEU B 1 306 ? 3.611 -34.75 -13.18 1 97.38 306 LEU B C 1
ATOM 4775 O O . LEU B 1 306 ? 2.383 -34.812 -13.266 1 97.38 306 LEU B O 1
ATOM 4779 N N . GLY B 1 307 ? 4.324 -35.594 -12.43 1 96.62 307 GLY B N 1
ATOM 4780 C CA . GLY B 1 307 ? 3.646 -36.531 -11.562 1 96.62 307 GLY B CA 1
ATOM 4781 C C . GLY B 1 307 ? 2.686 -35.875 -10.594 1 96.62 307 GLY B C 1
ATOM 4782 O O . GLY B 1 307 ? 1.564 -36.344 -10.406 1 96.62 307 GLY B O 1
ATOM 4783 N N . LEU B 1 308 ? 3.127 -34.812 -9.969 1 96.44 308 LEU B N 1
ATOM 4784 C CA . LEU B 1 308 ? 2.275 -34.031 -9.07 1 96.44 308 LEU B CA 1
ATOM 4785 C C . LEU B 1 308 ? 1.073 -33.469 -9.82 1 96.44 308 LEU B C 1
ATOM 4787 O O . LEU B 1 308 ? -0.055 -33.531 -9.328 1 96.44 308 LEU B O 1
ATOM 4791 N N . TRP B 1 309 ? 1.343 -32.938 -11.008 1 96.88 309 TRP B N 1
ATOM 4792 C CA . TRP B 1 309 ? 0.316 -32.344 -11.844 1 96.88 309 TRP B CA 1
ATOM 4793 C C . TRP B 1 309 ? -0.743 -33.344 -12.242 1 96.88 309 TRP B C 1
ATOM 4795 O O . TRP B 1 309 ? -1.942 -33.062 -12.18 1 96.88 309 TRP B O 1
ATOM 4805 N N . MET B 1 310 ? -0.345 -34.531 -12.578 1 95.69 310 MET B N 1
ATOM 4806 C CA . MET B 1 310 ? -1.266 -35.562 -13.039 1 95.69 310 MET B CA 1
ATOM 4807 C C . MET B 1 310 ? -2.094 -36.125 -11.883 1 95.69 310 MET B C 1
ATOM 4809 O O . MET B 1 310 ? -3.252 -36.5 -12.062 1 95.69 310 MET B O 1
ATOM 4813 N N . ASN B 1 311 ? -1.537 -36.094 -10.75 1 94.06 311 ASN B N 1
ATOM 4814 C CA . ASN B 1 311 ? -2.215 -36.656 -9.578 1 94.06 311 ASN B CA 1
ATOM 4815 C C . ASN B 1 311 ? -3.385 -35.75 -9.148 1 94.06 311 ASN B C 1
ATOM 4817 O O . ASN B 1 311 ? -4.289 -36.219 -8.445 1 94.06 311 ASN B O 1
ATOM 4821 N N . MET B 1 312 ? -3.408 -34.531 -9.578 1 92.94 312 MET B N 1
ATOM 4822 C CA . MET B 1 312 ? -4.406 -33.594 -9.086 1 92.94 312 MET B CA 1
ATOM 4823 C C . MET B 1 312 ? -5.801 -33.969 -9.578 1 92.94 312 MET B C 1
ATOM 4825 O O . MET B 1 312 ? -6.801 -33.531 -8.992 1 92.94 312 MET B O 1
ATOM 4829 N N . VAL B 1 313 ? -5.91 -34.781 -10.625 1 93.44 313 VAL B N 1
ATOM 4830 C CA . VAL B 1 313 ? -7.227 -35.094 -11.18 1 93.44 313 VAL B CA 1
ATOM 4831 C C . VAL B 1 313 ? -7.703 -36.438 -10.656 1 93.44 313 VAL B C 1
ATOM 4833 O O . VAL B 1 313 ? -8.797 -36.875 -10.992 1 93.44 313 VAL B O 1
ATOM 4836 N N . HIS B 1 314 ? -6.918 -37.156 -9.867 1 86.5 314 HIS B N 1
ATOM 4837 C CA . HIS B 1 314 ? -7.258 -38.5 -9.391 1 86.5 314 HIS B CA 1
ATOM 4838 C C . HIS B 1 314 ? -7.66 -38.469 -7.922 1 86.5 314 HIS B C 1
ATOM 4840 O O . HIS B 1 314 ? -8.227 -39.438 -7.414 1 86.5 314 HIS B O 1
ATOM 4846 N N . VAL B 1 315 ? -7.418 -37.469 -7.234 1 73.31 315 VAL B N 1
ATOM 4847 C CA . VAL B 1 315 ? -7.707 -37.469 -5.805 1 73.31 315 VAL B CA 1
ATOM 4848 C C . VAL B 1 315 ? -8.789 -36.406 -5.516 1 73.31 315 VAL B C 1
ATOM 4850 O O . VAL B 1 315 ? -8.891 -35.406 -6.207 1 73.31 315 VAL B O 1
#

Solvent-accessible surface area (backbone atoms only — not comparable to full-atom values): 30819 Å² total; per-residue (Å²): 128,86,53,44,38,29,36,40,33,31,18,27,24,44,36,40,43,47,17,52,40,33,53,70,44,39,88,57,45,36,67,72,32,35,30,30,24,28,32,33,33,56,38,68,42,14,46,50,40,46,48,37,49,26,52,70,66,74,41,71,85,46,49,33,17,54,35,24,63,48,37,76,72,74,66,96,69,66,38,32,89,61,18,19,82,56,10,41,37,53,55,91,77,60,74,85,68,68,72,82,64,44,46,86,58,42,19,36,59,45,53,51,50,52,32,65,75,38,61,52,52,32,34,35,39,34,52,26,31,36,35,44,59,28,52,29,37,40,69,33,66,63,51,30,59,23,31,48,28,35,33,31,30,34,20,16,80,83,44,54,36,73,40,89,87,27,62,18,7,12,54,27,17,40,57,15,26,66,18,39,34,41,41,56,73,55,39,68,30,58,34,37,30,38,25,48,59,47,32,72,72,53,50,43,50,52,69,60,52,53,52,42,36,62,67,72,32,74,45,10,45,51,48,37,52,28,38,46,58,42,51,50,54,40,49,74,68,66,46,86,32,48,66,44,55,34,34,51,32,39,37,43,66,79,37,63,79,26,52,73,38,68,45,76,36,30,55,49,46,34,75,75,43,85,56,36,33,11,14,32,46,61,46,87,79,52,77,83,72,61,73,59,53,35,32,38,51,70,36,66,37,58,65,59,41,44,52,50,56,53,44,27,45,74,94,130,87,53,45,36,29,36,40,34,30,19,27,25,44,35,40,43,48,18,52,41,32,52,70,45,38,88,57,45,37,67,72,30,35,30,27,24,27,32,34,33,56,37,69,42,16,46,51,41,46,49,38,48,26,52,69,66,73,42,70,84,46,49,34,16,54,34,24,62,48,37,76,72,73,66,96,69,65,38,33,89,61,19,19,81,57,12,39,38,55,56,90,77,61,74,85,68,68,71,82,65,43,45,87,58,42,20,36,59,47,52,49,50,52,32,65,73,40,59,52,52,33,34,36,39,34,53,27,32,37,36,43,59,29,51,28,36,40,69,33,68,62,51,31,61,22,31,46,29,36,34,30,31,35,21,15,81,81,43,53,37,73,40,90,86,28,61,17,7,13,52,26,16,40,57,14,26,67,19,41,34,42,42,53,72,56,39,70,29,57,34,38,31,37,24,49,59,46,33,72,74,52,50,45,51,51,69,58,52,53,52,42,36,63,65,72,35,76,48,10,44,52,49,37,54,27,40,46,58,42,50,52,53,41,49,74,68,66,45,86,35,49,67,44,53,34,33,51,32,39,37,43,66,80,36,61,81,28,53,73,38,66,45,77,36,30,54,50,44,35,76,73,44,85,58,34,32,10,12,32,46,62,47,88,79,53,79,83,72,60,74,60,54,35,33,39,50,72,37,66,38,57,67,59,41,45,51,50,57,53,44,26,45,75,95